Protein AF-0000000082404944 (afdb_homodimer)

Nearest PDB structures (foldseek):
  2qf9-assembly1_A  TM=9.613E-01  e=4.499E-12  Streptomyces coelicolor A3(2)
  2qf9-assembly1_B  TM=9.694E-01  e=2.531E-11  Streptomyces coelicolor A3(2)
  3bt5-assembly1_A  TM=9.004E-01  e=1.952E-06  Deinococcus radiodurans R1 = ATCC 13939 = DSM 20539
  2gyq-assembly1_B  TM=6.489E-01  e=7.178E-02  Rhodopseudomonas palustris CGA009
  5ux1-assembly1_A  TM=6.570E-01  e=1.363E-01  Synechococcus sp. CC9605

Structure (mmCIF, N/CA/C/O backbone):
data_AF-0000000082404944-model_v1
#
loop_
_entity.id
_entity.type
_entity.pdbx_description
1 polymer 'DUF305 domain-containing protein'
#
loop_
_atom_site.group_PDB
_atom_site.id
_atom_site.type_symbol
_atom_site.label_atom_id
_atom_site.label_alt_id
_atom_site.label_comp_id
_atom_site.label_asym_id
_atom_site.label_entity_id
_atom_site.label_seq_id
_atom_site.pdbx_PDB_ins_code
_atom_site.Cartn_x
_atom_site.Cartn_y
_atom_site.Cartn_z
_atom_site.occupancy
_atom_site.B_iso_or_equiv
_atom_site.auth_seq_id
_atom_site.auth_comp_id
_atom_site.auth_asym_id
_atom_site.auth_atom_id
_atom_site.pdbx_PDB_model_num
ATOM 1 N N . MET A 1 1 ? -21.25 -58.875 16.812 1 30.94 1 MET A N 1
ATOM 2 C CA . MET A 1 1 ? -20.562 -58.281 15.672 1 30.94 1 MET A CA 1
ATOM 3 C C . MET A 1 1 ? -20.688 -56.75 15.703 1 30.94 1 MET A C 1
ATOM 5 O O . MET A 1 1 ? -21.703 -56.219 15.25 1 30.94 1 MET A O 1
ATOM 9 N N . ASN A 1 2 ? -20.266 -56.062 16.844 1 34.28 2 ASN A N 1
ATOM 10 C CA . ASN A 1 2 ? -20.344 -54.688 17.344 1 34.28 2 ASN A CA 1
ATOM 11 C C . ASN A 1 2 ? -19.484 -53.75 16.5 1 34.28 2 ASN A C 1
ATOM 13 O O . ASN A 1 2 ? -18.266 -53.875 16.453 1 34.28 2 ASN A O 1
ATOM 17 N N . SER A 1 3 ? -20.047 -53.25 15.336 1 34.97 3 SER A N 1
ATOM 18 C CA . SER A 1 3 ? -19.484 -52.312 14.359 1 34.97 3 SER A CA 1
ATOM 19 C C . SER A 1 3 ? -19.109 -51 15.016 1 34.97 3 SER A C 1
ATOM 21 O O . SER A 1 3 ? -19.969 -50.312 15.578 1 34.97 3 SER A O 1
ATOM 23 N N . SER A 1 4 ? -17.891 -50.906 15.602 1 35.66 4 SER A N 1
ATOM 24 C CA . SER A 1 4 ? -17.328 -49.719 16.203 1 35.66 4 SER A CA 1
ATOM 25 C C . SER A 1 4 ? -17.203 -48.594 15.18 1 35.66 4 SER A C 1
ATOM 27 O O . SER A 1 4 ? -16.484 -48.719 14.188 1 35.66 4 SER A O 1
ATOM 29 N N . GLU A 1 5 ? -18.312 -47.844 14.984 1 33.88 5 GLU A N 1
ATOM 30 C CA . GLU A 1 5 ? -18.375 -46.688 14.133 1 33.88 5 GLU A CA 1
ATOM 31 C C . GLU A 1 5 ? -17.328 -45.656 14.562 1 33.88 5 GLU A C 1
ATOM 33 O O . GLU A 1 5 ? -17.391 -45.125 15.688 1 33.88 5 GLU A O 1
ATOM 38 N N . THR A 1 6 ? -16.078 -45.812 14.164 1 35.78 6 THR A N 1
ATOM 39 C CA . THR A 1 6 ? -15 -44.844 14.438 1 35.78 6 THR A CA 1
ATOM 40 C C . THR A 1 6 ? -15.328 -43.469 13.844 1 35.78 6 THR A C 1
ATOM 42 O O . THR A 1 6 ? -15.492 -43.344 12.625 1 35.78 6 THR A O 1
ATOM 45 N N . THR A 1 7 ? -16.141 -42.656 14.523 1 34.28 7 THR A N 1
ATOM 46 C CA . THR A 1 7 ? -16.484 -41.312 14.109 1 34.28 7 THR A CA 1
ATOM 47 C C . THR A 1 7 ? -15.234 -40.438 13.953 1 34.28 7 THR A C 1
ATOM 49 O O . THR A 1 7 ? -14.484 -40.281 14.914 1 34.28 7 THR A O 1
ATOM 52 N N . ASP A 1 8 ? -14.633 -40.406 12.75 1 32.19 8 ASP A N 1
ATOM 53 C CA . ASP A 1 8 ? -13.492 -39.562 12.359 1 32.19 8 ASP A CA 1
ATOM 54 C C . ASP A 1 8 ? -13.773 -38.094 12.617 1 32.19 8 ASP A C 1
ATOM 56 O O . ASP A 1 8 ? -14.742 -37.531 12.102 1 32.19 8 ASP A O 1
ATOM 60 N N . GLN A 1 9 ? -13.57 -37.656 13.883 1 33.03 9 GLN A N 1
ATOM 61 C CA . GLN A 1 9 ? -13.719 -36.25 14.25 1 33.03 9 GLN A CA 1
ATOM 62 C C . GLN A 1 9 ? -12.898 -35.344 13.336 1 33.03 9 GLN A C 1
ATOM 64 O O . GLN A 1 9 ? -11.742 -35.656 13.031 1 33.03 9 GLN A O 1
ATOM 69 N N . PRO A 1 10 ? -13.578 -34.562 12.492 1 31.84 10 PRO A N 1
ATOM 70 C CA . PRO A 1 10 ? -12.914 -33.656 11.547 1 31.84 10 PRO A CA 1
ATOM 71 C C . PRO A 1 10 ? -11.852 -32.781 12.211 1 31.84 10 PRO A C 1
ATOM 73 O O . PRO A 1 10 ? -11.984 -32.438 13.383 1 31.84 10 PRO A O 1
ATOM 76 N N . SER A 1 11 ? -10.586 -32.938 11.867 1 28.69 11 SER A N 1
ATOM 77 C CA . SER A 1 11 ? -9.406 -32.188 12.281 1 28.69 11 SER A CA 1
ATOM 78 C C . SER A 1 11 ? -9.625 -30.688 12.133 1 28.69 11 SER A C 1
ATOM 80 O O . SER A 1 11 ? -10.156 -30.219 11.125 1 28.69 11 SER A O 1
ATOM 82 N N . LYS A 1 12 ? -9.875 -29.984 13.273 1 34.25 12 LYS A N 1
ATOM 83 C CA . LYS A 1 12 ? -9.977 -28.531 13.445 1 34.25 12 LYS A CA 1
ATOM 84 C C . LYS A 1 12 ? -8.945 -27.797 12.594 1 34.25 12 LYS A C 1
ATOM 86 O O . LYS A 1 12 ? -7.762 -28.156 12.609 1 34.25 12 LYS A O 1
ATOM 91 N N . PRO A 1 13 ? -9.414 -27.234 11.5 1 32.88 13 PRO A N 1
ATOM 92 C CA . PRO A 1 13 ? -8.445 -26.469 10.719 1 32.88 13 PRO A CA 1
ATOM 93 C C . PRO A 1 13 ? -7.492 -25.656 11.594 1 32.88 13 PRO A C 1
ATOM 95 O O . PRO A 1 13 ? -7.887 -25.172 12.656 1 32.88 13 PRO A O 1
ATOM 98 N N . SER A 1 14 ? -6.148 -25.906 11.594 1 31.14 14 SER A N 1
ATOM 99 C CA . SER A 1 14 ? -5.047 -25.391 12.398 1 31.14 14 SER A CA 1
ATOM 100 C C . SER A 1 14 ? -5.09 -23.859 12.469 1 31.14 14 SER A C 1
ATOM 102 O O . SER A 1 14 ? -5.383 -23.203 11.477 1 31.14 14 SER A O 1
ATOM 104 N N . GLN A 1 15 ? -5.277 -23.25 13.688 1 32.88 15 GLN A N 1
ATOM 105 C CA . GLN A 1 15 ? -5.09 -21.938 14.305 1 32.88 15 GLN A CA 1
ATOM 106 C C . GLN A 1 15 ? -3.871 -21.219 13.727 1 32.88 15 GLN A C 1
ATOM 108 O O . GLN A 1 15 ? -3.598 -20.078 14.07 1 32.88 15 GLN A O 1
ATOM 113 N N . ARG A 1 16 ? -2.93 -22 13.125 1 33.53 16 ARG A N 1
ATOM 114 C CA . ARG A 1 16 ? -1.651 -21.406 12.742 1 33.53 16 ARG A CA 1
ATOM 115 C C . ARG A 1 16 ? -1.834 -20.359 11.633 1 33.53 16 ARG A C 1
ATOM 117 O O . ARG A 1 16 ? -1.021 -19.453 11.492 1 33.53 16 ARG A O 1
ATOM 124 N N . THR A 1 17 ? -2.766 -20.672 10.711 1 32.22 17 THR A N 1
ATOM 125 C CA . THR A 1 17 ? -2.857 -19.734 9.594 1 32.22 17 THR A CA 1
ATOM 126 C C . THR A 1 17 ? -3.416 -18.391 10.047 1 32.22 17 THR A C 1
ATOM 128 O O . THR A 1 17 ? -3.105 -17.359 9.461 1 32.22 17 THR A O 1
ATOM 131 N N . ALA A 1 18 ? -4.422 -18.406 11.016 1 33.12 18 ALA A N 1
ATOM 132 C CA . ALA A 1 18 ? -4.992 -17.141 11.484 1 33.12 18 ALA A CA 1
ATOM 133 C C . ALA A 1 18 ? -3.943 -16.297 12.203 1 33.12 18 ALA A C 1
ATOM 135 O O . ALA A 1 18 ? -4.043 -15.07 12.242 1 33.12 18 ALA A O 1
ATOM 136 N N . LEU A 1 19 ? -2.922 -16.875 12.805 1 30.44 19 LEU A N 1
ATOM 137 C CA . LEU A 1 19 ? -1.923 -16.156 13.594 1 30.44 19 LEU A CA 1
ATOM 138 C C . LEU A 1 19 ? -1.018 -15.32 12.695 1 30.44 19 LEU A C 1
ATOM 140 O O . LEU A 1 19 ? -0.525 -14.266 13.102 1 30.44 19 LEU A O 1
ATOM 144 N N . LEU A 1 20 ? -0.761 -15.797 11.492 1 30.61 20 LEU A N 1
ATOM 145 C CA . LEU A 1 20 ? 0.251 -15.062 10.742 1 30.61 20 LEU A CA 1
ATOM 146 C C . LEU A 1 20 ? -0.303 -13.742 10.227 1 30.61 20 LEU A C 1
ATOM 148 O O . LEU A 1 20 ? 0.452 -12.789 10 1 30.61 20 LEU A O 1
ATOM 152 N N . ILE A 1 21 ? -1.547 -13.688 9.945 1 32.81 21 ILE A N 1
ATOM 153 C CA . ILE A 1 21 ? -2.057 -12.422 9.43 1 32.81 21 ILE A CA 1
ATOM 154 C C . ILE A 1 21 ? -1.982 -11.352 10.516 1 32.81 21 ILE A C 1
ATOM 156 O O . ILE A 1 21 ? -1.806 -10.164 10.219 1 32.81 21 ILE A O 1
ATOM 160 N N . ILE A 1 22 ? -2.064 -11.711 11.844 1 33.31 22 ILE A N 1
ATOM 161 C CA . ILE A 1 22 ? -1.957 -10.797 12.977 1 33.31 22 ILE A CA 1
ATOM 162 C C . ILE A 1 22 ? -0.527 -10.273 13.086 1 33.31 22 ILE A C 1
ATOM 164 O O . ILE A 1 22 ? -0.263 -9.32 13.82 1 33.31 22 ILE A O 1
ATOM 168 N N . GLY A 1 23 ? 0.409 -10.961 12.594 1 31.77 23 GLY A N 1
ATOM 169 C CA . GLY A 1 23 ? 1.773 -10.508 12.828 1 31.77 23 GLY A CA 1
ATOM 170 C C . GLY A 1 23 ? 2.062 -9.148 12.219 1 31.77 23 GLY A C 1
ATOM 171 O O . GLY A 1 23 ? 2.857 -8.375 12.758 1 31.77 23 GLY A O 1
ATOM 172 N N . LEU A 1 24 ? 1.645 -8.961 10.969 1 34.16 24 LEU A N 1
ATOM 173 C CA . LEU A 1 24 ? 2.094 -7.734 10.32 1 34.16 24 LEU A CA 1
ATOM 174 C C . LEU A 1 24 ? 1.438 -6.512 10.953 1 34.16 24 LEU A C 1
ATOM 176 O O . LEU A 1 24 ? 1.866 -5.379 10.719 1 34.16 24 LEU A O 1
ATOM 180 N N . ILE A 1 25 ? 0.264 -6.605 11.586 1 34.62 25 ILE A N 1
ATOM 181 C CA . ILE A 1 25 ? -0.256 -5.531 12.422 1 34.62 25 ILE A CA 1
ATOM 182 C C . ILE A 1 25 ? 0.64 -5.352 13.648 1 34.62 25 ILE A C 1
ATOM 184 O O . ILE A 1 25 ? 0.498 -4.379 14.391 1 34.62 25 ILE A O 1
ATOM 188 N N . GLY A 1 26 ? 1.343 -6.352 14.109 1 31.7 26 GLY A N 1
ATOM 189 C CA . GLY A 1 26 ? 2.127 -6.348 15.336 1 31.7 26 GLY A CA 1
ATOM 190 C C . GLY A 1 26 ? 3.182 -5.258 15.367 1 31.7 26 GLY A C 1
ATOM 191 O O . GLY A 1 26 ? 3.422 -4.652 16.406 1 31.7 26 GLY A O 1
ATOM 192 N N . ALA A 1 27 ? 3.963 -5.156 14.328 1 31.2 27 ALA A N 1
ATOM 193 C CA . ALA A 1 27 ? 5.16 -4.355 14.555 1 31.2 27 ALA A CA 1
ATOM 194 C C . ALA A 1 27 ? 4.801 -2.889 14.789 1 31.2 27 ALA A C 1
ATOM 196 O O . ALA A 1 27 ? 5.676 -2.066 15.062 1 31.2 27 ALA A O 1
ATOM 197 N N . ILE A 1 28 ? 3.664 -2.473 14.398 1 33.31 28 ILE A N 1
ATOM 198 C CA . ILE A 1 28 ? 3.502 -1.042 14.633 1 33.31 28 ILE A CA 1
ATOM 199 C C . ILE A 1 28 ? 3.365 -0.775 16.125 1 33.31 28 ILE A C 1
ATOM 201 O O . ILE A 1 28 ? 3.438 0.375 16.578 1 33.31 28 ILE A O 1
ATOM 205 N N . ALA A 1 29 ? 3.059 -1.789 16.969 1 30.92 29 ALA A N 1
ATOM 206 C CA . ALA A 1 29 ? 2.775 -1.459 18.359 1 30.92 29 ALA A CA 1
ATOM 207 C C . ALA A 1 29 ? 4.039 -0.999 19.078 1 30.92 29 ALA A C 1
ATOM 209 O O . ALA A 1 29 ? 3.982 -0.589 20.234 1 30.92 29 ALA A O 1
ATOM 210 N N . VAL A 1 30 ? 5.191 -1.392 18.672 1 29.28 30 VAL A N 1
ATOM 211 C CA . VAL A 1 30 ? 6.305 -1.211 19.594 1 29.28 30 VAL A CA 1
ATOM 212 C C . VAL A 1 30 ? 6.512 0.277 19.875 1 29.28 30 VAL A C 1
ATOM 214 O O . VAL A 1 30 ? 6.762 0.674 21.016 1 29.28 30 VAL A O 1
ATOM 217 N N . GLY A 1 31 ? 6.496 1.167 18.953 1 29.64 31 GLY A N 1
ATOM 218 C CA . GLY A 1 31 ? 7.191 2.428 19.141 1 29.64 31 GLY A CA 1
ATOM 219 C C . GLY A 1 31 ? 6.406 3.424 19.984 1 29.64 31 GLY A C 1
ATOM 220 O O . GLY A 1 31 ? 6.863 4.547 20.203 1 29.64 31 GLY A O 1
ATOM 221 N N . PHE A 1 32 ? 5.145 3.158 20.328 1 31.06 32 PHE A N 1
ATOM 222 C CA . PHE A 1 32 ? 4.402 4.301 20.859 1 31.06 32 PHE A CA 1
ATOM 223 C C . PHE A 1 32 ? 4.867 4.648 22.266 1 31.06 32 PHE A C 1
ATOM 225 O O . PHE A 1 32 ? 4.426 5.645 22.844 1 31.06 32 PHE A O 1
ATOM 232 N N . ALA A 1 33 ? 5.688 3.857 23 1 28.73 33 ALA A N 1
ATOM 233 C CA . ALA A 1 33 ? 5.809 4.16 24.422 1 28.73 33 ALA A CA 1
ATOM 234 C C . ALA A 1 33 ? 6.535 5.484 24.641 1 28.73 33 ALA A C 1
ATOM 236 O O . ALA A 1 33 ? 6.227 6.219 25.578 1 28.73 33 ALA A O 1
ATOM 237 N N . LEU A 1 34 ? 7.535 5.828 23.828 1 28.33 34 LEU A N 1
ATOM 238 C CA . LEU A 1 34 ? 8.445 6.812 24.391 1 28.33 34 LEU A CA 1
ATOM 239 C C . LEU A 1 34 ? 7.832 8.211 24.359 1 28.33 34 LEU A C 1
ATOM 241 O O . LEU A 1 34 ? 8.352 9.141 24.969 1 28.33 34 LEU A O 1
ATOM 245 N N . GLY A 1 35 ? 6.812 8.492 23.562 1 30.44 35 GLY A N 1
ATOM 246 C CA . GLY A 1 35 ? 6.488 9.891 23.312 1 30.44 35 GLY A CA 1
ATOM 247 C C . GLY A 1 35 ? 5.812 10.57 24.484 1 30.44 35 GLY A C 1
ATOM 248 O O . GLY A 1 35 ? 5.398 11.727 24.375 1 30.44 35 GLY A O 1
ATOM 249 N N . ALA A 1 36 ? 5.535 9.984 25.609 1 29.22 36 ALA A N 1
ATOM 250 C CA . ALA A 1 36 ? 4.746 10.672 26.625 1 29.22 36 ALA A CA 1
ATOM 251 C C . ALA A 1 36 ? 5.527 11.836 27.234 1 29.22 36 ALA A C 1
ATOM 253 O O . ALA A 1 36 ? 4.977 12.633 28 1 29.22 36 ALA A O 1
ATOM 254 N N . LEU A 1 37 ? 6.852 11.867 27.125 1 29.52 37 LEU A N 1
ATOM 255 C CA . LEU A 1 37 ? 7.496 12.797 28.031 1 29.52 37 LEU A CA 1
ATOM 256 C C . LEU A 1 37 ? 7.34 14.234 27.547 1 29.52 37 LEU A C 1
ATOM 258 O O . LEU A 1 37 ? 7.363 15.172 28.344 1 29.52 37 LEU A O 1
ATOM 262 N N . THR A 1 38 ? 7.148 14.531 26.219 1 33.28 38 THR A N 1
ATOM 263 C CA . THR A 1 38 ? 7.371 15.914 25.812 1 33.28 38 THR A CA 1
ATOM 264 C C . THR A 1 38 ? 6.203 16.797 26.234 1 33.28 38 THR A C 1
ATOM 266 O O . THR A 1 38 ? 6.062 17.922 25.75 1 33.28 38 THR A O 1
ATOM 269 N N . ASN A 1 39 ? 5.352 16.562 27.188 1 32.06 39 ASN A N 1
ATOM 270 C CA . ASN A 1 39 ? 4.316 17.453 27.703 1 32.06 39 ASN A CA 1
ATOM 271 C C . ASN A 1 39 ? 4.883 18.812 28.062 1 32.06 39 ASN A C 1
ATOM 273 O O . ASN A 1 39 ? 4.152 19.688 28.547 1 32.06 39 ASN A O 1
ATOM 277 N N . LEU A 1 40 ? 6.102 19.016 28.469 1 31.75 40 LEU A N 1
ATOM 278 C CA . LEU A 1 40 ? 6.426 20.203 29.25 1 31.75 40 LEU A CA 1
ATOM 279 C C . LEU A 1 40 ? 6.371 21.453 28.391 1 31.75 40 LEU A C 1
ATOM 281 O O . LEU A 1 40 ? 6.434 22.578 28.906 1 31.75 40 LEU A O 1
ATOM 285 N N . LEU A 1 41 ? 6.938 21.5 27.125 1 35.91 41 LEU A N 1
ATOM 286 C CA . LEU A 1 41 ? 7.086 22.844 26.578 1 35.91 41 LEU A CA 1
ATOM 287 C C . LEU A 1 41 ? 5.738 23.422 26.156 1 35.91 41 LEU A C 1
ATOM 289 O O . LEU A 1 41 ? 4.789 22.672 25.922 1 35.91 41 LEU A O 1
ATOM 293 N N . GLY A 1 42 ? 5.477 24.797 26.141 1 34.94 42 GLY A N 1
ATOM 294 C CA . GLY A 1 42 ? 4.348 25.703 26.047 1 34.94 42 GLY A CA 1
ATOM 295 C C . GLY A 1 42 ? 3.393 25.344 24.922 1 34.94 42 GLY A C 1
ATOM 296 O O . GLY A 1 42 ? 3.775 24.672 23.969 1 34.94 42 GLY A O 1
ATOM 297 N N . PRO A 1 43 ? 2.061 25.406 25.109 1 39.5 43 PRO A N 1
ATOM 298 C CA . PRO A 1 43 ? 0.899 24.969 24.328 1 39.5 43 PRO A CA 1
ATOM 299 C C . PRO A 1 43 ? 0.997 25.359 22.844 1 39.5 43 PRO A C 1
ATOM 301 O O . PRO A 1 43 ? 0.371 24.719 22 1 39.5 43 PRO A O 1
ATOM 304 N N . ASP A 1 44 ? 1.353 26.672 22.516 1 39.28 44 ASP A N 1
ATOM 305 C CA . ASP A 1 44 ? 1.136 27.344 21.234 1 39.28 44 ASP A CA 1
ATOM 306 C C . ASP A 1 44 ? 2.15 26.875 20.188 1 39.28 44 ASP A C 1
ATOM 308 O O . ASP A 1 44 ? 2.377 27.562 19.203 1 39.28 44 ASP A O 1
ATOM 312 N N . ALA A 1 45 ? 3.242 26.25 20.469 1 43.22 45 ALA A N 1
ATOM 313 C CA . ALA A 1 45 ? 4.301 26.016 19.484 1 43.22 45 ALA A CA 1
ATOM 314 C C . ALA A 1 45 ? 3.775 25.234 18.281 1 43.22 45 ALA A C 1
ATOM 316 O O . ALA A 1 45 ? 3.428 24.062 18.406 1 43.22 45 ALA A O 1
ATOM 317 N N . LYS A 1 46 ? 3.117 25.984 17.359 1 47.53 46 LYS A N 1
ATOM 318 C CA . LYS A 1 46 ? 2.846 25.438 16.031 1 47.53 46 LYS A CA 1
ATOM 319 C C . LYS A 1 46 ? 3.965 24.516 15.57 1 47.53 46 LYS A C 1
ATOM 321 O O . LYS A 1 46 ? 5.109 24.938 15.398 1 47.53 46 LYS A O 1
ATOM 326 N N . SER A 1 47 ? 3.959 23.328 16 1 53.5 47 SER A N 1
ATOM 327 C CA . SER A 1 47 ? 4.941 22.312 15.617 1 53.5 47 SER A CA 1
ATOM 328 C C . SER A 1 47 ? 5.16 22.297 14.109 1 53.5 47 SER A C 1
ATOM 330 O O . SER A 1 47 ? 4.219 22.094 13.344 1 53.5 47 SER A O 1
ATOM 332 N N . SER A 1 48 ? 5.934 23.328 13.594 1 63.81 48 SER A N 1
ATOM 333 C CA . SER A 1 48 ? 6.316 23.406 12.188 1 63.81 48 SER A CA 1
ATOM 334 C C . SER A 1 48 ? 7.258 22.266 11.805 1 63.81 48 SER A C 1
ATOM 336 O O . SER A 1 48 ? 8.133 21.891 12.586 1 63.81 48 SER A O 1
ATOM 338 N N . LEU A 1 49 ? 6.719 21.438 10.875 1 71.88 49 LEU A N 1
ATOM 339 C CA . LEU A 1 49 ? 7.586 20.422 10.297 1 71.88 49 LEU A CA 1
ATOM 340 C C . LEU A 1 49 ? 8.516 21.016 9.25 1 71.88 49 LEU A C 1
ATOM 342 O O . LEU A 1 49 ? 8.109 21.922 8.5 1 71.88 49 LEU A O 1
ATOM 346 N N . THR A 1 50 ? 9.812 20.922 9.438 1 79.38 50 THR A N 1
ATOM 347 C CA . THR A 1 50 ? 10.781 21.359 8.438 1 79.38 50 THR A CA 1
ATOM 348 C C . THR A 1 50 ? 10.727 20.453 7.211 1 79.38 50 THR A C 1
ATOM 350 O O . THR A 1 50 ? 10.586 19.234 7.328 1 79.38 50 THR A O 1
ATOM 353 N N . VAL A 1 51 ? 10.664 21.078 6.043 1 89.25 51 VAL A N 1
ATOM 354 C CA . VAL A 1 51 ? 10.695 20.359 4.77 1 89.25 51 VAL A CA 1
ATOM 355 C C . VAL A 1 51 ? 12.141 20.062 4.379 1 89.25 51 VAL A C 1
ATOM 357 O O . VAL A 1 51 ? 12.953 20.969 4.242 1 89.25 51 VAL A O 1
ATOM 360 N N . PRO A 1 52 ? 12.414 18.781 4.199 1 94.75 52 PRO A N 1
ATOM 361 C CA . PRO A 1 52 ? 13.781 18.438 3.801 1 94.75 52 PRO A CA 1
ATOM 362 C C . PRO A 1 52 ? 14.156 19.016 2.436 1 94.75 52 PRO A C 1
ATOM 364 O O . PRO A 1 52 ? 13.297 19.141 1.561 1 94.75 52 PRO A O 1
ATOM 367 N N . ALA A 1 53 ? 15.469 19.344 2.311 1 93.44 53 ALA A N 1
ATOM 368 C CA . ALA A 1 53 ? 15.984 19.844 1.037 1 93.44 53 ALA A CA 1
ATOM 369 C C . ALA A 1 53 ? 15.867 18.781 -0.056 1 93.44 53 ALA A C 1
ATOM 371 O O . ALA A 1 53 ? 15.805 17.578 0.234 1 93.44 53 ALA A O 1
ATOM 372 N N . SER A 1 54 ? 15.836 19.203 -1.285 1 94.12 54 SER A N 1
ATOM 373 C CA . SER A 1 54 ? 15.641 18.297 -2.422 1 94.12 54 SER A CA 1
ATOM 374 C C . SER A 1 54 ? 16.781 17.312 -2.553 1 94.12 54 SER A C 1
ATOM 376 O O . SER A 1 54 ? 16.609 16.219 -3.086 1 94.12 54 SER A O 1
ATOM 378 N N . ASP A 1 55 ? 17.938 17.703 -2.027 1 92.75 55 ASP A N 1
ATOM 379 C CA . ASP A 1 55 ? 19.094 16.812 -2.15 1 92.75 55 ASP A CA 1
ATOM 380 C C . ASP A 1 55 ? 19.359 16.078 -0.843 1 92.75 55 ASP A C 1
ATOM 382 O O . ASP A 1 55 ? 20.422 15.445 -0.68 1 92.75 55 ASP A O 1
ATOM 386 N N . SER A 1 56 ? 18.406 16.141 0.051 1 96.12 56 SER A N 1
ATOM 387 C CA . SER A 1 56 ? 18.547 15.492 1.354 1 96.12 56 SER A CA 1
ATOM 388 C C . SER A 1 56 ? 18.422 13.977 1.242 1 96.12 56 SER A C 1
ATOM 390 O O . SER A 1 56 ? 17.891 13.461 0.255 1 96.12 56 SER A O 1
ATOM 392 N N . VAL A 1 57 ? 18.906 13.258 2.262 1 97.25 57 VAL A N 1
ATOM 393 C CA . VAL A 1 57 ? 18.75 11.812 2.381 1 97.25 57 VAL A CA 1
ATOM 394 C C . VAL A 1 57 ? 17.266 11.453 2.414 1 97.25 57 VAL A C 1
ATOM 396 O O . VAL A 1 57 ? 16.844 10.477 1.796 1 97.25 57 VAL A O 1
ATOM 399 N N . ASP A 1 58 ? 16.453 12.297 3.086 1 98.06 58 ASP A N 1
ATOM 400 C CA . ASP A 1 58 ? 15.031 12.031 3.225 1 98.06 58 ASP A CA 1
ATOM 401 C C . ASP A 1 58 ? 14.352 11.961 1.858 1 98.06 58 ASP A C 1
ATOM 403 O O . ASP A 1 58 ? 13.664 10.984 1.551 1 98.06 58 ASP A O 1
ATOM 407 N N . VAL A 1 59 ? 14.562 12.992 1.05 1 98.12 59 VAL A N 1
ATOM 408 C CA . VAL A 1 59 ? 13.898 13.102 -0.244 1 98.12 59 VAL A CA 1
ATOM 409 C C . VAL A 1 59 ? 14.477 12.07 -1.212 1 98.12 59 VAL A C 1
ATOM 411 O O . VAL A 1 59 ? 13.734 11.359 -1.893 1 98.12 59 VAL A O 1
ATOM 414 N N . GLY A 1 60 ? 15.789 11.984 -1.236 1 97.62 60 GLY A N 1
ATOM 415 C CA . GLY A 1 60 ? 16.438 11.039 -2.135 1 97.62 60 GLY A CA 1
ATOM 416 C C . GLY A 1 60 ? 16.047 9.594 -1.854 1 97.62 60 GLY A C 1
ATOM 417 O O . GLY A 1 60 ? 15.773 8.828 -2.779 1 97.62 60 GLY A O 1
ATOM 418 N N . PHE A 1 61 ? 16.078 9.219 -0.57 1 98.5 61 PHE A N 1
ATOM 419 C CA . PHE A 1 61 ? 15.672 7.879 -0.174 1 98.5 61 PHE A CA 1
ATOM 420 C C . PHE A 1 61 ? 14.234 7.602 -0.613 1 98.5 61 PHE A C 1
ATOM 422 O O . PHE A 1 61 ? 13.953 6.559 -1.205 1 98.5 61 PHE A O 1
ATOM 429 N N . ALA A 1 62 ? 13.289 8.531 -0.338 1 98.75 62 ALA A N 1
ATOM 430 C CA . ALA A 1 62 ? 11.883 8.336 -0.685 1 98.75 62 ALA A CA 1
ATOM 431 C C . ALA A 1 62 ? 11.711 8.164 -2.191 1 98.75 62 ALA A C 1
ATOM 433 O O . ALA A 1 62 ? 10.914 7.332 -2.637 1 98.75 62 ALA A O 1
ATOM 434 N N . GLN A 1 63 ? 12.445 8.914 -2.959 1 98.62 63 GLN A N 1
ATOM 435 C CA . GLN A 1 63 ? 12.328 8.836 -4.414 1 98.62 63 GLN A CA 1
A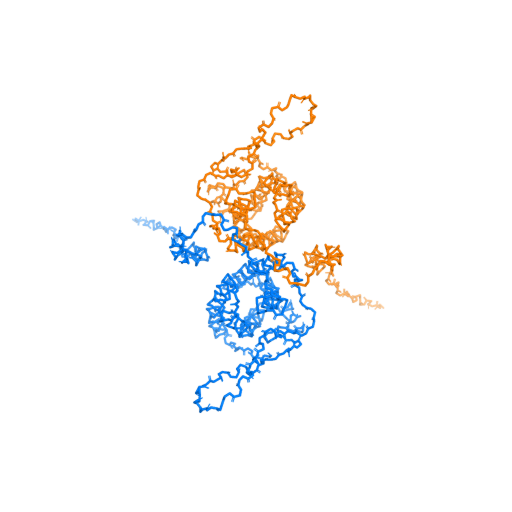TOM 436 C C . GLN A 1 63 ? 12.922 7.539 -4.945 1 98.62 63 GLN A C 1
ATOM 438 O O . GLN A 1 63 ? 12.234 6.773 -5.629 1 98.62 63 GLN A O 1
ATOM 443 N N . ASP A 1 64 ? 14.109 7.234 -4.578 1 98.44 64 ASP A N 1
ATOM 444 C CA . ASP A 1 64 ? 14.82 6.09 -5.145 1 98.44 64 ASP A CA 1
ATOM 445 C C . ASP A 1 64 ? 14.227 4.777 -4.637 1 98.44 64 ASP A C 1
ATOM 447 O O . ASP A 1 64 ? 14.07 3.822 -5.398 1 98.44 64 ASP A O 1
ATOM 451 N N . MET A 1 65 ? 13.961 4.754 -3.383 1 98.75 65 MET A N 1
ATOM 452 C CA . MET A 1 65 ? 13.414 3.516 -2.822 1 98.75 65 MET A CA 1
ATOM 453 C C . MET A 1 65 ? 12.008 3.254 -3.342 1 98.75 65 MET A C 1
ATOM 455 O O . MET A 1 65 ? 11.586 2.102 -3.441 1 98.75 65 MET A O 1
ATOM 459 N N . SER A 1 66 ? 11.227 4.297 -3.713 1 98.75 66 SER A N 1
ATOM 460 C CA . SER A 1 66 ? 9.938 4.102 -4.371 1 98.75 66 SER A CA 1
ATOM 461 C C . SER A 1 66 ? 10.102 3.352 -5.688 1 98.75 66 SER A C 1
ATOM 463 O O . SER A 1 66 ? 9.312 2.449 -5.996 1 98.75 66 SER A O 1
ATOM 465 N N . VAL A 1 67 ? 11.102 3.748 -6.473 1 98.25 67 VAL A N 1
ATOM 466 C CA . VAL A 1 67 ? 11.383 3.072 -7.734 1 98.25 67 VAL A CA 1
ATOM 467 C C . VAL A 1 67 ? 11.766 1.618 -7.473 1 98.25 67 VAL A C 1
ATOM 469 O O . VAL A 1 67 ? 11.273 0.709 -8.141 1 98.25 67 VAL A O 1
ATOM 472 N N . HIS A 1 68 ? 12.656 1.421 -6.484 1 98.69 68 HIS A N 1
ATOM 473 C CA . HIS A 1 68 ? 13.109 0.08 -6.125 1 98.69 68 HIS A CA 1
ATOM 474 C C . HIS A 1 68 ? 11.938 -0.795 -5.691 1 98.69 68 HIS A C 1
ATOM 476 O O . HIS A 1 68 ? 11.781 -1.918 -6.176 1 98.69 68 HIS A O 1
ATOM 482 N N . HIS A 1 69 ? 11.023 -0.258 -4.809 1 98.69 69 HIS A N 1
ATOM 483 C CA . HIS A 1 69 ? 9.852 -0.973 -4.316 1 98.69 69 HIS A CA 1
ATOM 484 C C . HIS A 1 69 ? 8.875 -1.269 -5.449 1 98.69 69 HIS A C 1
ATOM 486 O O . HIS A 1 69 ? 8.234 -2.32 -5.461 1 98.69 69 HIS A O 1
ATOM 492 N N . SER A 1 70 ? 8.727 -0.367 -6.387 1 98.44 70 SER A N 1
ATOM 493 C CA . SER A 1 70 ? 7.789 -0.566 -7.484 1 98.44 70 SER A CA 1
ATOM 494 C C . SER A 1 70 ? 8.133 -1.817 -8.289 1 98.44 70 SER A C 1
ATOM 496 O O . SER A 1 70 ? 7.238 -2.559 -8.703 1 98.44 70 SER A O 1
ATOM 498 N N . GLN A 1 71 ? 9.359 -2.07 -8.5 1 98.81 71 GLN A N 1
ATOM 499 C CA . GLN A 1 71 ? 9.719 -3.268 -9.25 1 98.81 71 GLN A CA 1
ATOM 500 C C . GLN A 1 71 ? 9.461 -4.531 -8.43 1 98.81 71 GLN A C 1
ATOM 502 O O . GLN A 1 71 ? 9.086 -5.566 -8.984 1 98.81 71 GLN A O 1
ATOM 507 N N . ALA A 1 72 ? 9.711 -4.453 -7.129 1 98.88 72 ALA A N 1
ATOM 508 C CA . ALA A 1 72 ? 9.391 -5.594 -6.273 1 98.88 72 ALA A CA 1
ATOM 509 C C . ALA A 1 72 ? 7.906 -5.945 -6.359 1 98.88 72 ALA A C 1
ATOM 511 O O . ALA A 1 72 ? 7.543 -7.121 -6.434 1 98.88 72 ALA A O 1
ATOM 512 N N . VAL A 1 73 ? 7.109 -4.914 -6.324 1 98.69 73 VAL A N 1
ATOM 513 C CA . VAL A 1 73 ? 5.664 -5.102 -6.418 1 98.69 73 VAL A CA 1
ATOM 514 C C . VAL A 1 73 ? 5.312 -5.762 -7.75 1 98.69 73 VAL A C 1
ATOM 516 O O . VAL A 1 73 ? 4.484 -6.672 -7.797 1 98.69 73 VAL A O 1
ATOM 519 N N . ASP A 1 74 ? 5.957 -5.32 -8.812 1 98.5 74 ASP A N 1
ATOM 520 C CA . ASP A 1 74 ? 5.723 -5.91 -10.133 1 98.5 74 ASP A CA 1
ATOM 521 C C . ASP A 1 74 ? 6.07 -7.398 -10.141 1 98.5 74 ASP A C 1
ATOM 523 O O . ASP A 1 74 ? 5.266 -8.227 -10.562 1 98.5 74 ASP A O 1
ATOM 527 N N . MET A 1 75 ? 7.203 -7.746 -9.633 1 98.94 75 MET A N 1
ATOM 528 C CA . MET A 1 75 ? 7.637 -9.141 -9.617 1 98.94 75 MET A CA 1
ATOM 529 C C . MET A 1 75 ? 6.734 -9.984 -8.727 1 98.94 75 MET A C 1
ATOM 531 O O . MET A 1 75 ? 6.383 -11.109 -9.078 1 98.94 75 MET A O 1
ATOM 535 N N . ALA A 1 76 ? 6.391 -9.438 -7.586 1 98.88 76 ALA A N 1
ATOM 536 C CA . ALA A 1 76 ? 5.508 -10.156 -6.668 1 98.88 76 ALA A CA 1
ATOM 537 C C . ALA A 1 76 ? 4.141 -10.398 -7.297 1 98.88 76 ALA A C 1
ATOM 539 O O . ALA A 1 76 ? 3.525 -11.438 -7.078 1 98.88 76 ALA A O 1
ATOM 540 N N . SER A 1 77 ? 3.695 -9.406 -8.055 1 98.19 77 SER A N 1
ATOM 541 C CA . SER A 1 77 ? 2.416 -9.547 -8.742 1 98.19 77 SER A CA 1
ATOM 542 C C . SER A 1 77 ? 2.447 -10.719 -9.727 1 98.19 77 SER A C 1
ATOM 544 O O . SER A 1 77 ? 1.488 -11.484 -9.812 1 98.19 77 SER A O 1
ATOM 546 N N . ILE A 1 78 ? 3.508 -10.875 -10.477 1 98.5 78 ILE A N 1
ATOM 547 C CA . ILE A 1 78 ? 3.664 -11.969 -11.43 1 98.5 78 ILE A CA 1
ATOM 548 C C . ILE A 1 78 ? 3.619 -13.305 -10.703 1 98.5 78 ILE A C 1
ATOM 550 O O . ILE A 1 78 ? 2.875 -14.211 -11.094 1 98.5 78 ILE A O 1
ATOM 554 N N . ALA A 1 79 ? 4.363 -13.391 -9.633 1 98.75 79 ALA A N 1
ATOM 555 C CA . ALA A 1 79 ? 4.43 -14.648 -8.883 1 98.75 79 ALA A CA 1
ATOM 556 C C . ALA A 1 79 ? 3.084 -14.977 -8.242 1 98.75 79 ALA A C 1
ATOM 558 O O . ALA A 1 79 ? 2.66 -16.125 -8.227 1 98.75 79 ALA A O 1
ATOM 559 N N . LEU A 1 80 ? 2.441 -13.953 -7.695 1 97.38 80 LEU A N 1
ATOM 560 C CA . LEU A 1 80 ? 1.158 -14.156 -7.031 1 97.38 80 LEU A CA 1
ATOM 561 C C . LEU A 1 80 ? 0.112 -14.656 -8.023 1 97.38 80 LEU A C 1
ATOM 563 O O . LEU A 1 80 ? -0.723 -15.5 -7.684 1 97.38 80 LEU A O 1
ATOM 567 N N . THR A 1 81 ? 0.2 -14.188 -9.219 1 94.75 81 THR A N 1
ATOM 568 C CA . THR A 1 81 ? -0.781 -14.508 -10.25 1 94.75 81 THR A CA 1
ATOM 569 C C . THR A 1 81 ? -0.514 -15.891 -10.844 1 94.75 81 THR A C 1
ATOM 571 O O . THR A 1 81 ? -1.448 -16.656 -11.102 1 94.75 81 THR A O 1
ATOM 574 N N . LYS A 1 82 ? 0.727 -16.297 -10.969 1 96.5 82 LYS A N 1
ATOM 575 C CA . LYS A 1 82 ? 1.038 -17.438 -11.828 1 96.5 82 LYS A CA 1
ATOM 576 C C . LYS A 1 82 ? 1.427 -18.672 -11.008 1 96.5 82 LYS A C 1
ATOM 578 O O . LYS A 1 82 ? 1.275 -19.797 -11.461 1 96.5 82 LYS A O 1
ATOM 583 N N . SER A 1 83 ? 1.972 -18.484 -9.844 1 97.88 83 SER A N 1
ATOM 584 C CA . SER A 1 83 ? 2.473 -19.609 -9.078 1 97.88 83 SER A CA 1
ATOM 585 C C . SER A 1 83 ? 1.329 -20.469 -8.539 1 97.88 83 SER A C 1
ATOM 587 O O . SER A 1 83 ? 0.283 -19.938 -8.156 1 97.88 83 SER A O 1
ATOM 589 N N . THR A 1 84 ? 1.578 -21.75 -8.477 1 95.75 84 THR A N 1
ATOM 590 C CA . THR A 1 84 ? 0.639 -22.656 -7.824 1 95.75 84 THR A CA 1
ATOM 591 C C . THR A 1 84 ? 1.219 -23.188 -6.516 1 95.75 84 THR A C 1
ATOM 593 O O . THR A 1 84 ? 0.594 -24.016 -5.844 1 95.75 84 THR A O 1
ATOM 596 N N . ASP A 1 85 ? 2.439 -22.75 -6.18 1 97.88 85 ASP A N 1
ATOM 597 C CA . ASP A 1 85 ? 3.061 -23.109 -4.906 1 97.88 85 ASP A CA 1
ATOM 598 C C . ASP A 1 85 ? 2.592 -22.172 -3.789 1 97.88 85 ASP A C 1
ATOM 600 O O . ASP A 1 85 ? 2.805 -20.969 -3.854 1 97.88 85 ASP A O 1
ATOM 604 N N . ASN A 1 86 ? 2.055 -22.719 -2.721 1 96.44 86 ASN A N 1
ATOM 605 C CA . ASN A 1 86 ? 1.435 -21.906 -1.67 1 96.44 86 ASN A CA 1
ATOM 606 C C . ASN A 1 86 ? 2.465 -21.062 -0.935 1 96.44 86 ASN A C 1
ATOM 608 O O . ASN A 1 86 ? 2.172 -19.922 -0.541 1 96.44 86 ASN A O 1
ATOM 612 N N . ASP A 1 87 ? 3.635 -21.609 -0.716 1 98.44 87 ASP A N 1
ATOM 613 C CA . ASP A 1 87 ? 4.656 -20.844 -0.007 1 98.44 87 ASP A CA 1
ATOM 614 C C . ASP A 1 87 ? 5.113 -19.641 -0.83 1 98.44 87 ASP A C 1
ATOM 616 O O . ASP A 1 87 ? 5.301 -18.547 -0.291 1 98.44 87 ASP A O 1
ATOM 620 N N . VAL A 1 88 ? 5.254 -19.859 -2.135 1 98.81 88 VAL A N 1
ATOM 621 C CA . VAL A 1 88 ? 5.672 -18.781 -3.023 1 98.81 88 VAL A CA 1
ATOM 622 C C . VAL A 1 88 ? 4.57 -17.734 -3.105 1 98.81 88 VAL A C 1
ATOM 624 O O . VAL A 1 88 ? 4.844 -16.531 -3.041 1 98.81 88 VAL A O 1
ATOM 627 N N . ARG A 1 89 ? 3.346 -18.125 -3.186 1 97.94 89 ARG A N 1
ATOM 628 C CA . ARG A 1 89 ? 2.223 -17.203 -3.258 1 97.94 89 ARG A CA 1
ATOM 629 C C . ARG A 1 89 ? 2.113 -16.375 -1.979 1 97.94 89 ARG A C 1
ATOM 631 O O . ARG A 1 89 ? 1.861 -15.172 -2.029 1 97.94 89 ARG A O 1
ATOM 638 N N . THR A 1 90 ? 2.344 -17.047 -0.865 1 98.06 90 THR A N 1
ATOM 639 C CA . THR A 1 90 ? 2.264 -16.344 0.415 1 98.06 90 THR A CA 1
ATOM 640 C C . THR A 1 90 ? 3.355 -15.289 0.524 1 98.06 90 THR A C 1
ATOM 642 O O . THR A 1 90 ? 3.09 -14.156 0.941 1 98.06 90 THR A O 1
ATOM 645 N N . LEU A 1 91 ? 4.539 -15.664 0.127 1 98.81 91 LEU A N 1
ATOM 646 C CA . LEU A 1 91 ? 5.641 -14.711 0.148 1 98.81 91 LEU A CA 1
ATOM 647 C C . LEU A 1 91 ? 5.371 -13.555 -0.806 1 98.81 91 LEU A C 1
ATOM 649 O O . LEU A 1 91 ? 5.586 -12.391 -0.453 1 98.81 91 LEU A O 1
ATOM 653 N N . ALA A 1 92 ? 4.895 -13.859 -2.02 1 98.81 92 ALA A N 1
ATOM 654 C CA . ALA A 1 92 ? 4.594 -12.836 -3.014 1 98.81 92 ALA A CA 1
ATOM 655 C C . ALA A 1 92 ? 3.527 -11.867 -2.502 1 98.81 92 ALA A C 1
ATOM 657 O O . ALA A 1 92 ? 3.643 -10.656 -2.678 1 98.81 92 ALA A O 1
ATOM 658 N N . PHE A 1 93 ? 2.559 -12.453 -1.87 1 98.06 93 PHE A N 1
ATOM 659 C CA . PHE A 1 93 ? 1.49 -11.641 -1.3 1 98.06 93 PHE A CA 1
ATOM 660 C C . PHE A 1 93 ? 2.035 -10.703 -0.228 1 98.06 93 PHE A C 1
ATOM 662 O O . PHE A 1 93 ? 1.707 -9.516 -0.209 1 98.06 93 PHE A O 1
ATOM 669 N N . ASP A 1 94 ? 2.846 -11.227 0.618 1 98.19 94 ASP A N 1
ATOM 670 C CA . ASP A 1 94 ? 3.428 -10.445 1.706 1 98.19 94 ASP A CA 1
ATOM 671 C C . ASP A 1 94 ? 4.289 -9.312 1.164 1 98.19 94 ASP A C 1
ATOM 673 O O . ASP A 1 94 ? 4.188 -8.172 1.631 1 98.19 94 ASP A O 1
ATOM 677 N N . ILE A 1 95 ? 5.078 -9.633 0.241 1 98.81 95 ILE A N 1
ATOM 678 C CA . ILE A 1 95 ? 5.961 -8.633 -0.343 1 98.81 95 ILE A CA 1
ATOM 679 C C . ILE A 1 95 ? 5.129 -7.562 -1.051 1 98.81 95 ILE A C 1
ATOM 681 O O . ILE A 1 95 ? 5.344 -6.363 -0.846 1 98.81 95 ILE A O 1
ATOM 685 N N . LEU A 1 96 ? 4.195 -7.996 -1.798 1 98.5 96 LEU A N 1
ATOM 686 C CA . LEU A 1 96 ? 3.359 -7.074 -2.559 1 98.5 96 LEU A CA 1
ATOM 687 C C . LEU A 1 96 ? 2.654 -6.09 -1.633 1 98.5 96 LEU A C 1
ATOM 689 O O . LEU A 1 96 ? 2.723 -4.875 -1.843 1 98.5 96 LEU A O 1
ATOM 693 N N . THR A 1 97 ? 2.041 -6.559 -0.601 1 97.81 97 THR A N 1
ATOM 694 C CA . THR A 1 97 ? 1.23 -5.719 0.273 1 97.81 97 THR A CA 1
ATOM 695 C C . THR A 1 97 ? 2.113 -4.805 1.115 1 97.81 97 THR A C 1
ATOM 697 O O . THR A 1 97 ? 1.833 -3.611 1.246 1 97.81 97 THR A O 1
ATOM 700 N N . THR A 1 98 ? 3.178 -5.367 1.646 1 98.31 98 THR A N 1
ATOM 701 C CA . THR A 1 98 ? 4.07 -4.578 2.49 1 98.31 98 THR A CA 1
ATOM 702 C C . THR A 1 98 ? 4.75 -3.48 1.68 1 98.31 98 THR A C 1
ATOM 704 O O . THR A 1 98 ? 4.805 -2.326 2.109 1 98.31 98 THR A O 1
ATOM 707 N N . GLN A 1 99 ? 5.207 -3.855 0.544 1 98.5 99 GLN A N 1
ATOM 708 C CA . GLN A 1 99 ? 5.965 -2.889 -0.243 1 98.5 99 GLN A CA 1
ATOM 709 C C . GLN A 1 99 ? 5.043 -1.854 -0.881 1 98.5 99 GLN A C 1
ATOM 711 O O . GLN A 1 99 ? 5.434 -0.7 -1.069 1 98.5 99 GLN A O 1
ATOM 716 N N . GLN A 1 100 ? 3.826 -2.242 -1.165 1 98.12 100 GLN A N 1
ATOM 717 C CA . GLN A 1 100 ? 2.854 -1.261 -1.637 1 98.12 100 GLN A CA 1
ATOM 718 C C . GLN A 1 100 ? 2.531 -0.239 -0.551 1 98.12 100 GLN A C 1
ATOM 720 O O . GLN A 1 100 ? 2.389 0.952 -0.835 1 98.12 100 GLN A O 1
ATOM 725 N N . ASN A 1 101 ? 2.352 -0.732 0.661 1 98.75 101 ASN A N 1
ATOM 726 C CA . ASN A 1 101 ? 2.113 0.177 1.776 1 98.75 101 ASN A CA 1
ATOM 727 C C . ASN A 1 101 ? 3.27 1.156 1.96 1 98.75 101 ASN A C 1
ATOM 729 O O . ASN A 1 101 ? 3.051 2.361 2.1 1 98.75 101 ASN A O 1
ATOM 733 N N . GLN A 1 102 ? 4.426 0.634 1.921 1 98.88 102 GLN A N 1
ATOM 734 C CA . GLN A 1 102 ? 5.613 1.456 2.131 1 98.88 102 GLN A CA 1
ATOM 735 C C . GLN A 1 102 ? 5.812 2.439 0.981 1 98.88 102 GLN A C 1
ATOM 737 O O . GLN A 1 102 ? 6.258 3.57 1.193 1 98.88 102 GLN A O 1
ATOM 742 N N . LEU A 1 103 ? 5.496 2.014 -0.197 1 98.75 103 LEU A N 1
ATOM 743 C CA . LEU A 1 103 ? 5.492 2.912 -1.346 1 98.75 103 LEU A CA 1
ATOM 744 C C . LEU A 1 103 ? 4.555 4.094 -1.107 1 98.75 103 LEU A C 1
ATOM 746 O O . LEU A 1 103 ? 4.922 5.242 -1.364 1 98.75 103 LEU A O 1
ATOM 750 N N . GLY A 1 104 ? 3.41 3.785 -0.609 1 98.69 104 GLY A N 1
ATOM 751 C CA . GLY A 1 104 ? 2.469 4.844 -0.279 1 98.69 104 GLY A CA 1
ATOM 752 C C . GLY A 1 104 ? 3.012 5.828 0.741 1 98.69 104 GLY A C 1
ATOM 753 O O . GLY A 1 104 ? 2.814 7.039 0.61 1 98.69 104 GLY A O 1
ATOM 754 N N . GLN A 1 105 ? 3.672 5.305 1.748 1 98.81 105 GLN A N 1
ATOM 755 C CA . GLN A 1 105 ? 4.25 6.176 2.768 1 98.81 105 GLN A CA 1
ATOM 756 C C . GLN A 1 105 ? 5.266 7.141 2.158 1 98.81 105 GLN A C 1
ATOM 758 O O . GLN A 1 105 ? 5.207 8.344 2.398 1 98.81 105 GLN A O 1
ATOM 763 N N . MET A 1 106 ? 6.113 6.637 1.347 1 98.88 106 MET A N 1
ATOM 764 C CA . MET A 1 106 ? 7.156 7.453 0.736 1 98.88 106 MET A CA 1
ATOM 765 C C . MET A 1 106 ? 6.555 8.492 -0.205 1 98.88 106 MET A C 1
ATOM 767 O O . MET A 1 106 ? 7 9.641 -0.231 1 98.88 106 MET A O 1
ATOM 771 N N . GLN A 1 107 ? 5.574 8.109 -0.895 1 98.38 107 GLN A N 1
ATOM 772 C CA . GLN A 1 107 ? 4.906 9.031 -1.804 1 98.38 107 GLN A CA 1
ATOM 773 C C . GLN A 1 107 ? 4.199 10.148 -1.034 1 98.38 107 GLN A C 1
ATOM 775 O O . GLN A 1 107 ? 4.191 11.297 -1.469 1 98.38 107 GLN A O 1
ATOM 780 N N . ALA A 1 108 ? 3.645 9.758 0.077 1 98.31 108 ALA A N 1
ATOM 781 C CA . ALA A 1 108 ? 2.955 10.75 0.898 1 98.31 108 ALA A CA 1
ATOM 782 C C . ALA A 1 108 ? 3.932 11.789 1.434 1 98.31 108 ALA A C 1
ATOM 784 O O . ALA A 1 108 ? 3.619 12.984 1.466 1 98.31 108 ALA A O 1
ATOM 785 N N . TRP A 1 109 ? 5.109 11.336 1.86 1 97.19 109 TRP A N 1
ATOM 786 C CA . TRP A 1 109 ? 6.125 12.281 2.312 1 97.19 109 TRP A CA 1
ATOM 787 C C . TRP A 1 109 ? 6.496 13.258 1.201 1 97.19 109 TRP A C 1
ATOM 789 O O . TRP A 1 109 ? 6.516 14.477 1.417 1 97.19 109 TRP A O 1
ATOM 799 N N . LEU A 1 110 ? 6.746 12.688 0.064 1 97.81 110 LEU A N 1
ATOM 800 C CA . LEU A 1 110 ? 7.195 13.508 -1.054 1 97.81 110 LEU A CA 1
ATOM 801 C C . LEU A 1 110 ? 6.141 14.547 -1.422 1 97.81 110 LEU A C 1
ATOM 803 O O . LEU A 1 110 ? 6.465 15.711 -1.657 1 97.81 110 LEU A O 1
ATOM 807 N N . THR A 1 111 ? 4.906 14.18 -1.41 1 96.81 111 THR A N 1
ATOM 808 C CA . THR A 1 111 ? 3.82 15.102 -1.738 1 96.81 111 THR A CA 1
ATOM 809 C C . THR A 1 111 ? 3.678 16.172 -0.661 1 96.81 111 THR A C 1
ATOM 811 O O . THR A 1 111 ? 3.502 17.359 -0.972 1 96.81 111 THR A O 1
ATOM 814 N N . MET A 1 112 ? 3.816 15.719 0.562 1 94.06 112 MET A N 1
ATOM 815 C CA . MET A 1 112 ? 3.725 16.672 1.661 1 94.06 112 MET A CA 1
ATOM 816 C C . MET A 1 112 ? 4.875 17.672 1.606 1 94.06 112 MET A C 1
ATOM 818 O O . MET A 1 112 ? 4.699 18.844 1.952 1 94.06 112 MET A O 1
ATOM 822 N N . TRP A 1 113 ? 6 17.203 1.155 1 94.5 113 TRP A N 1
ATOM 823 C CA . TRP A 1 113 ? 7.195 18.031 1.084 1 94.5 113 TRP A CA 1
ATOM 824 C C . TRP A 1 113 ? 7.227 18.828 -0.219 1 94.5 113 TRP A C 1
ATOM 826 O O . TRP A 1 113 ? 8.18 19.562 -0.48 1 94.5 113 TRP A O 1
ATOM 836 N N . ASP A 1 114 ? 6.23 18.656 -1.074 1 94.19 114 ASP A N 1
ATOM 837 C CA . ASP A 1 114 ? 6.168 19.297 -2.389 1 94.19 114 ASP A CA 1
ATOM 838 C C . ASP A 1 114 ? 7.395 18.938 -3.225 1 94.19 114 ASP A C 1
ATOM 840 O O . ASP A 1 114 ? 8.016 19.812 -3.83 1 94.19 114 ASP A O 1
ATOM 844 N N . GLN A 1 115 ? 7.801 17.734 -3.08 1 96.38 115 GLN A N 1
ATOM 845 C CA . GLN A 1 115 ? 8.891 17.172 -3.879 1 96.38 115 GLN A CA 1
ATOM 846 C C . GLN A 1 115 ? 8.359 16.25 -4.973 1 96.38 115 GLN A C 1
ATOM 848 O O . GLN A 1 115 ? 7.336 15.594 -4.793 1 96.38 115 GLN A O 1
ATOM 853 N N . PRO A 1 116 ? 9.078 16.219 -6.152 1 97 116 PRO A N 1
ATOM 854 C CA . PRO A 1 116 ? 8.656 15.266 -7.184 1 97 116 PRO A CA 1
ATOM 855 C C . PRO A 1 116 ? 8.711 13.82 -6.707 1 97 116 PRO A C 1
ATOM 857 O O . PRO A 1 116 ? 9.547 13.469 -5.875 1 97 116 PRO A O 1
ATOM 860 N N . LEU A 1 117 ? 7.855 13.023 -7.238 1 97.38 117 LEU A N 1
ATOM 861 C CA . LEU A 1 117 ? 7.785 11.617 -6.852 1 97.38 117 LEU A CA 1
ATOM 862 C C . LEU A 1 117 ? 9.008 10.852 -7.363 1 97.38 117 LEU A C 1
ATOM 864 O O . LEU A 1 117 ? 9.359 9.812 -6.812 1 97.38 117 LEU A O 1
ATOM 868 N N . SER A 1 118 ? 9.562 11.328 -8.391 1 94.25 118 SER A N 1
ATOM 869 C CA . SER A 1 118 ? 10.773 10.727 -8.953 1 94.25 118 SER A CA 1
ATOM 870 C C . SER A 1 118 ? 11.812 11.797 -9.281 1 94.25 118 SER A C 1
ATOM 872 O O . SER A 1 118 ? 11.461 12.945 -9.562 1 94.25 118 SER A O 1
ATOM 874 N N . LYS A 1 119 ? 13.008 11.383 -9.07 1 88.75 119 LYS A N 1
ATOM 875 C CA . LYS A 1 119 ? 14.102 12.273 -9.43 1 88.75 119 LYS A CA 1
ATOM 876 C C . LYS A 1 119 ? 14.586 12.016 -10.852 1 88.75 119 LYS A C 1
ATOM 878 O O . LYS A 1 119 ? 14.641 10.867 -11.297 1 88.75 119 LYS A O 1
ATOM 883 N N . VAL A 1 120 ? 14.891 13.156 -11.492 1 88.12 120 VAL A N 1
ATOM 884 C CA . VAL A 1 120 ? 15.539 13.031 -12.797 1 88.12 120 VAL A CA 1
ATOM 885 C C . VAL A 1 120 ? 17.047 12.953 -12.609 1 88.12 120 VAL A C 1
ATOM 887 O O . VAL A 1 120 ? 17.625 13.703 -11.82 1 88.12 120 VAL A O 1
ATOM 890 N N . GLY A 1 121 ? 17.641 12.031 -13.25 1 89.81 121 GLY A N 1
ATOM 891 C CA . GLY A 1 121 ? 19.078 11.875 -13.133 1 89.81 121 GLY A CA 1
ATOM 892 C C . GLY A 1 121 ? 19.484 10.57 -12.477 1 89.81 121 GLY A C 1
ATOM 893 O O . GLY A 1 121 ? 18.672 9.648 -12.352 1 89.81 121 GLY A O 1
ATOM 894 N N . PRO A 1 122 ? 20.766 10.477 -12.086 1 93.81 122 PRO A N 1
ATOM 895 C CA . PRO A 1 122 ? 21.281 9.234 -11.508 1 93.81 122 PRO A CA 1
ATOM 896 C C . PRO A 1 122 ? 20.672 8.93 -10.133 1 93.81 122 PRO A C 1
ATOM 898 O O . PRO A 1 122 ? 20.172 9.828 -9.461 1 93.81 122 PRO A O 1
ATOM 901 N N . TYR A 1 123 ? 20.719 7.719 -9.82 1 95.12 123 TYR A N 1
ATOM 902 C CA . TYR A 1 123 ? 20.203 7.258 -8.539 1 95.12 123 TYR A CA 1
ATOM 903 C C . TYR A 1 123 ? 21.281 7.328 -7.461 1 95.12 123 TYR A C 1
ATOM 905 O O . TYR A 1 123 ? 22.469 7.371 -7.77 1 95.12 123 TYR A O 1
ATOM 913 N N . MET A 1 124 ? 20.875 7.488 -6.156 1 95.19 124 MET A N 1
ATOM 914 C CA . MET A 1 124 ? 21.656 7.305 -4.945 1 95.19 124 MET A CA 1
ATOM 915 C C . MET A 1 124 ? 22.656 8.453 -4.758 1 95.19 124 MET A C 1
ATOM 917 O O . MET A 1 124 ? 23.672 8.289 -4.094 1 95.19 124 MET A O 1
ATOM 921 N N . GLU A 1 125 ? 22.422 9.586 -5.398 1 92.44 125 GLU A N 1
ATOM 922 C CA . GLU A 1 125 ? 23.266 10.766 -5.199 1 92.44 125 GLU A CA 1
ATOM 923 C C . GLU A 1 125 ? 23.203 11.242 -3.748 1 92.44 125 GLU A C 1
ATOM 925 O O . GLU A 1 125 ? 24.172 11.812 -3.242 1 92.44 125 GLU A O 1
ATOM 930 N N . TRP A 1 126 ? 22.188 10.945 -3.158 1 94.31 126 TRP A N 1
ATOM 931 C CA . TRP A 1 126 ? 21.922 11.406 -1.8 1 94.31 126 TRP A CA 1
ATOM 932 C C . TRP A 1 126 ? 22.75 10.617 -0.788 1 94.31 126 TRP A C 1
ATOM 934 O O . TRP A 1 126 ? 22.828 10.992 0.385 1 94.31 126 TRP A O 1
ATOM 944 N N . MET A 1 127 ? 23.344 9.5 -1.128 1 92.62 127 MET A N 1
ATOM 945 C CA . MET A 1 127 ? 24.141 8.672 -0.223 1 92.62 127 MET A CA 1
ATOM 946 C C . MET A 1 127 ? 25.594 9.117 -0.214 1 92.62 127 MET A C 1
ATOM 948 O O . MET A 1 127 ? 26.422 8.539 0.491 1 92.62 127 MET A O 1
ATOM 952 N N . SER A 1 128 ? 25.938 10.461 -0.536 1 71.12 128 SER A N 1
ATOM 953 C CA . SER A 1 128 ? 27.312 10.945 -0.688 1 71.12 128 SER A CA 1
ATOM 954 C C . SER A 1 128 ? 28.156 10.602 0.532 1 71.12 128 SER A C 1
ATOM 956 O O . SER A 1 128 ? 27.656 10.602 1.66 1 71.12 128 SER A O 1
ATOM 958 N N . SER A 1 129 ? 29.141 9.82 0.406 1 54.66 129 SER A N 1
ATOM 959 C CA . SER A 1 129 ? 30.266 9.758 1.315 1 54.66 129 SER A CA 1
ATOM 960 C C . SER A 1 129 ? 30.891 11.133 1.521 1 54.66 129 SER A C 1
ATOM 962 O O . SER A 1 129 ? 31.469 11.711 0.593 1 54.66 129 SER A O 1
ATOM 964 N N . ASP A 1 130 ? 30.203 12.094 1.918 1 44.12 130 ASP A N 1
ATOM 965 C CA . ASP A 1 130 ? 31.109 13.18 2.277 1 44.12 130 ASP A CA 1
ATOM 966 C C . ASP A 1 130 ? 32.312 12.656 3.043 1 44.12 130 ASP A C 1
ATOM 968 O O . ASP A 1 130 ? 32.281 12.523 4.266 1 44.12 130 ASP A O 1
ATOM 972 N N . SER A 1 131 ? 32.906 11.57 2.756 1 39.62 131 SER A N 1
ATOM 973 C CA . SER A 1 131 ? 34.219 11.562 3.348 1 39.62 131 SER A CA 1
ATOM 974 C C . SER A 1 131 ? 34.969 12.852 3.027 1 39.62 131 SER A C 1
ATOM 976 O O . SER A 1 131 ? 35.719 12.914 2.043 1 39.62 131 SER A O 1
ATOM 978 N N . GLY A 1 132 ? 34.406 13.938 3.006 1 34.88 132 GLY A N 1
ATOM 979 C CA . GLY A 1 132 ? 35.406 15 3.037 1 34.88 132 GLY A CA 1
ATOM 980 C C . GLY A 1 132 ? 36.469 14.797 4.102 1 34.88 132 GLY A C 1
ATOM 981 O O . GLY A 1 132 ? 37.438 15.578 4.195 1 34.88 132 GLY A O 1
ATOM 982 N N . SER A 1 133 ? 36.125 14.648 5.457 1 34.44 133 SER A N 1
ATOM 983 C CA . SER A 1 133 ? 37.25 14.805 6.359 1 34.44 133 SER A CA 1
ATOM 984 C C . SER A 1 133 ? 38.312 13.742 6.094 1 34.44 133 SER A C 1
ATOM 986 O O . SER A 1 133 ? 38.031 12.547 6.074 1 34.44 133 SER A O 1
ATOM 988 N N . GLY A 1 134 ? 39.344 14.008 5.336 1 33.06 134 GLY A N 1
ATOM 989 C CA . GLY A 1 134 ? 40.688 13.445 5.234 1 33.06 134 GLY A CA 1
ATOM 990 C C . GLY A 1 134 ? 41.219 12.906 6.555 1 33.06 134 GLY A C 1
ATOM 991 O O . GLY A 1 134 ? 42.438 12.805 6.75 1 33.06 134 GLY A O 1
ATOM 992 N N . HIS A 1 135 ? 40.562 12.992 7.742 1 31.7 135 HIS A N 1
ATOM 993 C CA . HIS A 1 135 ? 41.5 12.516 8.773 1 31.7 135 HIS A CA 1
ATOM 994 C C . HIS A 1 135 ? 42 11.109 8.445 1 31.7 135 HIS A C 1
ATOM 996 O O . HIS A 1 135 ? 41.281 10.312 7.848 1 31.7 135 HIS A O 1
ATOM 1002 N N . GLY A 1 136 ? 43.344 10.781 8.609 1 30.92 136 GLY A N 1
ATOM 1003 C CA . GLY A 1 136 ? 44.406 9.781 8.469 1 30.92 136 GLY A CA 1
ATOM 1004 C C . GLY A 1 136 ? 43.938 8.391 8.875 1 30.92 136 GLY A C 1
ATOM 1005 O O . GLY A 1 136 ? 44.25 7.41 8.18 1 30.92 136 GLY A O 1
ATOM 1006 N N . SER A 1 137 ? 43.906 8.039 10.273 1 29.42 137 SER A N 1
ATOM 1007 C CA . SER A 1 137 ? 44.531 6.816 10.758 1 29.42 137 SER A CA 1
ATOM 1008 C C . SER A 1 137 ? 43.781 5.578 10.273 1 29.42 137 SER A C 1
ATOM 1010 O O . SER A 1 137 ? 42.656 5.672 9.836 1 29.42 137 SER A O 1
ATOM 1012 N N . HIS A 1 138 ? 44.062 4.289 11.062 1 29.36 138 HIS A N 1
ATOM 1013 C CA . HIS A 1 138 ? 44.438 2.889 10.977 1 29.36 138 HIS A CA 1
ATOM 1014 C C . HIS A 1 138 ? 43.25 1.995 10.719 1 29.36 138 HIS A C 1
ATOM 1016 O O . HIS A 1 138 ? 43.312 1.048 9.93 1 29.36 138 HIS A O 1
ATOM 1022 N N . GLY A 1 139 ? 42.281 1.815 11.695 1 30.64 139 GLY A N 1
ATOM 1023 C CA . GLY A 1 139 ? 41.906 0.437 11.969 1 30.64 139 GLY A CA 1
ATOM 1024 C C . GLY A 1 139 ? 41.031 -0.172 10.891 1 30.64 139 GLY A C 1
ATOM 1025 O O . GLY A 1 139 ? 40.406 0.55 10.094 1 30.64 139 GLY A O 1
ATOM 1026 N N . THR A 1 140 ? 41.219 -1.473 10.477 1 32.38 140 THR A N 1
ATOM 1027 C CA . THR A 1 140 ? 40.75 -2.521 9.578 1 32.38 140 THR A CA 1
ATOM 1028 C C . THR A 1 140 ? 39.219 -2.625 9.609 1 32.38 140 THR A C 1
ATOM 1030 O O . THR A 1 140 ? 38.656 -3.367 10.422 1 32.38 140 THR A O 1
ATOM 1033 N N . SER A 1 141 ? 38.531 -1.693 10.156 1 30.73 141 SER A N 1
ATOM 1034 C CA . SER A 1 141 ? 37.188 -2.238 10.18 1 30.73 141 SER A CA 1
ATOM 1035 C C . SER A 1 141 ? 36.719 -2.646 8.789 1 30.73 141 SER A C 1
ATOM 1037 O O . SER A 1 141 ? 37.062 -2 7.797 1 30.73 141 SER A O 1
ATOM 1039 N N . ALA A 1 142 ? 36.406 -3.953 8.656 1 30.16 142 ALA A N 1
ATOM 1040 C CA . ALA A 1 142 ? 35.719 -4.625 7.547 1 30.16 142 ALA A CA 1
ATOM 1041 C C . ALA A 1 142 ? 34.719 -3.693 6.871 1 30.16 142 ALA A C 1
ATOM 1043 O O . ALA A 1 142 ? 33.625 -3.439 7.41 1 30.16 142 ALA A O 1
ATOM 1044 N N . THR A 1 143 ? 35.062 -2.518 6.383 1 33.34 143 THR A N 1
ATOM 1045 C CA . THR A 1 143 ? 34.281 -1.698 5.477 1 33.34 143 THR A CA 1
ATOM 1046 C C . THR A 1 143 ? 33.562 -2.568 4.449 1 33.34 143 THR A C 1
ATOM 1048 O O . THR A 1 143 ? 34.219 -3.297 3.689 1 33.34 143 THR A O 1
ATOM 1051 N N . MET A 1 144 ? 32.625 -3.352 4.91 1 34.34 144 MET A N 1
ATOM 1052 C CA . MET A 1 144 ? 31.781 -3.842 3.812 1 34.34 144 MET A CA 1
ATOM 1053 C C . MET A 1 144 ? 31.875 -2.912 2.607 1 34.34 144 MET A C 1
ATOM 1055 O O . MET A 1 144 ? 31.906 -1.69 2.762 1 34.34 144 MET A O 1
ATOM 1059 N N . ASP A 1 145 ? 32.688 -3.232 1.601 1 37.84 145 ASP A N 1
ATOM 1060 C CA . ASP A 1 145 ? 32.688 -2.592 0.289 1 37.84 145 ASP A CA 1
ATOM 1061 C C . ASP A 1 145 ? 31.344 -1.909 0.021 1 37.84 145 ASP A C 1
ATOM 1063 O O . ASP A 1 145 ? 30.359 -2.57 -0.33 1 37.84 145 ASP A O 1
ATOM 1067 N N . MET A 1 146 ? 30.812 -1.19 0.918 1 43.06 146 MET A N 1
ATOM 1068 C CA . MET A 1 146 ? 29.812 -0.218 0.504 1 43.06 146 MET A CA 1
ATOM 1069 C C . MET A 1 146 ? 30.141 0.354 -0.871 1 43.06 146 MET A C 1
ATOM 1071 O O . MET A 1 146 ? 30.766 1.41 -0.976 1 43.06 146 MET A O 1
ATOM 1075 N N . ALA A 1 147 ? 30.797 -0.485 -1.722 1 43.09 147 ALA A N 1
ATOM 1076 C CA . ALA A 1 147 ? 31.359 -0.128 -3.018 1 43.09 147 ALA A CA 1
ATOM 1077 C C . ALA A 1 147 ? 30.578 1.009 -3.668 1 43.09 147 ALA A C 1
ATOM 1079 O O . ALA A 1 147 ? 31.172 1.917 -4.258 1 43.09 147 ALA A O 1
ATOM 1080 N N . HIS A 1 148 ? 29.219 0.843 -4 1 51.22 148 HIS A N 1
ATOM 1081 C CA . HIS A 1 148 ? 28.672 1.779 -4.977 1 51.22 148 HIS A CA 1
ATOM 1082 C C . HIS A 1 148 ? 28.156 3.043 -4.297 1 51.22 148 HIS A C 1
ATOM 1084 O O . HIS A 1 148 ? 26.969 3.152 -4.004 1 51.22 148 HIS A O 1
ATOM 1090 N N . SER A 1 149 ? 29.094 3.715 -3.652 1 60.06 149 SER A N 1
ATOM 1091 C CA . SER A 1 149 ? 28.797 4.914 -2.871 1 60.06 149 SER A CA 1
ATOM 1092 C C . SER A 1 149 ? 28.594 6.125 -3.773 1 60.06 149 SER A C 1
ATOM 1094 O O . SER A 1 149 ? 28.547 7.262 -3.297 1 60.06 149 SER A O 1
ATOM 1096 N N . GLY A 1 150 ? 28.375 5.988 -5.066 1 69.31 150 GLY A N 1
ATOM 1097 C CA . GLY A 1 150 ? 28.141 7.141 -5.922 1 69.31 150 GLY A CA 1
ATOM 1098 C C . GLY A 1 150 ? 26.906 7.008 -6.789 1 69.31 150 GLY A C 1
ATOM 1099 O O . GLY A 1 150 ? 26.172 6.023 -6.688 1 69.31 150 GLY A O 1
ATOM 1100 N N . PRO A 1 151 ? 26.625 8.039 -7.449 1 84.12 151 PRO A N 1
ATOM 1101 C CA . PRO A 1 151 ? 25.484 8.008 -8.367 1 84.12 151 PRO A CA 1
ATOM 1102 C C . PRO A 1 151 ? 25.578 6.895 -9.398 1 84.12 151 PRO A C 1
ATOM 1104 O O . PRO A 1 151 ? 26.672 6.578 -9.867 1 84.12 151 PRO A O 1
ATOM 1107 N N . VAL A 1 152 ? 24.578 6.234 -9.586 1 89.62 152 VAL A N 1
ATOM 1108 C CA . VAL A 1 152 ? 24.516 5.117 -10.531 1 89.62 152 VAL A CA 1
ATOM 1109 C C . VAL A 1 152 ? 23.312 5.277 -11.461 1 89.62 152 VAL A C 1
ATOM 1111 O O . VAL A 1 152 ? 22.312 5.895 -11.086 1 89.62 152 VAL A O 1
ATOM 1114 N N . ASP A 1 153 ? 23.406 4.676 -12.625 1 91.31 153 ASP A N 1
ATOM 1115 C CA . ASP A 1 153 ? 22.312 4.719 -13.578 1 91.31 153 ASP A CA 1
ATOM 1116 C C . ASP A 1 153 ? 21.25 3.676 -13.234 1 91.31 153 ASP A C 1
ATOM 1118 O O . ASP A 1 153 ? 20.062 3.857 -13.539 1 91.31 153 ASP A O 1
ATOM 1122 N N . THR A 1 154 ? 21.766 2.594 -12.719 1 94.38 154 THR A N 1
ATOM 1123 C CA . THR A 1 154 ? 20.891 1.52 -12.273 1 94.38 154 THR A CA 1
ATOM 1124 C C . THR A 1 154 ? 21.203 1.128 -10.828 1 94.38 154 THR A C 1
ATOM 1126 O O . THR A 1 154 ? 22.359 0.95 -10.469 1 94.38 154 THR A O 1
ATOM 1129 N N . MET A 1 155 ? 20.172 1.054 -10.023 1 96.75 155 MET A N 1
ATOM 1130 C CA . MET A 1 155 ? 20.359 0.69 -8.625 1 96.75 155 MET A CA 1
ATOM 1131 C C . MET A 1 155 ? 20.703 -0.79 -8.492 1 96.75 155 MET A C 1
ATOM 1133 O O . MET A 1 155 ? 20.219 -1.618 -9.258 1 96.75 155 MET A O 1
ATOM 1137 N N . PRO A 1 156 ? 21.516 -1.13 -7.504 1 96.81 156 PRO A N 1
ATOM 1138 C CA . PRO A 1 156 ? 21.875 -2.533 -7.297 1 96.81 156 PRO A CA 1
ATOM 1139 C C . PRO A 1 156 ? 20.656 -3.428 -7.062 1 96.81 156 PRO A C 1
ATOM 1141 O O . PRO A 1 156 ? 19.703 -3.02 -6.395 1 96.81 156 PRO A O 1
ATOM 1144 N N . GLY A 1 157 ? 20.719 -4.602 -7.672 1 98.38 157 GLY A N 1
ATOM 1145 C CA . GLY A 1 157 ? 19.75 -5.645 -7.41 1 98.38 157 GLY A CA 1
ATOM 1146 C C . GLY A 1 157 ? 18.516 -5.547 -8.289 1 98.38 157 GLY A C 1
ATOM 1147 O O . GLY A 1 157 ? 17.672 -6.441 -8.289 1 98.38 157 GLY A O 1
ATOM 1148 N N . MET A 1 158 ? 18.359 -4.531 -9.148 1 98.69 158 MET A N 1
ATOM 1149 C CA . MET A 1 158 ? 17.203 -4.379 -10.031 1 98.69 158 MET A CA 1
ATOM 1150 C C . MET A 1 158 ? 17.203 -5.461 -11.102 1 98.69 158 MET A C 1
ATOM 1152 O O . MET A 1 158 ? 18.234 -5.801 -11.656 1 98.69 158 MET A O 1
ATOM 1156 N N . ALA A 1 159 ? 16.047 -5.961 -11.25 1 98.81 159 ALA A N 1
ATOM 1157 C CA . ALA A 1 159 ? 15.867 -6.879 -12.367 1 98.81 159 ALA A CA 1
ATOM 1158 C C . ALA A 1 159 ? 15.914 -6.133 -13.703 1 98.81 159 ALA A C 1
ATOM 1160 O O . ALA A 1 159 ? 15.328 -5.059 -13.836 1 98.81 159 ALA A O 1
ATOM 1161 N N . SER A 1 160 ? 16.578 -6.695 -14.719 1 98.44 160 SER A N 1
ATOM 1162 C CA . SER A 1 160 ? 16.625 -6.121 -16.062 1 98.44 160 SER A CA 1
ATOM 1163 C C . SER A 1 160 ? 15.328 -6.371 -16.812 1 98.44 160 SER A C 1
ATOM 1165 O O . SER A 1 160 ? 14.516 -7.203 -16.406 1 98.44 160 SER A O 1
ATOM 1167 N N . PRO A 1 161 ? 15.172 -5.629 -17.875 1 98.06 161 PRO A N 1
ATOM 1168 C CA . PRO A 1 161 ? 14.008 -5.93 -18.719 1 98.06 161 PRO A CA 1
ATOM 1169 C C . PRO A 1 161 ? 13.984 -7.379 -19.188 1 98.06 161 PRO A C 1
ATOM 1171 O O . PRO A 1 161 ? 12.906 -7.988 -19.266 1 98.06 161 PRO A O 1
ATOM 1174 N N . GLU A 1 162 ? 15.125 -7.922 -19.469 1 98.5 162 GLU A N 1
ATOM 1175 C CA . GLU A 1 162 ? 15.219 -9.32 -19.875 1 98.5 162 GLU A CA 1
ATOM 1176 C C . GLU A 1 162 ? 14.828 -10.25 -18.719 1 98.5 162 GLU A C 1
ATOM 1178 O O . GLU A 1 162 ? 14.164 -11.266 -18.938 1 98.5 162 GLU A O 1
ATOM 1183 N N . ASP A 1 163 ? 15.289 -9.914 -17.484 1 98.75 163 ASP A N 1
ATOM 1184 C CA . ASP A 1 163 ? 14.898 -10.672 -16.312 1 98.75 163 ASP A CA 1
ATOM 1185 C C . ASP A 1 163 ? 13.383 -10.703 -16.141 1 98.75 163 ASP A C 1
ATOM 1187 O O . ASP A 1 163 ? 12.797 -11.766 -15.906 1 98.75 163 ASP A O 1
ATOM 1191 N N . LEU A 1 164 ? 12.781 -9.539 -16.266 1 98.88 164 LEU A N 1
ATOM 1192 C CA . LEU A 1 164 ? 11.336 -9.422 -16.078 1 98.88 164 LEU A CA 1
ATOM 1193 C C . LEU A 1 164 ? 10.586 -10.172 -17.172 1 98.88 164 LEU A C 1
ATOM 1195 O O . LEU A 1 164 ? 9.562 -10.812 -16.906 1 98.88 164 LEU A O 1
ATOM 1199 N N . ALA A 1 165 ? 11.07 -10.078 -18.422 1 98.75 165 ALA A N 1
ATOM 1200 C CA . ALA A 1 165 ? 10.461 -10.828 -19.516 1 98.75 165 ALA A CA 1
ATOM 1201 C C . ALA A 1 165 ? 10.531 -12.336 -19.25 1 98.75 165 ALA A C 1
ATOM 1203 O O . ALA A 1 165 ? 9.562 -13.055 -19.484 1 98.75 165 ALA A O 1
ATOM 1204 N N . ALA A 1 166 ? 11.688 -12.773 -18.781 1 98.88 166 ALA A N 1
ATOM 1205 C CA . ALA A 1 166 ? 11.867 -14.18 -18.469 1 98.88 166 ALA A CA 1
ATOM 1206 C C . ALA A 1 166 ? 10.914 -14.609 -17.344 1 98.88 166 ALA A C 1
ATOM 1208 O O . ALA A 1 166 ? 10.336 -15.695 -17.406 1 98.88 166 ALA A O 1
ATOM 1209 N N . LEU A 1 167 ? 10.797 -13.75 -16.375 1 98.88 167 LEU A N 1
ATOM 1210 C CA . LEU A 1 167 ? 9.891 -14.055 -15.266 1 98.88 167 LEU A CA 1
ATOM 1211 C C . LEU A 1 167 ? 8.453 -14.156 -15.758 1 98.88 167 LEU A C 1
ATOM 1213 O O . LEU A 1 167 ? 7.727 -15.078 -15.375 1 98.88 167 LEU A O 1
ATOM 1217 N N . ARG A 1 168 ? 8.047 -13.242 -16.594 1 98.75 168 ARG A N 1
ATOM 1218 C CA . ARG A 1 168 ? 6.684 -13.242 -17.125 1 98.75 168 ARG A CA 1
ATOM 1219 C C . ARG A 1 168 ? 6.434 -14.484 -17.984 1 98.75 168 ARG A C 1
ATOM 1221 O O . ARG A 1 168 ? 5.32 -15.008 -18.016 1 98.75 168 ARG A O 1
ATOM 1228 N N . ALA A 1 169 ? 7.477 -15.023 -18.625 1 98.75 169 ALA A N 1
ATOM 1229 C CA . ALA A 1 169 ? 7.348 -16.156 -19.531 1 98.75 169 ALA A CA 1
ATOM 1230 C C . ALA A 1 169 ? 7.41 -17.469 -18.781 1 98.75 169 ALA A C 1
ATOM 1232 O O . ALA A 1 169 ? 6.961 -18.5 -19.281 1 98.75 169 ALA A O 1
ATOM 1233 N N . ALA A 1 170 ? 8.023 -17.5 -17.609 1 98.75 170 ALA A N 1
ATOM 1234 C CA . ALA A 1 170 ? 8.266 -18.719 -16.844 1 98.75 170 ALA A CA 1
ATOM 1235 C C . ALA A 1 170 ? 6.961 -19.281 -16.281 1 98.75 170 ALA A C 1
ATOM 1237 O O . ALA A 1 170 ? 5.98 -18.547 -16.141 1 98.75 170 ALA A O 1
ATOM 1238 N N . GLU A 1 171 ? 6.938 -20.609 -16.062 1 98.38 171 GLU A N 1
ATOM 1239 C CA . GLU A 1 171 ? 5.805 -21.312 -15.469 1 98.38 171 GLU A CA 1
ATOM 1240 C C . GLU A 1 171 ? 6.273 -22.359 -14.461 1 98.38 171 GLU A C 1
ATOM 1242 O O . GLU A 1 171 ? 7.438 -22.766 -14.477 1 98.38 171 GLU A O 1
ATOM 1247 N N . GLY A 1 172 ? 5.441 -22.766 -13.57 1 97.44 172 GLY A N 1
ATOM 1248 C CA . GLY A 1 172 ? 5.719 -23.844 -12.641 1 97.44 172 GLY A CA 1
ATOM 1249 C C . GLY A 1 172 ? 6.969 -23.625 -11.812 1 97.44 172 GLY A C 1
ATOM 1250 O O . GLY A 1 172 ? 7.188 -22.516 -11.305 1 97.44 172 GLY A O 1
ATOM 1251 N N . LEU A 1 173 ? 7.766 -24.609 -11.711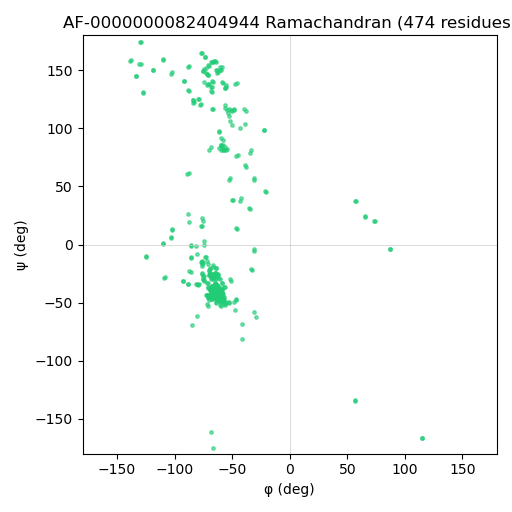 1 98.12 173 LEU A N 1
ATOM 1252 C CA . LEU A 1 173 ? 8.953 -24.578 -10.859 1 98.12 173 LEU A CA 1
ATOM 1253 C C . LEU A 1 173 ? 9.945 -23.531 -11.359 1 98.12 173 LEU A C 1
ATOM 1255 O O . LEU A 1 173 ? 10.617 -22.891 -10.562 1 98.12 173 LEU A O 1
ATOM 1259 N N . GLN A 1 174 ? 9.984 -23.359 -12.648 1 98.62 174 GLN A N 1
ATOM 1260 C CA . GLN A 1 174 ? 10.891 -22.359 -13.195 1 98.62 174 GLN A CA 1
ATOM 1261 C C . GLN A 1 174 ? 10.477 -20.953 -12.766 1 98.62 174 GLN A C 1
ATOM 1263 O O . GLN A 1 174 ? 11.328 -20.125 -12.445 1 98.62 174 GLN A O 1
ATOM 1268 N N . LEU A 1 175 ? 9.172 -20.625 -12.781 1 98.94 175 LEU A N 1
ATOM 1269 C CA . LEU A 1 175 ? 8.656 -19.344 -12.312 1 98.94 175 LEU A CA 1
ATOM 1270 C C . LEU A 1 175 ? 9.023 -19.125 -10.844 1 98.94 175 LEU A C 1
ATOM 1272 O O . LEU A 1 175 ? 9.531 -18.062 -10.477 1 98.94 175 LEU A O 1
ATOM 1276 N N . ASP A 1 176 ? 8.766 -20.141 -10.031 1 98.88 176 ASP A N 1
ATOM 1277 C CA . ASP A 1 176 ? 8.992 -20.047 -8.594 1 98.88 176 ASP A CA 1
ATOM 1278 C C . ASP A 1 176 ? 10.461 -19.766 -8.281 1 98.88 176 ASP A C 1
ATOM 1280 O O . ASP A 1 176 ? 10.773 -18.859 -7.504 1 98.88 176 ASP A O 1
ATOM 1284 N N . THR A 1 177 ? 11.273 -20.547 -8.93 1 98.94 177 THR A N 1
ATOM 1285 C CA . THR A 1 177 ? 12.703 -20.422 -8.688 1 98.94 177 THR A CA 1
ATOM 1286 C C . THR A 1 177 ? 13.219 -19.047 -9.156 1 98.94 177 THR A C 1
ATOM 1288 O O . THR A 1 177 ? 13.945 -18.375 -8.43 1 98.94 177 THR A O 1
ATOM 1291 N N . LEU A 1 178 ? 12.812 -18.656 -10.312 1 98.94 178 LEU A N 1
ATOM 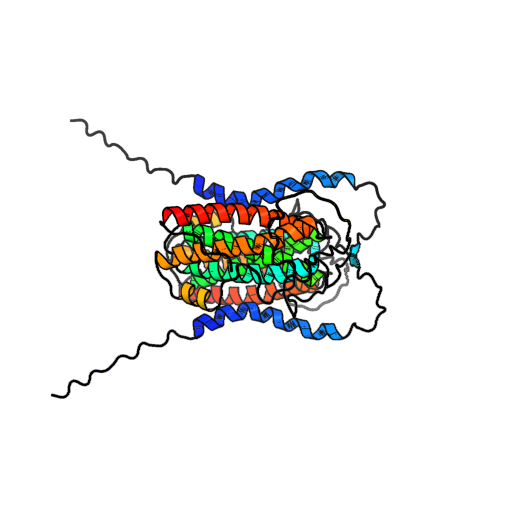1292 C CA . LEU A 1 178 ? 13.281 -17.391 -10.859 1 98.94 178 LEU A CA 1
ATOM 1293 C C . LEU A 1 178 ? 12.773 -16.219 -10.031 1 98.94 178 LEU A C 1
ATOM 1295 O O . LEU A 1 178 ? 13.508 -15.25 -9.797 1 98.94 178 LEU A O 1
ATOM 1299 N N . PHE A 1 179 ? 11.57 -16.266 -9.609 1 99 179 PHE A N 1
ATOM 1300 C CA . PHE A 1 179 ? 11.039 -15.234 -8.727 1 99 179 PHE A CA 1
ATOM 1301 C C . PHE A 1 179 ? 11.883 -15.102 -7.469 1 99 179 PHE A C 1
ATOM 1303 O O . PHE A 1 179 ? 12.273 -14 -7.09 1 99 179 PHE A O 1
ATOM 1310 N N . LEU A 1 180 ? 12.102 -16.203 -6.836 1 99 180 LEU A N 1
ATOM 1311 C CA . LEU A 1 180 ? 12.875 -16.203 -5.598 1 99 180 LEU A CA 1
ATOM 1312 C C . LEU A 1 180 ? 14.281 -15.648 -5.844 1 99 180 LEU A C 1
ATOM 1314 O O . LEU A 1 180 ? 14.797 -14.875 -5.035 1 99 180 LEU A O 1
ATOM 1318 N N . GLN A 1 181 ? 14.875 -16.031 -6.906 1 98.94 181 GLN A N 1
ATOM 1319 C CA . GLN A 1 181 ? 16.219 -15.586 -7.234 1 98.94 181 GLN A CA 1
ATOM 1320 C C . GLN A 1 181 ? 16.266 -14.078 -7.48 1 98.94 181 GLN A C 1
ATOM 1322 O O . GLN A 1 181 ? 17.094 -13.375 -6.914 1 98.94 181 GLN A O 1
ATOM 1327 N N . LEU A 1 182 ? 15.367 -13.609 -8.297 1 99 182 LEU A N 1
ATOM 1328 C CA . LEU A 1 182 ? 15.336 -12.195 -8.648 1 99 182 LEU A CA 1
ATOM 1329 C C . LEU A 1 182 ? 14.969 -11.344 -7.434 1 99 182 LEU A C 1
ATOM 1331 O O . LEU A 1 182 ? 15.578 -10.297 -7.195 1 99 182 LEU A O 1
ATOM 1335 N N . MET A 1 183 ? 14.008 -11.797 -6.664 1 98.94 183 MET A N 1
ATOM 1336 C CA . MET A 1 183 ? 13.547 -11.031 -5.512 1 98.94 183 MET A CA 1
ATOM 1337 C C . MET A 1 183 ? 14.617 -10.992 -4.422 1 98.94 183 MET A C 1
ATOM 1339 O O . MET A 1 183 ? 14.797 -9.969 -3.764 1 98.94 183 MET A O 1
ATOM 1343 N N . LEU A 1 184 ? 15.305 -12.125 -4.223 1 98.94 184 LEU A N 1
ATOM 1344 C CA . LEU A 1 184 ? 16.391 -12.141 -3.252 1 98.94 184 LEU A CA 1
ATOM 1345 C C . LEU A 1 184 ? 17.484 -11.133 -3.633 1 98.94 184 LEU A C 1
ATOM 1347 O O . LEU A 1 184 ? 17.922 -10.344 -2.795 1 98.94 184 LEU A O 1
ATOM 1351 N N . ARG A 1 185 ? 17.922 -11.172 -4.895 1 98.88 185 ARG A N 1
ATOM 1352 C CA . ARG A 1 185 ? 18.922 -10.219 -5.371 1 98.88 185 ARG A CA 1
ATOM 1353 C C . ARG A 1 185 ? 18.422 -8.781 -5.211 1 98.88 185 ARG A C 1
ATOM 1355 O O . ARG A 1 185 ? 19.188 -7.895 -4.828 1 98.88 185 ARG A O 1
ATOM 1362 N N . HIS A 1 186 ? 17.188 -8.602 -5.527 1 98.94 186 HIS A N 1
ATOM 1363 C CA . HIS A 1 186 ? 16.547 -7.293 -5.406 1 98.94 186 HIS A CA 1
ATOM 1364 C C . HIS A 1 186 ? 16.594 -6.789 -3.967 1 98.94 186 HIS A C 1
ATOM 1366 O O . HIS A 1 186 ? 16.984 -5.648 -3.713 1 98.94 186 HIS A O 1
ATOM 1372 N N . HIS A 1 187 ? 16.219 -7.695 -3.004 1 98.88 187 HIS A N 1
ATOM 1373 C CA . HIS A 1 187 ? 16.234 -7.359 -1.584 1 98.88 187 HIS A CA 1
ATOM 1374 C C . HIS A 1 187 ? 17.656 -7.012 -1.126 1 98.88 187 HIS A C 1
ATOM 1376 O O . HIS A 1 187 ? 17.859 -6.016 -0.43 1 98.88 187 HIS A O 1
ATOM 1382 N N . GLU A 1 188 ? 18.578 -7.766 -1.539 1 98.56 188 GLU A N 1
ATOM 1383 C CA . GLU A 1 188 ? 19.969 -7.555 -1.143 1 98.56 188 GLU A CA 1
ATOM 1384 C C . GLU A 1 188 ? 20.516 -6.262 -1.731 1 98.56 188 GLU A C 1
ATOM 1386 O O . GLU A 1 188 ? 21.281 -5.555 -1.079 1 98.56 188 GLU A O 1
ATOM 1391 N N . GLY A 1 189 ? 20.109 -5.992 -2.91 1 98.19 189 GLY A N 1
ATOM 1392 C CA . GLY A 1 189 ? 20.562 -4.789 -3.578 1 98.19 189 GLY A CA 1
ATOM 1393 C C . GLY A 1 189 ? 20.062 -3.514 -2.934 1 98.19 189 GLY A C 1
ATOM 1394 O O . GLY A 1 189 ? 20.703 -2.465 -3.023 1 98.19 189 GLY A O 1
ATOM 1395 N N . GLY A 1 190 ? 18.891 -3.605 -2.326 1 98.12 190 GLY A N 1
ATOM 1396 C CA . GLY A 1 190 ? 18.297 -2.43 -1.719 1 98.12 190 GLY A CA 1
ATOM 1397 C C . GLY A 1 190 ? 18.766 -2.18 -0.302 1 98.12 190 GLY A C 1
ATOM 1398 O O . GLY A 1 190 ? 18.562 -1.097 0.248 1 98.12 190 GLY A O 1
ATOM 1399 N N . LEU A 1 191 ? 19.453 -3.111 0.313 1 98.12 191 LEU A N 1
ATOM 1400 C CA . LEU A 1 191 ? 19.781 -3.084 1.735 1 98.12 191 LEU A CA 1
ATOM 1401 C C . LEU A 1 191 ? 20.672 -1.891 2.064 1 98.12 191 LEU A C 1
ATOM 1403 O O . LEU A 1 191 ? 20.406 -1.158 3.021 1 98.12 191 LEU A O 1
ATOM 1407 N N . PRO A 1 192 ? 21.703 -1.541 1.27 1 96.44 192 PRO A N 1
ATOM 1408 C CA . PRO A 1 192 ? 22.562 -0.406 1.624 1 96.44 192 PRO A CA 1
ATOM 1409 C C . PRO A 1 192 ? 21.797 0.917 1.662 1 96.44 192 PRO A C 1
ATOM 1411 O O . PRO A 1 192 ? 22.062 1.766 2.516 1 96.44 192 PRO A O 1
ATOM 1414 N N . MET A 1 193 ? 20.812 1.093 0.746 1 97.94 193 MET A N 1
ATOM 1415 C CA . MET A 1 193 ? 20.031 2.322 0.752 1 97.94 193 MET A CA 1
ATOM 1416 C C . MET A 1 193 ? 19.219 2.443 2.039 1 97.94 193 MET A C 1
ATOM 1418 O O . MET A 1 193 ? 19.141 3.521 2.627 1 97.94 193 MET A O 1
ATOM 1422 N N . MET A 1 194 ? 18.641 1.357 2.449 1 98.69 194 MET A N 1
ATOM 1423 C CA . MET A 1 194 ? 17.828 1.353 3.658 1 98.69 194 MET A CA 1
ATOM 1424 C C . MET A 1 194 ? 18.672 1.613 4.895 1 98.69 194 MET A C 1
ATOM 1426 O O . MET A 1 194 ? 18.297 2.414 5.754 1 98.69 194 MET A O 1
ATOM 1430 N N . GLU A 1 195 ? 19.797 0.932 4.949 1 98.12 195 GLU A N 1
ATOM 1431 C CA . GLU A 1 195 ? 20.703 1.108 6.086 1 98.12 195 GLU A CA 1
ATOM 1432 C C . GLU A 1 195 ? 21.203 2.549 6.176 1 98.12 195 GLU A C 1
ATOM 1434 O O . GLU A 1 195 ? 21.266 3.121 7.266 1 98.12 195 GLU A O 1
ATOM 1439 N N . TYR A 1 196 ? 21.531 3.115 5.031 1 97.31 196 TYR A N 1
ATOM 1440 C CA . TYR A 1 196 ? 22 4.496 5.016 1 97.31 196 TYR A CA 1
ATOM 1441 C C . TYR A 1 196 ? 20.906 5.449 5.5 1 97.31 196 TYR A C 1
ATOM 1443 O O . TYR A 1 196 ? 21.172 6.336 6.316 1 97.31 196 TYR A O 1
ATOM 1451 N N . ALA A 1 197 ? 19.734 5.293 4.98 1 98.44 197 ALA A N 1
ATOM 1452 C CA . ALA A 1 197 ? 18.641 6.168 5.379 1 98.44 197 ALA A CA 1
ATOM 1453 C C . ALA A 1 197 ? 18.312 6.004 6.863 1 98.44 197 ALA A C 1
ATOM 1455 O O . ALA A 1 197 ? 18.016 6.98 7.551 1 98.44 197 ALA A O 1
ATOM 1456 N N . ALA A 1 198 ? 18.375 4.77 7.363 1 98.69 198 ALA A N 1
ATOM 1457 C CA . ALA A 1 198 ? 18.109 4.52 8.781 1 98.69 198 ALA A CA 1
ATOM 1458 C C . ALA A 1 198 ? 19.109 5.27 9.664 1 98.69 198 ALA A C 1
ATOM 1460 O O . ALA A 1 198 ? 18.75 5.723 10.75 1 98.69 198 ALA A O 1
ATOM 1461 N N . ALA A 1 199 ? 20.281 5.465 9.148 1 97.88 199 ALA A N 1
ATOM 1462 C CA . ALA A 1 199 ? 21.359 6.078 9.938 1 97.88 199 ALA A CA 1
ATOM 1463 C C . ALA A 1 199 ? 21.375 7.59 9.734 1 97.88 199 ALA A C 1
ATOM 1465 O O . ALA A 1 199 ? 21.656 8.344 10.68 1 97.88 199 ALA A O 1
ATOM 1466 N N . ASP A 1 200 ? 20.984 8.102 8.531 1 97.38 200 ASP A N 1
ATOM 1467 C CA . ASP A 1 200 ? 21.453 9.438 8.172 1 97.38 200 ASP A CA 1
ATOM 1468 C C . ASP A 1 200 ? 20.281 10.352 7.828 1 97.38 200 ASP A C 1
ATOM 1470 O O . ASP A 1 200 ? 20.453 11.562 7.668 1 97.38 200 ASP A O 1
ATOM 1474 N N . ALA A 1 201 ? 19.062 9.789 7.699 1 97.62 201 ALA A N 1
ATOM 1475 C CA . ALA A 1 201 ? 17.922 10.664 7.426 1 97.62 201 ALA A CA 1
ATOM 1476 C C . ALA A 1 201 ? 17.688 11.625 8.586 1 97.62 201 ALA A C 1
ATOM 1478 O O . ALA A 1 201 ? 17.984 11.312 9.734 1 97.62 201 ALA A O 1
ATOM 1479 N N . THR A 1 202 ? 17.156 12.781 8.234 1 96.38 202 THR A N 1
ATOM 1480 C CA . THR A 1 202 ? 16.906 13.781 9.266 1 96.38 202 THR A CA 1
ATOM 1481 C C . THR A 1 202 ? 15.516 13.594 9.875 1 96.38 202 THR A C 1
ATOM 1483 O O . THR A 1 202 ? 15.32 13.836 11.07 1 96.38 202 THR A O 1
ATOM 1486 N N . GLU A 1 203 ? 14.602 13.164 9.062 1 95.94 203 GLU A N 1
ATOM 1487 C CA . GLU A 1 203 ? 13.234 12.961 9.531 1 95.94 203 GLU A CA 1
ATOM 1488 C C . GLU A 1 203 ? 13.109 11.648 10.289 1 95.94 203 GLU A C 1
ATOM 1490 O O . GLU A 1 203 ? 13.414 10.578 9.758 1 95.94 203 GLU A O 1
ATOM 1495 N N . GLY A 1 204 ? 12.594 11.68 11.578 1 96.25 204 GLY A N 1
ATOM 1496 C CA . GLY A 1 204 ? 12.406 10.492 12.398 1 96.25 204 GLY A CA 1
ATOM 1497 C C . GLY A 1 204 ? 11.609 9.406 11.711 1 96.25 204 GLY A C 1
ATOM 1498 O O . GLY A 1 204 ? 12.031 8.25 11.664 1 96.25 204 GLY A O 1
ATOM 1499 N N . PRO A 1 205 ? 10.438 9.773 11.141 1 96.75 205 PRO A N 1
ATOM 1500 C CA . PRO A 1 205 ? 9.625 8.766 10.453 1 96.75 205 PRO A CA 1
ATOM 1501 C C . PRO A 1 205 ? 10.367 8.094 9.305 1 96.75 205 PRO A C 1
ATOM 1503 O O . PRO A 1 205 ? 10.156 6.906 9.039 1 96.75 205 PRO A O 1
ATOM 1506 N N . VAL A 1 206 ? 11.227 8.805 8.625 1 98.31 206 VAL A N 1
ATOM 1507 C CA . VAL A 1 206 ? 12.008 8.219 7.539 1 98.31 206 VAL A CA 1
ATOM 1508 C C . VAL A 1 206 ? 12.992 7.195 8.109 1 98.31 206 VAL A C 1
ATOM 1510 O O . VAL A 1 206 ? 13.078 6.07 7.613 1 98.31 206 VAL A O 1
ATOM 1513 N N . ARG A 1 207 ? 13.703 7.562 9.164 1 98.69 207 ARG A N 1
ATOM 1514 C CA . ARG A 1 207 ? 14.633 6.633 9.805 1 98.69 207 ARG A CA 1
ATOM 1515 C C . ARG A 1 207 ? 13.914 5.379 10.281 1 98.69 207 ARG A C 1
ATOM 1517 O O . ARG A 1 207 ? 14.398 4.262 10.086 1 98.69 207 ARG A O 1
ATOM 1524 N N . SER A 1 208 ? 12.781 5.609 10.828 1 98.5 208 SER A N 1
ATOM 1525 C CA . SER A 1 208 ? 12.031 4.492 11.391 1 98.5 208 SER A CA 1
ATOM 1526 C C . SER A 1 208 ? 11.555 3.543 10.297 1 98.5 208 SER A C 1
ATOM 1528 O O . SER A 1 208 ? 11.656 2.322 10.438 1 98.5 208 SER A O 1
ATOM 1530 N N . LEU A 1 209 ? 11 4.086 9.203 1 98.69 209 LEU A N 1
ATOM 1531 C CA . LEU A 1 209 ? 10.547 3.225 8.109 1 98.69 209 LEU A CA 1
ATOM 1532 C C . LEU A 1 209 ? 11.719 2.475 7.488 1 98.69 209 LEU A C 1
ATOM 1534 O O . LEU A 1 209 ? 11.617 1.285 7.188 1 98.69 209 LEU A O 1
ATOM 1538 N N . ALA A 1 210 ? 12.828 3.164 7.305 1 98.88 210 ALA A N 1
ATOM 1539 C CA . ALA A 1 210 ? 14.016 2.531 6.738 1 98.88 210 ALA A CA 1
ATOM 1540 C C . ALA A 1 210 ? 14.477 1.355 7.598 1 98.88 210 ALA A C 1
ATOM 1542 O O . ALA A 1 210 ? 14.797 0.285 7.074 1 98.88 210 ALA A O 1
ATOM 1543 N N . GLN A 1 211 ? 14.508 1.562 8.875 1 98.88 211 GLN A N 1
ATOM 1544 C CA . GLN A 1 211 ? 14.922 0.485 9.766 1 98.88 211 GLN A CA 1
ATOM 1545 C C . GLN A 1 211 ? 13.945 -0.685 9.703 1 98.88 211 GLN A C 1
ATOM 1547 O O . GLN A 1 211 ? 14.352 -1.847 9.734 1 98.88 211 GLN A O 1
ATOM 1552 N N . THR A 1 212 ? 12.688 -0.391 9.664 1 98.75 212 THR A N 1
ATOM 1553 C CA . THR A 1 212 ? 11.688 -1.441 9.508 1 98.75 212 THR 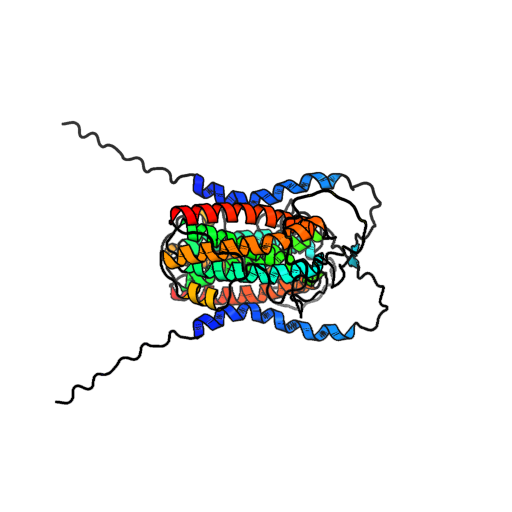A CA 1
ATOM 1554 C C . THR A 1 212 ? 11.922 -2.229 8.227 1 98.75 212 THR A C 1
ATOM 1556 O O . THR A 1 212 ? 11.805 -3.455 8.211 1 98.75 212 THR A O 1
ATOM 1559 N N . MET A 1 213 ? 12.227 -1.52 7.184 1 98.88 213 MET A N 1
ATOM 1560 C CA . MET A 1 213 ? 12.523 -2.168 5.91 1 98.88 213 MET A CA 1
ATOM 1561 C C . MET A 1 213 ? 13.734 -3.09 6.035 1 98.88 213 MET A C 1
ATOM 1563 O O . MET A 1 213 ? 13.727 -4.207 5.512 1 98.88 213 MET A O 1
ATOM 1567 N N . VAL A 1 214 ? 14.758 -2.592 6.695 1 98.75 214 VAL A N 1
ATOM 1568 C CA . VAL A 1 214 ? 15.953 -3.41 6.898 1 98.75 214 VAL A CA 1
ATOM 1569 C C . VAL A 1 214 ? 15.562 -4.723 7.574 1 98.75 214 VAL A C 1
ATOM 1571 O O . VAL A 1 214 ? 15.914 -5.805 7.086 1 98.75 214 VAL A O 1
ATOM 1574 N N . ASN A 1 215 ? 14.82 -4.648 8.641 1 98.69 215 ASN A N 1
ATOM 1575 C CA . ASN A 1 215 ? 14.445 -5.824 9.414 1 98.69 215 ASN A CA 1
ATOM 1576 C C . ASN A 1 215 ? 13.594 -6.793 8.594 1 98.69 215 ASN A C 1
ATOM 1578 O O . ASN A 1 215 ? 13.875 -7.992 8.562 1 98.69 215 ASN A O 1
ATOM 1582 N N . THR A 1 216 ? 12.609 -6.273 7.895 1 98.62 216 THR A N 1
ATOM 1583 C CA . THR A 1 216 ? 11.68 -7.102 7.141 1 98.62 216 THR A CA 1
ATOM 1584 C C . THR A 1 216 ? 12.375 -7.758 5.953 1 98.62 216 THR A C 1
ATOM 1586 O O . THR A 1 216 ? 12.195 -8.953 5.707 1 98.62 216 THR A O 1
ATOM 1589 N N . GLN A 1 217 ? 13.164 -6.977 5.258 1 97.94 217 GLN A N 1
ATOM 1590 C CA . GLN A 1 217 ? 13.766 -7.508 4.039 1 97.94 217 GLN A CA 1
ATOM 1591 C C . GLN A 1 217 ? 14.891 -8.484 4.355 1 97.94 217 GLN A C 1
ATOM 1593 O O . GLN A 1 217 ? 15.141 -9.43 3.598 1 97.94 217 GLN A O 1
ATOM 1598 N N . GLN A 1 218 ? 15.547 -8.344 5.484 1 98.12 218 GLN A N 1
ATOM 1599 C CA . GLN A 1 218 ? 16.531 -9.336 5.906 1 98.12 218 GLN A CA 1
ATOM 1600 C C . GLN A 1 218 ? 15.852 -10.656 6.262 1 98.12 218 GLN A C 1
ATOM 1602 O O . GLN A 1 218 ? 16.344 -11.727 5.902 1 98.12 218 GLN A O 1
ATOM 1607 N N . SER A 1 219 ? 14.75 -10.57 6.977 1 98.62 219 SER A N 1
ATOM 1608 C CA . SER A 1 219 ? 14 -11.773 7.312 1 98.62 219 SER A CA 1
ATOM 1609 C C . SER A 1 219 ? 13.492 -12.477 6.062 1 98.62 219 SER A C 1
ATOM 1611 O O . SER A 1 219 ? 13.594 -13.703 5.953 1 98.62 219 SER A O 1
ATOM 1613 N N . GLU A 1 220 ? 13 -11.719 5.098 1 98.88 220 GLU A N 1
ATOM 1614 C CA . GLU A 1 220 ? 12.516 -12.297 3.848 1 98.88 220 GLU A CA 1
ATOM 1615 C C . GLU A 1 220 ? 13.664 -12.875 3.023 1 98.88 220 GLU A C 1
ATOM 1617 O O . GLU A 1 220 ? 13.508 -13.891 2.352 1 98.88 220 GLU A O 1
ATOM 1622 N N . SER A 1 221 ? 14.789 -12.195 3.068 1 98.88 221 SER A N 1
ATOM 1623 C CA . SER A 1 221 ? 15.961 -12.719 2.371 1 98.88 221 SER A CA 1
ATOM 1624 C C . SER A 1 221 ? 16.359 -14.086 2.906 1 98.88 221 SER A C 1
ATOM 1626 O O . SER A 1 221 ? 16.703 -14.984 2.133 1 98.88 221 SER A O 1
ATOM 1628 N N . LYS A 1 222 ? 16.328 -14.242 4.195 1 98.75 222 LYS A N 1
ATOM 1629 C CA . LYS A 1 222 ? 16.609 -15.539 4.789 1 98.75 222 LYS A CA 1
ATOM 1630 C C . LYS A 1 222 ? 15.602 -16.594 4.336 1 98.75 222 LYS A C 1
ATOM 1632 O O . LYS A 1 222 ? 15.984 -17.703 3.982 1 98.75 222 LYS A O 1
ATOM 1637 N N . LEU A 1 223 ? 14.328 -16.25 4.348 1 98.88 223 LEU A N 1
ATOM 1638 C CA . LEU A 1 223 ? 13.281 -17.156 3.906 1 98.88 223 LEU A CA 1
ATOM 1639 C C . LEU A 1 223 ? 13.492 -17.562 2.451 1 98.88 223 LEU A C 1
ATOM 1641 O O . LEU A 1 223 ? 13.398 -18.75 2.109 1 98.88 223 LEU A O 1
ATOM 1645 N N . MET A 1 224 ? 13.805 -16.594 1.609 1 98.94 224 MET A N 1
ATOM 1646 C CA . MET A 1 224 ? 13.992 -16.875 0.19 1 98.94 224 MET A CA 1
ATOM 1647 C C . MET A 1 224 ? 15.219 -17.75 -0.03 1 98.94 224 MET A C 1
ATOM 1649 O O . MET A 1 224 ? 15.219 -18.625 -0.9 1 98.94 224 MET A O 1
ATOM 1653 N N . THR A 1 225 ? 16.25 -17.5 0.741 1 98.88 225 THR A N 1
ATOM 1654 C CA . THR A 1 225 ? 17.438 -18.344 0.675 1 98.88 225 THR A CA 1
ATOM 1655 C C . THR A 1 225 ? 17.094 -19.797 1.01 1 98.88 225 THR A C 1
ATOM 1657 O O . THR A 1 225 ? 17.5 -20.719 0.3 1 98.88 225 THR A O 1
ATOM 1660 N N . ASP A 1 226 ? 16.344 -19.984 2.037 1 98.88 226 ASP A N 1
ATOM 1661 C CA . ASP A 1 226 ? 15.914 -21.328 2.441 1 98.88 226 ASP A CA 1
ATOM 1662 C C . ASP A 1 226 ? 15.039 -21.969 1.371 1 98.88 226 ASP A C 1
ATOM 1664 O O . ASP A 1 226 ? 15.18 -23.156 1.083 1 98.88 226 ASP A O 1
ATOM 1668 N N . MET A 1 227 ? 14.164 -21.203 0.769 1 98.88 227 MET A N 1
ATOM 1669 C CA . MET A 1 227 ? 13.258 -21.719 -0.254 1 98.88 227 MET A CA 1
ATOM 1670 C C . MET A 1 227 ? 14.031 -22.109 -1.51 1 98.88 227 MET A C 1
ATOM 1672 O O . MET A 1 227 ? 13.688 -23.094 -2.164 1 98.88 227 MET A O 1
ATOM 1676 N N . LEU A 1 228 ? 15.039 -21.328 -1.829 1 98.88 228 LEU A N 1
ATOM 1677 C CA . LEU A 1 228 ? 15.891 -21.672 -2.965 1 98.88 228 LEU A CA 1
ATOM 1678 C C . LEU A 1 228 ? 16.656 -22.969 -2.699 1 98.88 228 LEU A C 1
ATOM 1680 O O . LEU A 1 228 ? 16.719 -23.844 -3.564 1 98.88 228 LEU A O 1
ATOM 1684 N N . ALA A 1 229 ? 17.188 -23.141 -1.487 1 98.69 229 ALA A N 1
ATOM 1685 C CA . ALA A 1 229 ? 17.906 -24.344 -1.118 1 98.69 229 ALA A CA 1
ATOM 1686 C C . ALA A 1 229 ? 17 -25.578 -1.206 1 98.69 229 ALA A C 1
ATOM 1688 O O . ALA A 1 229 ? 17.422 -26.625 -1.704 1 98.69 229 ALA A O 1
ATOM 1689 N N . ALA A 1 230 ? 15.797 -25.422 -0.771 1 98.19 230 ALA A N 1
ATOM 1690 C CA . ALA A 1 230 ? 14.828 -26.516 -0.787 1 98.19 230 ALA A CA 1
ATOM 1691 C C . ALA A 1 230 ? 14.516 -26.953 -2.217 1 98.19 230 ALA A C 1
ATOM 1693 O O . ALA A 1 230 ? 14.078 -28.094 -2.447 1 98.19 230 ALA A O 1
ATOM 1694 N N . ARG A 1 231 ? 14.805 -26.062 -3.186 1 98.06 231 ARG A N 1
ATOM 1695 C CA . ARG A 1 231 ? 14.516 -26.328 -4.59 1 98.06 231 ARG A CA 1
ATOM 1696 C C . ARG A 1 231 ? 15.781 -26.719 -5.348 1 98.06 231 ARG A C 1
ATOM 1698 O O . ARG A 1 231 ? 15.766 -26.859 -6.57 1 98.06 231 ARG A O 1
ATOM 1705 N N . GLY A 1 232 ? 16.828 -26.859 -4.594 1 98.12 232 GLY A N 1
ATOM 1706 C CA . GLY A 1 232 ? 18.109 -27.172 -5.215 1 98.12 232 GLY A CA 1
ATOM 1707 C C . GLY A 1 232 ? 18.641 -26.062 -6.102 1 98.12 232 GLY A C 1
ATOM 1708 O O . GLY A 1 232 ? 19.375 -26.328 -7.059 1 98.12 232 GLY A O 1
ATOM 1709 N N . ALA A 1 233 ? 18.203 -24.844 -5.828 1 98.56 233 ALA A N 1
ATOM 1710 C CA . ALA A 1 233 ? 18.609 -23.688 -6.609 1 98.56 233 ALA A CA 1
ATOM 1711 C C . ALA A 1 233 ? 19.531 -22.781 -5.801 1 98.56 233 ALA A C 1
ATOM 1713 O O . ALA A 1 233 ? 19.594 -22.875 -4.57 1 98.56 233 ALA A O 1
ATOM 1714 N N . VAL A 1 234 ? 20.312 -21.938 -6.484 1 98.12 234 VAL A N 1
ATOM 1715 C CA . VAL A 1 234 ? 21.266 -21.031 -5.844 1 98.12 234 VAL A CA 1
ATOM 1716 C C . VAL A 1 234 ? 20.891 -19.594 -6.16 1 98.12 234 VAL A C 1
ATOM 1718 O O . VAL A 1 234 ? 20.344 -19.297 -7.227 1 98.12 234 VAL A O 1
ATOM 1721 N N . PRO A 1 235 ? 21.219 -18.719 -5.219 1 98.69 235 PRO A N 1
ATOM 1722 C CA . PRO A 1 235 ? 20.969 -17.297 -5.488 1 98.69 235 PRO A CA 1
ATOM 1723 C C . PRO A 1 235 ? 21.703 -16.797 -6.727 1 98.69 235 PRO A C 1
ATOM 1725 O O . PRO A 1 235 ? 22.766 -17.328 -7.082 1 98.69 235 PRO A O 1
ATOM 1728 N N . LEU A 1 236 ? 21.141 -15.766 -7.352 1 98.56 236 LEU A N 1
ATOM 1729 C CA . LEU A 1 236 ? 21.828 -15.055 -8.422 1 98.56 236 LEU A CA 1
ATOM 1730 C C . LEU A 1 236 ? 22.922 -14.148 -7.855 1 98.56 236 LEU A C 1
ATOM 1732 O O . LEU A 1 236 ? 22.781 -13.633 -6.742 1 98.56 236 LEU A O 1
ATOM 1736 N N . PRO A 1 237 ? 23.969 -13.969 -8.641 1 97.38 237 PRO A N 1
ATOM 1737 C CA . PRO A 1 237 ? 24.953 -12.969 -8.188 1 97.38 237 PRO A CA 1
ATOM 1738 C C . PRO A 1 237 ? 24.391 -11.547 -8.195 1 97.38 237 PRO A C 1
ATOM 1740 O O . PRO A 1 237 ? 23.453 -11.25 -8.945 1 97.38 237 PRO A O 1
ATOM 1743 N N . MET A 1 238 ? 24.984 -10.797 -7.438 1 96.62 238 MET A N 1
ATOM 1744 C CA . MET A 1 238 ? 24.609 -9.391 -7.41 1 96.62 238 MET A CA 1
ATOM 1745 C C . MET A 1 238 ? 24.953 -8.703 -8.727 1 96.62 238 MET A C 1
ATOM 1747 O O . MET A 1 238 ? 25.984 -9 -9.328 1 96.62 238 MET A O 1
ATOM 1751 N N . ASN A 1 239 ? 24.109 -7.887 -9.141 1 94 239 ASN A N 1
ATOM 1752 C CA . ASN A 1 239 ? 24.359 -7.074 -10.328 1 94 239 ASN A CA 1
ATOM 1753 C C . ASN A 1 239 ? 24.406 -5.586 -9.992 1 94 239 ASN A C 1
ATOM 1755 O O . ASN A 1 239 ? 23.922 -5.172 -8.938 1 94 239 ASN A O 1
ATOM 1759 N N . MET B 1 1 ? -4.203 -33.031 -56.125 1 31.17 1 MET B N 1
ATOM 1760 C CA . MET B 1 1 ? -4.883 -32.969 -54.844 1 31.17 1 MET B CA 1
ATOM 1761 C C . MET B 1 1 ? -4.051 -32.219 -53.812 1 31.17 1 MET B C 1
ATOM 1763 O O . MET B 1 1 ? -3.094 -32.781 -53.25 1 31.17 1 MET B O 1
ATOM 1767 N N . ASN B 1 2 ? -3.787 -30.859 -54 1 34.41 2 ASN B N 1
ATOM 1768 C CA . ASN B 1 2 ? -2.914 -29.859 -53.406 1 34.41 2 ASN B CA 1
ATOM 1769 C C . ASN B 1 2 ? -3.367 -29.5 -52 1 34.41 2 ASN B C 1
ATOM 1771 O O . ASN B 1 2 ? -4.445 -28.938 -51.812 1 34.41 2 ASN B O 1
ATOM 1775 N N . SER B 1 3 ? -3.018 -30.312 -50.969 1 35.34 3 SER B N 1
ATOM 1776 C CA . SER B 1 3 ? -3.328 -30.188 -49.531 1 35.34 3 SER B CA 1
ATOM 1777 C C . SER B 1 3 ? -2.789 -28.891 -48.969 1 35.34 3 SER B C 1
ATOM 1779 O O . SER B 1 3 ? -1.58 -28.641 -49 1 35.34 3 SER B O 1
ATOM 1781 N N . SER B 1 4 ? -3.586 -27.781 -49.094 1 35.53 4 SER B N 1
ATOM 1782 C CA . SER B 1 4 ? -3.291 -26.453 -48.562 1 35.53 4 SER B CA 1
ATOM 1783 C C . SER B 1 4 ? -3.141 -26.5 -47.031 1 35.53 4 SER B C 1
ATOM 1785 O O . SER B 1 4 ? -4.07 -26.875 -46.312 1 35.53 4 SER B O 1
ATOM 1787 N N . GLU B 1 5 ? -1.936 -26.812 -46.594 1 34.34 5 GLU B N 1
ATOM 1788 C CA . GLU B 1 5 ? -1.562 -26.781 -45.188 1 34.34 5 GLU B CA 1
ATOM 1789 C C . GLU B 1 5 ? -1.836 -25.422 -44.562 1 34.34 5 GLU B C 1
ATOM 1791 O O . GLU B 1 5 ? -1.256 -24.422 -44.969 1 34.34 5 GLU B O 1
ATOM 1796 N N . THR B 1 6 ? -3.098 -25.141 -44.156 1 35.44 6 THR B N 1
ATOM 1797 C CA . THR B 1 6 ? -3.486 -23.906 -43.5 1 35.44 6 THR B CA 1
ATOM 1798 C C . THR B 1 6 ? -2.738 -23.75 -42.188 1 35.44 6 THR B C 1
ATOM 1800 O O . THR B 1 6 ? -2.879 -24.562 -41.281 1 35.44 6 THR B O 1
ATOM 1803 N N . THR B 1 7 ? -1.499 -23.234 -42.219 1 34.44 7 THR B N 1
ATOM 1804 C CA . THR B 1 7 ? -0.684 -22.969 -41.062 1 34.44 7 THR B CA 1
ATOM 1805 C C . THR B 1 7 ? -1.382 -21.984 -40.125 1 34.44 7 THR B C 1
ATOM 1807 O O . THR B 1 7 ? -1.707 -20.859 -40.531 1 34.44 7 THR B O 1
ATOM 1810 N N . ASP B 1 8 ? -2.16 -22.469 -39.156 1 32.34 8 ASP B N 1
ATOM 1811 C CA . ASP B 1 8 ? -2.852 -21.703 -38.125 1 32.34 8 ASP B CA 1
ATOM 1812 C C . ASP B 1 8 ? -1.868 -20.844 -37.312 1 32.34 8 ASP B C 1
ATOM 1814 O O . ASP B 1 8 ? -0.927 -21.375 -36.719 1 32.34 8 ASP B O 1
ATOM 1818 N N . GLN B 1 9 ? -1.548 -19.656 -37.844 1 33.06 9 GLN B N 1
ATOM 1819 C CA . GLN B 1 9 ? -0.671 -18.703 -37.156 1 33.06 9 GLN B CA 1
ATOM 1820 C C . GLN B 1 9 ? -1.165 -18.406 -35.75 1 33.06 9 GLN B C 1
ATOM 1822 O O . GLN B 1 9 ? -2.367 -18.25 -35.5 1 33.06 9 GLN B O 1
ATOM 1827 N N . PRO B 1 10 ? -0.391 -18.828 -34.75 1 32.19 10 PRO B N 1
ATOM 1828 C CA . PRO B 1 10 ? -0.775 -18.641 -33.344 1 32.19 10 PRO B CA 1
ATOM 1829 C C . PRO B 1 10 ? -1.158 -17.188 -33.031 1 32.19 10 PRO B C 1
ATOM 1831 O O . PRO B 1 10 ? -0.624 -16.266 -33.625 1 32.19 10 PRO B O 1
ATOM 1834 N N . SER B 1 11 ? -2.422 -16.906 -32.656 1 29.05 11 SER B N 1
ATOM 1835 C CA . SER B 1 11 ? -3.027 -15.648 -32.25 1 29.05 11 SER B CA 1
ATOM 1836 C C . SER B 1 11 ? -2.205 -14.977 -31.141 1 29.05 11 SER B C 1
ATOM 1838 O O . SER B 1 11 ? -1.752 -15.633 -30.203 1 29.05 11 SER B O 1
ATOM 1840 N N . LYS B 1 12 ? -1.479 -13.898 -31.516 1 33.41 12 LYS B N 1
ATOM 1841 C CA . LYS B 1 12 ? -0.701 -13 -30.672 1 33.41 12 LYS B CA 1
ATOM 1842 C C . LYS B 1 12 ? -1.461 -12.648 -29.391 1 33.41 12 LYS B C 1
ATOM 1844 O O . LYS B 1 12 ? -2.631 -12.266 -29.438 1 33.41 12 LYS B O 1
ATOM 1849 N N . PRO B 1 13 ? -1.084 -13.336 -28.328 1 32.41 13 PRO B N 1
ATOM 1850 C CA . PRO B 1 13 ? -1.744 -12.922 -27.094 1 32.41 13 PRO B CA 1
ATOM 1851 C C . PRO B 1 13 ? -1.954 -11.406 -27.016 1 32.41 13 PRO B C 1
ATOM 1853 O O . PRO B 1 13 ? -1.107 -10.641 -27.469 1 32.41 13 PRO B O 1
ATOM 1856 N N . SER B 1 14 ? -3.201 -10.883 -27.016 1 30.48 14 SER B N 1
ATOM 1857 C CA . SER B 1 14 ? -3.684 -9.508 -27.062 1 30.48 14 SER B CA 1
ATOM 1858 C C . SER B 1 14 ? -2.959 -8.633 -26.047 1 30.48 14 SER B C 1
ATOM 1860 O O . SER B 1 14 ? -2.707 -9.055 -24.922 1 30.48 14 SER B O 1
ATOM 1862 N N . GLN B 1 15 ? -2.17 -7.598 -26.5 1 31.17 15 GLN B N 1
ATOM 1863 C CA . GLN B 1 15 ? -1.568 -6.363 -26.016 1 31.17 15 GLN B CA 1
ATOM 1864 C C . GLN B 1 15 ? -2.455 -5.695 -24.969 1 31.17 15 GLN B C 1
ATOM 1866 O O . GLN B 1 15 ? -2.053 -4.715 -24.328 1 31.17 15 GLN B O 1
ATOM 1871 N N . ARG B 1 16 ? -3.781 -6.047 -25 1 32.31 16 ARG B N 1
ATOM 1872 C CA . ARG B 1 16 ? -4.688 -5.273 -24.156 1 32.31 16 ARG B CA 1
ATOM 1873 C C . ARG B 1 16 ? -4.379 -5.48 -22.672 1 32.31 16 ARG B C 1
ATOM 1875 O O . ARG B 1 16 ? -4.715 -4.641 -21.844 1 32.31 16 ARG B O 1
ATOM 1882 N N . THR B 1 17 ? -4.074 -6.73 -22.312 1 30.88 17 THR B N 1
ATOM 1883 C CA . THR B 1 17 ? -3.9 -6.945 -20.875 1 30.88 17 THR B CA 1
ATOM 1884 C C . THR B 1 17 ? -2.686 -6.184 -20.359 1 30.88 17 THR B C 1
ATOM 1886 O O . THR B 1 17 ? -2.631 -5.816 -19.172 1 30.88 17 THR B O 1
ATOM 1889 N N . ALA B 1 18 ? -1.6 -6.07 -21.156 1 32.12 18 ALA B N 1
ATOM 1890 C CA . ALA B 1 18 ? -0.43 -5.324 -20.703 1 32.12 18 ALA B CA 1
ATOM 1891 C C . ALA B 1 18 ? -0.762 -3.846 -20.516 1 32.12 18 ALA B C 1
ATOM 1893 O O . ALA B 1 18 ? -0.101 -3.15 -19.734 1 32.12 18 ALA B O 1
ATOM 1894 N N . LEU B 1 19 ? -1.76 -3.303 -21.188 1 29.81 19 LEU B N 1
ATOM 1895 C CA . LEU B 1 19 ? -2.105 -1.885 -21.156 1 29.81 19 LEU B CA 1
ATOM 1896 C C . LEU B 1 19 ? -2.719 -1.51 -19.812 1 29.81 19 LEU B C 1
ATOM 1898 O O . LEU B 1 19 ? -2.58 -0.372 -19.359 1 29.81 19 LEU B O 1
ATOM 1902 N N . LEU B 1 20 ? -3.453 -2.41 -19.188 1 30.16 20 LEU B N 1
ATOM 1903 C CA . LEU B 1 20 ? -4.191 -1.948 -18.016 1 30.16 20 LEU B CA 1
ATOM 1904 C C . LEU B 1 20 ? -3.256 -1.738 -16.844 1 30.16 20 LEU B C 1
ATOM 1906 O O . LEU B 1 20 ? -3.537 -0.923 -15.953 1 30.16 20 LEU B O 1
ATOM 1910 N N . ILE B 1 21 ? -2.232 -2.471 -16.75 1 32.06 21 ILE B N 1
ATOM 1911 C CA . ILE B 1 21 ? -1.374 -2.281 -15.586 1 32.06 21 ILE B CA 1
ATOM 1912 C C . ILE B 1 21 ? -0.711 -0.906 -15.656 1 32.06 21 ILE B C 1
ATOM 1914 O O . ILE B 1 21 ? -0.436 -0.292 -14.625 1 32.06 21 ILE B O 1
ATOM 1918 N N . ILE B 1 22 ? -0.478 -0.312 -16.875 1 32.53 22 ILE B N 1
ATOM 1919 C CA . ILE B 1 22 ? 0.099 1.013 -17.078 1 32.53 22 ILE B CA 1
ATOM 1920 C C . ILE B 1 22 ? -0.899 2.082 -16.641 1 32.53 22 ILE B C 1
ATOM 1922 O O . ILE B 1 22 ? -0.543 3.256 -16.5 1 32.53 22 ILE B O 1
ATOM 1926 N N . GLY B 1 23 ? -2.129 1.802 -16.609 1 31.14 23 GLY B N 1
ATOM 1927 C CA . GLY B 1 23 ? -3.09 2.857 -16.344 1 31.14 23 GLY B CA 1
ATOM 1928 C C . GLY B 1 23 ? -2.934 3.459 -14.961 1 31.14 23 GLY B C 1
ATOM 1929 O O . GLY B 1 23 ? -3.184 4.652 -14.758 1 31.14 23 GLY B O 1
ATOM 1930 N N . LEU B 1 24 ? -2.797 2.617 -13.953 1 33.31 24 LEU B N 1
ATOM 1931 C CA . LEU B 1 24 ? -2.877 3.188 -12.609 1 33.31 24 LEU B CA 1
ATOM 1932 C C . LEU B 1 24 ? -1.656 4.055 -12.32 1 33.31 24 LEU B C 1
ATOM 1934 O O . LEU B 1 24 ? -1.647 4.809 -11.344 1 33.31 24 LEU B O 1
ATOM 1938 N N . ILE B 1 25 ? -0.522 3.904 -13 1 34.31 25 ILE B N 1
ATOM 1939 C CA . ILE B 1 25 ? 0.558 4.887 -12.945 1 34.31 25 ILE B CA 1
ATOM 1940 C C . ILE B 1 25 ? 0.101 6.191 -13.586 1 34.31 25 ILE B C 1
ATOM 1942 O O . ILE B 1 25 ? 0.792 7.211 -13.5 1 34.31 25 ILE B O 1
ATOM 1946 N N . GLY B 1 26 ? -0.851 6.203 -14.5 1 30.92 26 GLY B N 1
ATOM 1947 C CA . GLY B 1 26 ? -1.276 7.34 -15.297 1 30.92 26 GLY B CA 1
ATOM 1948 C C . GLY B 1 26 ? -1.74 8.516 -14.469 1 30.92 26 GLY B C 1
ATOM 1949 O O . GLY B 1 26 ? -1.512 9.672 -14.828 1 30.92 26 GLY B O 1
ATOM 1950 N N . ALA B 1 27 ? -2.59 8.281 -13.508 1 30.47 27 ALA B N 1
ATOM 1951 C CA . ALA B 1 27 ? -3.275 9.469 -13.008 1 30.47 27 ALA B CA 1
ATOM 1952 C C . ALA B 1 27 ? -2.303 10.414 -12.305 1 30.47 27 ALA B C 1
ATOM 1954 O O . ALA B 1 27 ? -2.691 11.492 -11.859 1 30.47 27 ALA B O 1
ATOM 1955 N N . ILE B 1 28 ? -1.176 9.961 -11.93 1 32.78 28 ILE B N 1
ATOM 1956 C CA . ILE B 1 28 ? -0.409 10.953 -11.18 1 32.78 28 ILE B CA 1
ATOM 1957 C C . ILE B 1 28 ? 0.097 12.031 -12.133 1 32.78 28 ILE B C 1
ATOM 1959 O O . ILE B 1 28 ? 0.657 13.039 -11.688 1 32.78 28 ILE B O 1
ATOM 1963 N N . ALA B 1 29 ? 0.062 11.828 -13.469 1 29.69 29 ALA B N 1
ATOM 1964 C CA . ALA B 1 29 ? 0.741 12.812 -14.312 1 29.69 29 ALA B CA 1
ATOM 1965 C C . ALA B 1 29 ? 0.011 14.148 -14.289 1 29.69 29 ALA B C 1
ATOM 1967 O O . ALA B 1 29 ? 0.475 15.125 -14.883 1 29.69 29 ALA B O 1
ATOM 1968 N N . VAL B 1 30 ? -1.249 14.203 -14.031 1 28.42 30 VAL B N 1
ATOM 1969 C CA . VAL B 1 30 ? -1.932 15.438 -14.422 1 28.42 30 VAL B CA 1
ATOM 1970 C C . VAL B 1 30 ? -1.365 16.609 -13.633 1 28.42 30 VAL B C 1
ATOM 1972 O O . VAL B 1 30 ? -1.166 17.703 -14.18 1 28.42 30 VAL B O 1
ATOM 1975 N N . GLY B 1 31 ? -1.127 16.562 -12.367 1 29.08 31 GLY B N 1
ATOM 1976 C CA . GLY B 1 31 ? -1.16 17.781 -11.578 1 29.08 31 GLY B CA 1
ATOM 1977 C C . GLY B 1 31 ? 0.125 18.594 -11.672 1 29.08 31 GLY B C 1
ATOM 1978 O O . GLY B 1 31 ? 0.276 19.609 -10.992 1 29.08 31 GLY B O 1
ATOM 1979 N N . PHE B 1 32 ? 1.151 18.156 -12.398 1 30.06 32 PHE B N 1
ATOM 1980 C CA . PHE B 1 32 ? 2.414 18.844 -12.156 1 30.06 32 PHE B CA 1
ATOM 1981 C C . PHE B 1 32 ? 2.398 20.234 -12.781 1 30.06 32 PHE B C 1
ATOM 1983 O O . PHE B 1 32 ? 3.361 20.984 -12.648 1 30.06 32 PHE B O 1
ATOM 1990 N N . ALA B 1 33 ? 1.448 20.672 -13.633 1 27.78 33 ALA B N 1
ATOM 1991 C CA . ALA B 1 33 ? 1.743 21.875 -14.391 1 27.78 33 ALA B CA 1
ATOM 1992 C C . ALA B 1 33 ? 1.801 23.094 -13.484 1 27.78 33 ALA B C 1
ATOM 1994 O O . ALA B 1 33 ? 2.594 24.016 -13.711 1 27.78 33 ALA B O 1
ATOM 1995 N N . LEU B 1 34 ? 0.936 23.203 -12.477 1 27.52 34 LEU B N 1
ATOM 1996 C CA . LEU B 1 34 ? 0.705 24.594 -12.047 1 27.52 34 LEU B CA 1
ATOM 1997 C C . LEU B 1 34 ? 1.863 25.094 -11.195 1 27.52 34 LEU B C 1
ATOM 1999 O O . LEU B 1 34 ? 1.922 26.281 -10.859 1 27.52 34 LEU B O 1
ATOM 2003 N N . GLY B 1 35 ? 2.76 24.25 -10.664 1 30.64 35 GLY B N 1
ATOM 2004 C CA . GLY B 1 35 ? 3.604 24.75 -9.594 1 30.64 35 GLY B CA 1
ATOM 2005 C C . GLY B 1 35 ? 4.688 25.688 -10.078 1 30.64 35 GLY B C 1
ATOM 2006 O O . GLY B 1 35 ? 5.559 26.094 -9.305 1 30.64 35 GLY B O 1
ATOM 2007 N N . ALA B 1 36 ? 4.836 26.078 -11.312 1 28.91 36 ALA B N 1
ATOM 2008 C CA . ALA B 1 36 ? 6.004 26.859 -11.695 1 28.91 36 ALA B CA 1
ATOM 2009 C C . ALA B 1 36 ? 5.934 28.266 -11.109 1 28.91 36 ALA B C 1
ATOM 2011 O O . ALA B 1 36 ? 6.906 29.031 -11.172 1 28.91 36 ALA B O 1
ATOM 2012 N N . LEU B 1 37 ? 4.75 28.766 -10.758 1 29.64 37 LEU B N 1
ATOM 2013 C CA . LEU B 1 37 ? 4.777 30.219 -10.609 1 29.64 37 LEU B CA 1
ATOM 2014 C C . LEU B 1 37 ? 5.461 30.609 -9.305 1 29.64 37 LEU B C 1
ATOM 2016 O O . LEU B 1 37 ? 5.992 31.719 -9.188 1 29.64 37 LEU B O 1
ATOM 2020 N N . THR B 1 38 ? 5.516 29.766 -8.227 1 33.22 38 THR B N 1
ATOM 2021 C CA . THR B 1 38 ? 5.859 30.344 -6.938 1 33.22 38 THR B CA 1
ATOM 2022 C C . THR B 1 38 ? 7.352 30.656 -6.855 1 33.22 38 THR B C 1
ATOM 2024 O O . THR B 1 38 ? 7.883 30.922 -5.773 1 33.22 38 THR B O 1
ATOM 2027 N N . ASN B 1 39 ? 8.164 30.797 -7.859 1 32.56 39 ASN B N 1
ATOM 2028 C CA . ASN B 1 39 ? 9.555 31.234 -7.797 1 32.56 39 ASN B CA 1
ATOM 2029 C C . ASN B 1 39 ? 9.695 32.531 -6.992 1 32.56 39 ASN B C 1
ATOM 2031 O O . ASN B 1 39 ? 10.805 33.062 -6.855 1 32.56 39 ASN B O 1
ATOM 2035 N N . LEU B 1 40 ? 8.789 33.438 -6.938 1 31.67 40 LEU B N 1
ATOM 2036 C CA . LEU B 1 40 ? 9.164 34.812 -6.605 1 31.67 40 LEU B CA 1
ATOM 2037 C C . LEU B 1 40 ? 9.586 34.906 -5.145 1 31.67 40 LEU B C 1
ATOM 2039 O O . LEU B 1 40 ? 10.125 35.938 -4.723 1 31.67 40 LEU B O 1
ATOM 2043 N N . LEU B 1 41 ? 8.836 34.344 -4.121 1 35.44 41 LEU B N 1
ATOM 2044 C CA . LEU B 1 41 ? 9.18 34.844 -2.785 1 35.44 41 LEU B CA 1
ATOM 2045 C C . LEU B 1 41 ? 10.516 34.25 -2.33 1 35.44 41 LEU B C 1
ATOM 2047 O O . LEU B 1 41 ? 10.953 33.219 -2.844 1 35.44 41 LEU B O 1
ATOM 2051 N N . GLY B 1 42 ? 11.383 34.938 -1.441 1 35.62 42 GLY B N 1
ATOM 2052 C CA . GLY B 1 42 ? 12.758 34.875 -0.967 1 35.62 42 GLY B CA 1
ATOM 2053 C C . GLY B 1 42 ? 13.188 33.469 -0.591 1 35.62 42 GLY B C 1
ATOM 2054 O O . GLY B 1 42 ? 12.352 32.594 -0.314 1 35.62 42 GLY B O 1
ATOM 2055 N N . PRO B 1 43 ? 14.438 33.031 -0.925 1 39.72 43 PRO B N 1
ATOM 2056 C CA . PRO B 1 43 ? 15.086 31.703 -0.875 1 39.72 43 PRO B CA 1
ATOM 2057 C C . PRO B 1 43 ? 14.844 30.984 0.446 1 39.72 43 PRO B C 1
ATOM 2059 O O . PRO B 1 43 ? 14.938 29.75 0.506 1 39.72 43 PRO B O 1
ATOM 2062 N N . ASP B 1 44 ? 15.031 31.688 1.627 1 38.78 44 ASP B N 1
ATOM 2063 C CA . ASP B 1 44 ? 15.227 31.125 2.959 1 38.78 44 ASP B CA 1
ATOM 2064 C C . ASP B 1 44 ? 13.906 30.625 3.539 1 38.78 44 ASP B C 1
ATOM 2066 O O . ASP B 1 44 ? 13.781 30.453 4.754 1 38.78 44 ASP B O 1
ATOM 2070 N N . ALA B 1 45 ? 12.734 30.922 3.076 1 42.72 45 ALA B N 1
ATOM 2071 C CA . ALA B 1 45 ? 11.492 30.594 3.77 1 42.72 45 ALA B CA 1
ATOM 2072 C C . ALA B 1 45 ? 11.383 29.094 4.02 1 42.72 45 ALA B C 1
ATOM 2074 O O . ALA B 1 45 ? 11.258 28.297 3.076 1 42.72 45 ALA B O 1
ATOM 2075 N N . LYS B 1 46 ? 12.047 28.641 5.109 1 47.12 46 LYS B N 1
ATOM 2076 C CA . LYS B 1 46 ? 11.766 27.312 5.66 1 47.12 46 LYS B CA 1
ATOM 2077 C C . LYS B 1 46 ? 10.297 26.953 5.516 1 47.12 46 LYS B C 1
ATOM 2079 O O . LYS B 1 46 ? 9.43 27.625 6.07 1 47.12 46 LYS B O 1
ATOM 2084 N N . SER B 1 47 ? 9.898 26.547 4.371 1 52.59 47 SER B N 1
ATOM 2085 C CA . SER B 1 47 ? 8.523 26.109 4.148 1 52.59 47 SER B CA 1
ATOM 2086 C C . SER B 1 47 ? 8.047 25.188 5.266 1 52.59 47 SER B C 1
ATOM 2088 O O . SER B 1 47 ? 8.648 24.141 5.516 1 52.59 47 SER B O 1
ATOM 2090 N N . SER B 1 48 ? 7.707 25.812 6.449 1 62.62 48 SER B N 1
ATOM 2091 C CA . SER B 1 48 ? 7.148 25.078 7.582 1 62.62 48 SER B CA 1
ATOM 2092 C C . SER B 1 48 ? 5.754 24.547 7.266 1 62.62 48 SER B C 1
ATOM 2094 O O . SER B 1 48 ? 4.957 25.219 6.613 1 62.62 48 SER B O 1
ATOM 2096 N N . LEU B 1 49 ? 5.684 23.203 7.277 1 71.81 49 LEU B N 1
ATOM 2097 C CA . LEU B 1 49 ? 4.371 22.578 7.168 1 71.81 49 LEU B CA 1
ATOM 2098 C C . LEU B 1 49 ? 3.623 22.656 8.492 1 71.81 49 LEU B C 1
ATOM 2100 O O . LEU B 1 49 ? 4.23 22.516 9.562 1 71.81 49 LEU B O 1
ATOM 2104 N N . THR B 1 50 ? 2.469 23.266 8.523 1 79.56 50 THR B N 1
ATOM 2105 C CA . THR B 1 50 ? 1.611 23.281 9.703 1 79.56 50 THR B CA 1
ATOM 2106 C C . THR B 1 50 ? 1.06 21.891 10 1 79.56 50 THR B C 1
ATOM 2108 O O . THR B 1 50 ? 0.685 21.172 9.078 1 79.56 50 THR B O 1
ATOM 2111 N N . VAL B 1 51 ? 1.17 21.469 11.25 1 89.31 51 VAL B N 1
ATOM 2112 C CA . VAL B 1 51 ? 0.616 20.203 11.703 1 89.31 51 VAL B CA 1
ATOM 2113 C C . VAL B 1 51 ? -0.863 20.375 12.047 1 89.31 51 VAL B C 1
ATOM 2115 O O . VAL B 1 51 ? -1.218 21.188 12.891 1 89.31 51 VAL B O 1
ATOM 2118 N N . PRO B 1 52 ? -1.688 19.594 11.367 1 94.81 52 PRO B N 1
ATOM 2119 C CA . PRO B 1 52 ? -3.117 19.703 11.672 1 94.81 52 PRO B CA 1
ATOM 2120 C C . PRO B 1 52 ? -3.445 19.312 13.117 1 94.81 52 PRO B C 1
ATOM 2122 O O . PRO B 1 52 ? -2.781 18.438 13.688 1 94.81 52 PRO B O 1
ATOM 2125 N N . ALA B 1 53 ? -4.496 19.984 13.648 1 93.44 53 ALA B N 1
ATOM 2126 C CA . ALA B 1 53 ? -4.957 19.672 14.992 1 93.44 53 ALA B CA 1
ATOM 2127 C C . ALA B 1 53 ? -5.5 18.25 15.07 1 93.44 53 ALA B C 1
ATOM 2129 O O . ALA B 1 53 ? -5.906 17.672 14.055 1 93.44 53 ALA B O 1
ATOM 2130 N N . SER B 1 54 ? -5.531 17.672 16.25 1 94.06 54 SER B N 1
ATOM 2131 C CA . SER B 1 54 ? -5.941 16.281 16.453 1 94.06 54 SER B CA 1
ATOM 2132 C C . SER B 1 54 ? -7.406 16.078 16.094 1 94.06 54 SER B C 1
ATOM 2134 O O . SER B 1 54 ? -7.816 14.984 15.727 1 94.06 54 SER B O 1
ATOM 2136 N N . ASP B 1 55 ? -8.164 17.172 16.172 1 92.69 55 ASP B N 1
ATOM 2137 C CA . ASP B 1 55 ? -9.594 17.047 15.875 1 92.69 55 ASP B CA 1
ATOM 2138 C C . ASP B 1 55 ? -9.914 17.562 14.477 1 92.69 55 ASP B C 1
ATOM 2140 O O . ASP B 1 55 ? -11.086 17.734 14.125 1 92.69 55 ASP B O 1
ATOM 2144 N N . SER B 1 56 ? -8.867 17.781 13.695 1 96.06 56 SER B N 1
ATOM 2145 C CA . SER B 1 56 ? -9.047 18.312 12.344 1 96.06 56 SER B CA 1
ATOM 2146 C C . SER B 1 56 ? -9.602 17.25 11.406 1 96.06 56 SER B C 1
ATOM 2148 O O . SER B 1 56 ? -9.531 16.047 11.695 1 96.06 56 SER B O 1
ATOM 2150 N N . VAL B 1 57 ? -10.164 17.688 10.273 1 97.25 57 VAL B N 1
ATOM 2151 C CA . VAL B 1 57 ? -10.617 16.812 9.195 1 97.25 57 VAL B CA 1
ATOM 2152 C C . VAL B 1 57 ? -9.453 15.984 8.68 1 97.25 57 VAL B C 1
ATOM 2154 O O . VAL B 1 57 ? -9.6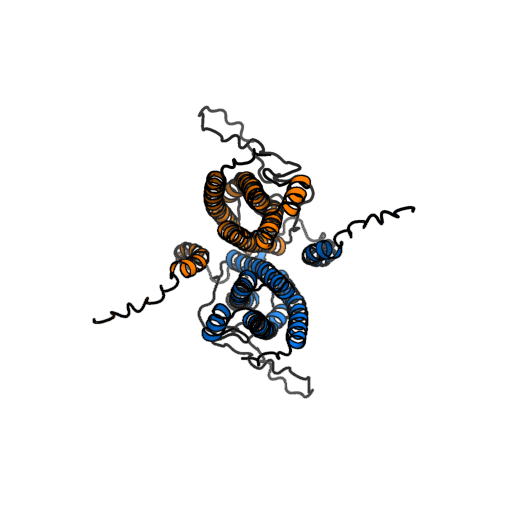02 14.789 8.406 1 97.25 57 VAL B O 1
ATOM 2157 N N . ASP B 1 58 ? -8.258 16.594 8.602 1 98.06 58 ASP B N 1
ATOM 2158 C CA . ASP B 1 58 ? -7.078 15.914 8.078 1 98.06 58 ASP B CA 1
ATOM 2159 C C . ASP B 1 58 ? -6.746 14.672 8.906 1 98.06 58 ASP B C 1
ATOM 2161 O O . ASP B 1 58 ? -6.609 13.578 8.359 1 98.06 58 ASP B O 1
ATOM 2165 N N . VAL B 1 59 ? -6.629 14.867 10.219 1 98.12 59 VAL B N 1
ATOM 2166 C CA . VAL B 1 59 ? -6.219 13.789 11.117 1 98.12 59 VAL B CA 1
ATOM 2167 C C . VAL B 1 59 ? -7.344 12.766 11.242 1 98.12 59 VAL B C 1
ATOM 2169 O O . VAL B 1 59 ? -7.105 11.555 11.133 1 98.12 59 VAL B O 1
ATOM 2172 N N . GLY B 1 60 ? -8.562 13.242 11.422 1 97.62 60 GLY B N 1
ATOM 2173 C CA . GLY B 1 60 ? -9.688 12.344 11.562 1 97.62 60 GLY B CA 1
ATOM 2174 C C . GLY B 1 60 ? -9.922 11.477 10.344 1 97.62 60 GLY B C 1
ATOM 2175 O O . GLY B 1 60 ? -10.164 10.273 10.461 1 97.62 60 GLY B O 1
ATOM 2176 N N . PHE B 1 61 ? -9.883 12.117 9.164 1 98.44 61 PHE B N 1
ATOM 2177 C CA . PHE B 1 61 ? -10.023 11.383 7.918 1 98.44 61 PHE B CA 1
ATOM 2178 C C . PHE B 1 61 ? -8.945 10.305 7.801 1 98.44 61 PHE B C 1
ATOM 2180 O O . PHE B 1 61 ? -9.25 9.148 7.488 1 98.44 61 PHE B O 1
ATOM 2187 N N . ALA B 1 62 ? -7.656 10.664 8.047 1 98.75 62 ALA B N 1
ATOM 2188 C CA . ALA B 1 62 ? -6.555 9.711 7.926 1 98.75 62 ALA B CA 1
ATOM 2189 C C . ALA B 1 62 ? -6.738 8.531 8.875 1 98.75 62 ALA B C 1
ATOM 2191 O O . ALA B 1 62 ? -6.465 7.387 8.508 1 98.75 62 ALA B O 1
ATOM 2192 N N . GLN B 1 63 ? -7.199 8.797 10.062 1 98.62 63 GLN B N 1
ATOM 2193 C CA . GLN B 1 63 ? -7.383 7.742 11.055 1 98.62 63 GLN B CA 1
ATOM 2194 C C . GLN B 1 63 ? -8.555 6.84 10.68 1 98.62 63 GLN B C 1
ATOM 2196 O O . GLN B 1 63 ? -8.398 5.625 10.555 1 98.62 63 GLN B O 1
ATOM 2201 N N . ASP B 1 64 ? -9.68 7.41 10.43 1 98.38 64 ASP B N 1
ATOM 2202 C CA . ASP B 1 64 ? -10.891 6.633 10.203 1 98.38 64 ASP B CA 1
ATOM 2203 C C . ASP B 1 64 ? -10.844 5.906 8.859 1 98.38 64 ASP B C 1
ATOM 2205 O O . ASP B 1 64 ? -11.25 4.746 8.758 1 98.38 64 ASP B O 1
ATOM 2209 N N . MET B 1 65 ? -10.406 6.605 7.883 1 98.75 65 MET B N 1
ATOM 2210 C CA . MET B 1 65 ? -10.359 5.984 6.559 1 98.75 65 MET B CA 1
ATOM 2211 C C . MET B 1 65 ? -9.312 4.875 6.516 1 98.75 65 MET B C 1
ATOM 2213 O O . MET B 1 65 ? -9.445 3.918 5.754 1 98.75 65 MET B O 1
ATOM 2217 N N . SER B 1 66 ? -8.227 4.938 7.336 1 98.75 66 SER B N 1
ATOM 2218 C CA . SER B 1 66 ? -7.289 3.83 7.461 1 98.75 66 SER B CA 1
ATOM 2219 C C . SER B 1 66 ? -7.98 2.564 7.953 1 98.75 66 SER B C 1
ATOM 2221 O O . SER B 1 66 ? -7.73 1.473 7.441 1 98.75 66 SER B O 1
ATOM 2223 N N . VAL B 1 67 ? -8.844 2.727 8.961 1 98.25 67 VAL B N 1
ATOM 2224 C CA . VAL B 1 67 ? -9.602 1.596 9.492 1 98.25 67 VAL B CA 1
ATOM 2225 C C . VAL B 1 67 ? -10.516 1.038 8.398 1 98.25 67 VAL B C 1
ATOM 2227 O O . VAL B 1 67 ? -10.586 -0.177 8.203 1 98.25 67 VAL B O 1
ATOM 2230 N N . HIS B 1 68 ? -11.211 1.948 7.707 1 98.69 68 HIS B N 1
ATOM 2231 C CA . HIS B 1 68 ? -12.125 1.55 6.641 1 98.69 68 HIS B CA 1
ATOM 2232 C C . HIS B 1 68 ? -11.383 0.796 5.539 1 98.69 68 HIS B C 1
ATOM 2234 O O . HIS B 1 68 ? -11.812 -0.283 5.125 1 98.69 68 HIS B O 1
ATOM 2240 N N . HIS B 1 69 ? -10.195 1.321 5.078 1 98.69 69 HIS B N 1
ATOM 2241 C CA . HIS B 1 69 ? -9.383 0.704 4.039 1 98.69 69 HIS B CA 1
ATOM 2242 C C . HIS B 1 69 ? -8.836 -0.645 4.5 1 98.69 69 HIS B C 1
ATOM 2244 O O . HIS B 1 69 ? -8.711 -1.575 3.697 1 98.69 69 HIS B O 1
ATOM 2250 N N . SER B 1 70 ? -8.477 -0.772 5.754 1 98.44 70 SER B N 1
ATOM 2251 C CA . SER B 1 70 ? -7.926 -2.023 6.262 1 98.44 70 SER B CA 1
ATOM 2252 C C . SER B 1 70 ? -8.906 -3.178 6.074 1 98.44 70 SER B C 1
ATOM 2254 O O . SER B 1 70 ? -8.508 -4.289 5.727 1 98.44 70 SER B O 1
ATOM 2256 N N . GLN B 1 71 ? -10.141 -2.945 6.273 1 98.81 71 GLN B N 1
ATOM 2257 C CA . GLN B 1 71 ? -11.109 -4.023 6.094 1 98.81 71 GLN B CA 1
ATOM 2258 C C . GLN B 1 71 ? -11.273 -4.371 4.617 1 98.81 71 GLN B C 1
ATOM 2260 O O . GLN B 1 71 ? -11.477 -5.535 4.266 1 98.81 71 GLN B O 1
ATOM 2265 N N . ALA B 1 72 ? -11.234 -3.359 3.762 1 98.88 72 ALA B N 1
ATOM 2266 C CA . ALA B 1 72 ? -11.289 -3.633 2.328 1 98.88 72 ALA B CA 1
ATOM 2267 C C . ALA B 1 72 ? -10.133 -4.539 1.897 1 98.88 72 ALA B C 1
ATOM 2269 O O . ALA B 1 72 ? -10.328 -5.465 1.108 1 98.88 72 ALA B O 1
ATOM 2270 N N . VAL B 1 73 ? -8.977 -4.23 2.408 1 98.75 73 VAL B N 1
ATOM 2271 C CA . VAL B 1 73 ? -7.797 -5.023 2.1 1 98.75 73 VAL B CA 1
ATOM 2272 C C . VAL B 1 73 ? -8 -6.465 2.568 1 98.75 73 VAL B C 1
ATOM 2274 O O . VAL B 1 73 ? -7.664 -7.41 1.854 1 98.75 73 VAL B O 1
ATOM 2277 N N . ASP B 1 74 ? -8.578 -6.617 3.748 1 98.56 74 ASP B N 1
ATOM 2278 C CA . ASP B 1 74 ? -8.852 -7.949 4.273 1 98.56 74 ASP B CA 1
ATOM 2279 C C . ASP B 1 74 ? -9.805 -8.719 3.357 1 98.56 74 ASP B C 1
ATOM 2281 O O . ASP B 1 74 ? -9.523 -9.859 2.984 1 98.56 74 ASP B O 1
ATOM 2285 N N . MET B 1 75 ? -10.859 -8.117 2.955 1 98.94 75 MET B N 1
ATOM 2286 C CA . MET B 1 75 ? -11.844 -8.773 2.1 1 98.94 75 MET B CA 1
ATOM 2287 C C . MET B 1 75 ? -11.242 -9.086 0.731 1 98.94 75 MET B C 1
ATOM 2289 O O . MET B 1 75 ? -11.484 -10.164 0.178 1 98.94 75 MET B O 1
ATOM 2293 N N . ALA B 1 76 ? -10.508 -8.141 0.205 1 98.88 76 ALA B N 1
ATOM 2294 C CA . ALA B 1 76 ? -9.875 -8.352 -1.095 1 98.88 76 ALA B CA 1
ATOM 2295 C C . ALA B 1 76 ? -8.875 -9.508 -1.038 1 98.88 76 ALA B C 1
ATOM 2297 O O . ALA B 1 76 ? -8.742 -10.266 -2 1 98.88 76 ALA B O 1
ATOM 2298 N N . SER B 1 77 ? -8.188 -9.594 0.096 1 98.19 77 SER B N 1
ATOM 2299 C CA . SER B 1 77 ? -7.238 -10.688 0.273 1 98.19 77 SER B CA 1
ATOM 2300 C C . SER B 1 77 ? -7.941 -12.039 0.222 1 98.19 77 SER B C 1
ATOM 2302 O O . SER B 1 77 ? -7.441 -12.984 -0.393 1 98.19 77 SER B O 1
ATOM 2304 N N . ILE B 1 78 ? -9.078 -12.172 0.851 1 98.5 78 ILE B N 1
ATOM 2305 C CA . ILE B 1 78 ? -9.852 -13.406 0.856 1 98.5 78 ILE B CA 1
ATOM 2306 C C . ILE B 1 78 ? -10.266 -13.766 -0.571 1 98.5 78 ILE B C 1
ATOM 2308 O O . ILE B 1 78 ? -10.062 -14.898 -1.016 1 98.5 78 ILE B O 1
ATOM 2312 N N . ALA B 1 79 ? -10.773 -12.797 -1.277 1 98.75 79 ALA B N 1
ATOM 2313 C CA . ALA B 1 79 ? -11.242 -13.039 -2.639 1 98.75 79 ALA B CA 1
ATOM 2314 C C . ALA B 1 79 ? -10.078 -13.391 -3.562 1 98.75 79 ALA B C 1
ATOM 2316 O O . ALA B 1 79 ? -10.203 -14.281 -4.414 1 98.75 79 ALA B O 1
ATOM 2317 N N . LEU B 1 80 ? -8.977 -12.68 -3.402 1 97.38 80 LEU B N 1
ATOM 2318 C CA . LEU B 1 80 ? -7.812 -12.922 -4.25 1 97.38 80 LEU B CA 1
ATOM 2319 C C . LEU B 1 80 ? -7.273 -14.336 -4.043 1 97.38 80 LEU B C 1
ATOM 2321 O O . LEU B 1 80 ? -6.836 -14.984 -4.996 1 97.38 80 LEU B O 1
ATOM 2325 N N . THR B 1 81 ? -7.352 -14.797 -2.83 1 94.75 81 THR B N 1
ATOM 2326 C CA . THR B 1 81 ? -6.801 -16.094 -2.463 1 94.75 81 THR B CA 1
ATOM 2327 C C . THR B 1 81 ? -7.734 -17.219 -2.9 1 94.75 81 THR B C 1
ATOM 2329 O O . THR B 1 81 ? -7.277 -18.266 -3.377 1 94.75 81 THR B O 1
ATOM 2332 N N . LYS B 1 82 ? -9.039 -17.031 -2.879 1 96.56 82 LYS B N 1
ATOM 2333 C CA . LYS B 1 82 ? -9.953 -18.156 -2.947 1 96.56 82 LYS B CA 1
ATOM 2334 C C . LYS B 1 82 ? -10.672 -18.203 -4.293 1 96.56 82 LYS B C 1
ATOM 2336 O O . LYS B 1 82 ? -11.109 -19.266 -4.738 1 96.56 82 LYS B O 1
ATOM 2341 N N . SER B 1 83 ? -10.875 -17.094 -4.922 1 97.88 83 SER B N 1
ATOM 2342 C CA . SER B 1 83 ? -11.672 -17.062 -6.145 1 97.88 83 SER B CA 1
ATOM 2343 C C . SER B 1 83 ? -10.93 -17.719 -7.305 1 97.88 83 SER B C 1
ATOM 2345 O O . SER B 1 83 ? -9.711 -17.594 -7.418 1 97.88 83 SER B O 1
ATOM 2347 N N . THR B 1 84 ? -11.688 -18.359 -8.148 1 95.81 84 THR B N 1
ATOM 2348 C CA . THR B 1 84 ? -11.125 -18.891 -9.391 1 95.81 84 THR B CA 1
ATOM 2349 C C . THR B 1 84 ? -11.641 -18.109 -10.594 1 95.81 84 THR B C 1
ATOM 2351 O O . THR B 1 84 ? -11.328 -18.422 -11.734 1 95.81 84 THR B O 1
ATOM 2354 N N . ASP B 1 85 ? -12.477 -17.078 -10.32 1 97.94 85 ASP B N 1
ATOM 2355 C CA . ASP B 1 85 ? -12.961 -16.188 -11.375 1 97.94 85 ASP B CA 1
ATOM 2356 C C . ASP B 1 85 ? -11.945 -15.078 -11.664 1 97.94 85 ASP B C 1
ATOM 2358 O O . ASP B 1 85 ? -11.625 -14.281 -10.773 1 97.94 85 ASP B O 1
ATOM 2362 N N . ASN B 1 86 ? -11.516 -14.938 -12.891 1 96.5 86 ASN B N 1
ATOM 2363 C CA . ASN B 1 86 ? -10.438 -14.016 -13.242 1 96.5 86 ASN B CA 1
ATOM 2364 C C . ASN B 1 86 ? -10.852 -12.562 -13.031 1 96.5 86 ASN B C 1
ATOM 2366 O O . ASN B 1 86 ? -10.039 -11.727 -12.617 1 96.5 86 ASN B O 1
ATOM 2370 N N . ASP B 1 87 ? -12.102 -12.242 -13.344 1 98.44 87 ASP B N 1
ATOM 2371 C CA . ASP B 1 87 ? -12.547 -10.867 -13.18 1 98.44 87 ASP B CA 1
ATOM 2372 C C . ASP B 1 87 ? -12.578 -10.477 -11.703 1 98.44 87 ASP B C 1
ATOM 2374 O O . ASP B 1 87 ? -12.18 -9.367 -11.336 1 98.44 87 ASP B O 1
ATOM 2378 N N . VAL B 1 88 ? -13.023 -11.422 -10.867 1 98.81 88 VAL B N 1
ATOM 2379 C CA . VAL B 1 88 ? -13.086 -11.164 -9.43 1 98.81 88 VAL B CA 1
ATOM 2380 C C . VAL B 1 88 ? -11.672 -11.047 -8.867 1 98.81 88 VAL B C 1
ATOM 2382 O O . VAL B 1 88 ? -11.391 -10.148 -8.07 1 98.81 88 VAL B O 1
ATOM 2385 N N . ARG B 1 89 ? -10.773 -11.875 -9.297 1 98 89 ARG B N 1
ATOM 2386 C CA . ARG B 1 89 ? -9.391 -11.836 -8.828 1 98 89 ARG B CA 1
ATOM 2387 C C . ARG B 1 89 ? -8.719 -10.523 -9.234 1 98 89 ARG B C 1
ATOM 2389 O O . ARG B 1 89 ? -7.988 -9.93 -8.438 1 98 89 ARG B O 1
ATOM 2396 N N . THR B 1 90 ? -9.016 -10.094 -10.445 1 98.06 90 THR B N 1
ATOM 2397 C CA . THR B 1 90 ? -8.422 -8.852 -10.93 1 98.06 90 THR B CA 1
ATOM 2398 C C . THR B 1 90 ? -8.914 -7.664 -10.109 1 98.06 90 THR B C 1
ATOM 2400 O O . THR B 1 90 ? -8.125 -6.809 -9.711 1 98.06 90 THR B O 1
ATOM 2403 N N . LEU B 1 91 ? -10.195 -7.652 -9.859 1 98.81 91 LEU B N 1
ATOM 2404 C CA . LEU B 1 91 ? -10.758 -6.578 -9.047 1 98.81 91 LEU B CA 1
ATOM 2405 C C . LEU B 1 91 ? -10.188 -6.613 -7.633 1 98.81 91 LEU B C 1
ATOM 2407 O O . LEU B 1 91 ? -9.82 -5.574 -7.082 1 98.81 91 LEU B O 1
ATOM 2411 N N . ALA B 1 92 ? -10.109 -7.812 -7.039 1 98.81 92 ALA B N 1
ATOM 2412 C CA . ALA B 1 92 ? -9.578 -7.969 -5.688 1 98.81 92 ALA B CA 1
ATOM 2413 C C . ALA B 1 92 ? -8.125 -7.496 -5.613 1 98.81 92 ALA B C 1
ATOM 2415 O O . ALA B 1 92 ? -7.738 -6.816 -4.66 1 98.81 92 ALA B O 1
ATOM 2416 N N . PHE B 1 93 ? -7.406 -7.848 -6.633 1 98.06 93 PHE B N 1
ATOM 2417 C CA . PHE B 1 93 ? -6.012 -7.43 -6.699 1 98.06 93 PHE B CA 1
ATOM 2418 C C . PHE B 1 93 ? -5.906 -5.91 -6.762 1 98.06 93 PHE B C 1
ATOM 2420 O O . PHE B 1 93 ? -5.102 -5.305 -6.051 1 98.06 93 PHE B O 1
ATOM 2427 N N . ASP B 1 94 ? -6.707 -5.328 -7.578 1 98.19 94 ASP B N 1
ATOM 2428 C CA . ASP B 1 94 ? -6.699 -3.877 -7.746 1 98.19 94 ASP B CA 1
ATOM 2429 C C . ASP B 1 94 ? -7.066 -3.168 -6.445 1 98.19 94 ASP B C 1
ATOM 2431 O O . ASP B 1 94 ? -6.41 -2.203 -6.051 1 98.19 94 ASP B O 1
ATOM 2435 N N . ILE B 1 95 ? -8.062 -3.648 -5.848 1 98.81 95 ILE B N 1
ATOM 2436 C CA . ILE B 1 95 ? -8.516 -3.039 -4.602 1 98.81 95 ILE B CA 1
ATOM 2437 C C . ILE B 1 95 ? -7.445 -3.209 -3.525 1 98.81 95 ILE B C 1
ATOM 2439 O O . ILE B 1 95 ? -7.086 -2.246 -2.844 1 98.81 95 ILE B O 1
ATOM 2443 N N . LEU B 1 96 ? -6.93 -4.375 -3.434 1 98.5 96 LEU B N 1
ATOM 2444 C CA . LEU B 1 96 ? -5.922 -4.672 -2.418 1 98.5 96 LEU B CA 1
ATOM 2445 C C . LEU B 1 96 ? -4.715 -3.754 -2.566 1 98.5 96 LEU B C 1
ATOM 2447 O O . LEU B 1 96 ? -4.289 -3.119 -1.599 1 98.5 96 LEU B O 1
ATOM 2451 N N . THR B 1 97 ? -4.195 -3.617 -3.742 1 97.88 97 THR B N 1
ATOM 2452 C CA . THR B 1 97 ? -2.965 -2.869 -3.967 1 97.88 97 THR B CA 1
ATOM 2453 C C . THR B 1 97 ? -3.207 -1.37 -3.816 1 97.88 97 THR B C 1
ATOM 2455 O O . THR B 1 97 ? -2.424 -0.671 -3.172 1 97.88 97 THR B O 1
ATOM 2458 N N . THR B 1 98 ? -4.301 -0.902 -4.383 1 98.31 98 THR B N 1
ATOM 2459 C CA . THR B 1 98 ? -4.605 0.523 -4.316 1 98.31 98 THR B CA 1
ATOM 2460 C C . THR B 1 98 ? -4.883 0.953 -2.879 1 98.31 98 THR B C 1
ATOM 2462 O O . THR B 1 98 ? -4.359 1.969 -2.418 1 98.31 98 THR B O 1
ATOM 2465 N N . GLN B 1 99 ? -5.645 0.166 -2.227 1 98.5 99 GLN B N 1
ATOM 2466 C CA . GLN B 1 99 ? -6.039 0.565 -0.879 1 98.5 99 GLN B CA 1
ATOM 2467 C C . GLN B 1 99 ? -4.891 0.379 0.108 1 98.5 99 GLN B C 1
ATOM 2469 O O . GLN B 1 99 ? -4.77 1.13 1.078 1 98.5 99 GLN B O 1
ATOM 2474 N N . GLN B 1 100 ? -4.027 -0.575 -0.144 1 98.12 100 GLN B N 1
ATOM 2475 C CA . GLN B 1 100 ? -2.828 -0.699 0.68 1 98.12 100 GLN B CA 1
ATOM 2476 C C . GLN B 1 100 ? -1.915 0.511 0.509 1 98.12 100 GLN B C 1
ATOM 2478 O O . GLN B 1 100 ? -1.329 0.996 1.479 1 98.12 100 GLN B O 1
ATOM 2483 N N . ASN B 1 101 ? -1.754 0.935 -0.739 1 98.75 101 ASN B N 1
ATOM 2484 C CA . ASN B 1 101 ? -0.957 2.131 -0.993 1 98.75 101 ASN B CA 1
ATOM 2485 C C . ASN B 1 101 ? -1.53 3.348 -0.275 1 98.75 101 ASN B C 1
ATOM 2487 O O . ASN B 1 101 ? -0.797 4.09 0.383 1 98.75 101 ASN B O 1
ATOM 2491 N N . GLN B 1 102 ? -2.791 3.498 -0.388 1 98.88 102 GLN B N 1
ATOM 2492 C CA . GLN B 1 102 ? -3.453 4.652 0.212 1 98.88 102 GLN B CA 1
ATOM 2493 C C . GLN B 1 102 ? -3.41 4.582 1.735 1 98.88 102 GLN B C 1
ATOM 2495 O O . GLN B 1 102 ? -3.285 5.609 2.406 1 98.88 102 GLN B O 1
ATOM 2500 N N . LEU B 1 103 ? -3.518 3.398 2.256 1 98.75 103 LEU B N 1
ATOM 2501 C CA . LEU B 1 103 ? -3.33 3.189 3.688 1 98.75 103 LEU B CA 1
ATOM 2502 C C . LEU B 1 103 ? -1.952 3.672 4.129 1 98.75 103 LEU B C 1
ATOM 2504 O O . LEU B 1 103 ? -1.828 4.363 5.145 1 98.75 103 LEU B O 1
ATOM 2508 N N . GLY B 1 104 ? -0.98 3.32 3.365 1 98.69 104 GLY B N 1
ATOM 2509 C CA . GLY B 1 104 ? 0.365 3.787 3.658 1 98.69 104 GLY B CA 1
ATOM 2510 C C . GLY B 1 104 ? 0.486 5.297 3.66 1 98.69 104 GLY B C 1
ATOM 2511 O O . GLY B 1 104 ? 1.155 5.871 4.52 1 98.69 104 GLY B O 1
ATOM 2512 N N . GLN B 1 105 ? -0.149 5.938 2.697 1 98.81 105 GLN B N 1
ATOM 2513 C CA . GLN B 1 105 ? -0.107 7.395 2.631 1 98.81 105 GLN B CA 1
ATOM 2514 C C . GLN B 1 105 ? -0.702 8.016 3.889 1 98.81 105 GLN B C 1
ATOM 2516 O O . GLN B 1 105 ? -0.089 8.898 4.5 1 98.81 105 GLN B O 1
ATOM 2521 N N . MET B 1 106 ? -1.812 7.535 4.305 1 98.88 106 MET B N 1
ATOM 2522 C CA . MET B 1 106 ? -2.494 8.086 5.473 1 98.88 106 MET B CA 1
ATOM 2523 C C . MET B 1 106 ? -1.68 7.844 6.738 1 98.88 106 MET B C 1
ATOM 2525 O O . MET B 1 106 ? -1.583 8.727 7.598 1 98.88 106 MET B O 1
ATOM 2529 N N . GLN B 1 107 ? -1.091 6.723 6.816 1 98.38 107 GLN B N 1
ATOM 2530 C CA . GLN B 1 107 ? -0.259 6.406 7.973 1 98.38 107 GLN B CA 1
ATOM 2531 C C . GLN B 1 107 ? 0.977 7.297 8.023 1 98.38 107 GLN B C 1
ATOM 2533 O O . GLN B 1 107 ? 1.402 7.719 9.102 1 98.38 107 GLN B O 1
ATOM 2538 N N . ALA B 1 108 ? 1.492 7.559 6.855 1 98.31 108 ALA B N 1
ATOM 2539 C CA . ALA B 1 108 ? 2.67 8.422 6.789 1 98.31 108 ALA B CA 1
ATOM 2540 C C . ALA B 1 108 ? 2.346 9.828 7.262 1 98.31 108 ALA B C 1
ATOM 2542 O O . ALA B 1 108 ? 3.139 10.453 7.977 1 98.31 108 ALA B O 1
ATOM 2543 N N . TRP B 1 109 ? 1.18 10.344 6.863 1 97.25 109 TRP B N 1
ATOM 2544 C CA . TRP B 1 109 ? 0.76 11.656 7.336 1 97.25 109 TRP B CA 1
ATOM 2545 C C . TRP B 1 109 ? 0.658 11.68 8.859 1 97.25 109 TRP B C 1
ATOM 2547 O O . TRP B 1 109 ? 1.198 12.578 9.508 1 97.25 109 TRP B O 1
ATOM 2557 N N . LEU B 1 110 ? -0.012 10.688 9.352 1 97.81 110 LEU B N 1
ATOM 2558 C CA . LEU B 1 110 ? -0.249 10.641 10.797 1 97.81 110 LEU B CA 1
ATOM 2559 C C . LEU B 1 110 ? 1.067 10.586 11.562 1 97.81 110 LEU B C 1
ATOM 2561 O O . LEU B 1 110 ? 1.239 11.281 12.562 1 97.81 110 LEU B O 1
ATOM 2565 N N . THR B 1 111 ? 2.01 9.836 11.086 1 96.75 111 THR B N 1
ATOM 2566 C CA . THR B 1 111 ? 3.307 9.719 11.742 1 96.75 111 THR B CA 1
ATOM 2567 C C . THR B 1 111 ? 4.086 11.023 11.641 1 96.75 111 THR B C 1
ATOM 2569 O O . THR B 1 111 ? 4.695 11.469 12.617 1 96.75 111 THR B O 1
ATOM 2572 N N . MET B 1 112 ? 3.986 11.617 10.477 1 94.12 112 MET B N 1
ATOM 2573 C CA . MET B 1 112 ? 4.672 12.898 10.297 1 94.12 112 MET B CA 1
ATOM 2574 C C . MET B 1 112 ? 4.074 13.969 11.203 1 94.12 112 MET B C 1
ATOM 2576 O O . MET B 1 112 ? 4.793 14.844 11.695 1 94.12 112 MET B O 1
ATOM 2580 N N . TRP B 1 113 ? 2.785 13.859 11.422 1 94.56 113 TRP B N 1
ATOM 2581 C CA . TRP B 1 113 ? 2.074 14.836 12.234 1 94.56 113 TRP B CA 1
ATOM 2582 C C . TRP B 1 113 ? 2.156 14.477 13.711 1 94.56 113 TRP B C 1
ATOM 2584 O O . TRP B 1 113 ? 1.587 15.164 14.562 1 94.56 113 TRP B O 1
ATOM 2594 N N . ASP B 1 114 ? 2.818 13.367 14.047 1 94.19 114 ASP B N 1
ATOM 2595 C CA . ASP B 1 114 ? 2.914 12.852 15.414 1 94.19 114 ASP B CA 1
ATOM 2596 C C . ASP B 1 114 ? 1.529 12.609 16.016 1 94.19 114 ASP B C 1
ATOM 2598 O O . ASP B 1 114 ? 1.257 13.008 17.141 1 94.19 114 ASP B O 1
ATOM 2602 N N . GLN B 1 115 ? 0.675 12.148 15.164 1 96.38 115 GLN B N 1
ATOM 2603 C CA . GLN B 1 115 ? -0.667 11.75 15.578 1 96.38 115 GLN B CA 1
ATOM 2604 C C . GLN B 1 115 ? -0.784 10.234 15.68 1 96.38 115 GLN B C 1
ATOM 2606 O O . GLN B 1 115 ? -0.125 9.5 14.93 1 96.38 115 GLN B O 1
ATOM 2611 N N . PRO B 1 116 ? -1.651 9.742 16.641 1 97 116 PRO B N 1
ATOM 2612 C CA . PRO B 1 116 ? -1.862 8.289 16.688 1 97 116 PRO B CA 1
ATOM 2613 C C . PRO B 1 116 ? -2.449 7.738 15.391 1 97 116 PRO B C 1
ATOM 2615 O O . PRO B 1 116 ? -3.195 8.438 14.695 1 97 116 PRO B O 1
ATOM 2618 N N . LEU B 1 117 ? -2.123 6.531 15.102 1 97.31 117 LEU B N 1
ATOM 2619 C CA . LEU B 1 117 ? -2.596 5.895 13.875 1 97.31 117 LEU B C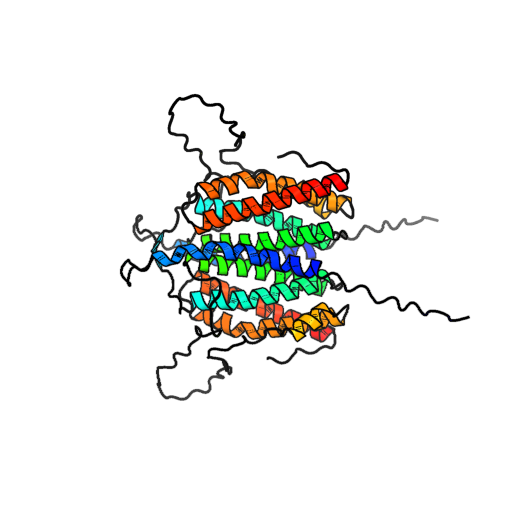A 1
ATOM 2620 C C . LEU B 1 117 ? -4.094 5.605 13.953 1 97.31 117 LEU B C 1
ATOM 2622 O O . LEU B 1 117 ? -4.762 5.484 12.93 1 97.31 117 LEU B O 1
ATOM 2626 N N . SER B 1 118 ? -4.57 5.453 15.117 1 94.19 118 SER B N 1
ATOM 2627 C CA . SER B 1 118 ? -5.996 5.234 15.344 1 94.19 118 SER B CA 1
ATOM 2628 C C . SER B 1 118 ? -6.52 6.121 16.469 1 94.19 118 SER B C 1
ATOM 2630 O O . SER B 1 118 ? -5.773 6.496 17.375 1 94.19 118 SER B O 1
ATOM 2632 N N . LYS B 1 119 ? -7.727 6.512 16.234 1 88.75 119 LYS B N 1
ATOM 2633 C CA . LYS B 1 119 ? -8.375 7.301 17.266 1 88.75 119 LYS B CA 1
ATOM 2634 C C . LYS B 1 119 ? -9.164 6.406 18.234 1 88.75 119 LYS B C 1
ATOM 2636 O O . LYS B 1 119 ? -9.781 5.426 17.812 1 88.75 119 LYS B O 1
ATOM 2641 N N . VAL B 1 120 ? -9.062 6.812 19.5 1 87.88 120 VAL B N 1
ATOM 2642 C CA . VAL B 1 120 ? -9.914 6.156 20.5 1 87.88 120 VAL B CA 1
ATOM 2643 C C . VAL B 1 120 ? -11.258 6.871 20.562 1 87.88 120 VAL B C 1
ATOM 2645 O O . VAL B 1 120 ? -11.312 8.102 20.578 1 87.88 120 VAL B O 1
ATOM 2648 N N . GLY B 1 121 ? -12.281 6.121 20.531 1 89.94 121 GLY B N 1
ATOM 2649 C CA . GLY B 1 121 ? -13.609 6.719 20.594 1 89.94 121 GLY B CA 1
ATOM 2650 C C . GLY B 1 121 ? -14.414 6.52 19.328 1 89.94 121 GLY B C 1
ATOM 2651 O O . GLY B 1 121 ? -14.062 5.688 18.5 1 89.94 121 GLY B O 1
ATOM 2652 N N . PRO B 1 122 ? -15.516 7.273 19.219 1 93.88 122 PRO B N 1
ATOM 2653 C CA . PRO B 1 122 ? -16.406 7.113 18.062 1 93.88 122 PRO B CA 1
ATOM 2654 C C . PRO B 1 122 ? -15.766 7.578 16.766 1 93.88 122 PRO B C 1
ATOM 2656 O O . PRO B 1 122 ? -14.82 8.367 16.781 1 93.88 122 PRO B O 1
ATOM 2659 N N . TYR B 1 123 ? -16.266 7.055 15.734 1 95.19 123 TYR B N 1
ATOM 2660 C CA . TYR B 1 123 ? -15.781 7.402 14.398 1 95.19 123 TYR B CA 1
ATOM 2661 C C . TYR B 1 123 ? -16.516 8.617 13.852 1 95.19 123 TYR B C 1
ATOM 2663 O O . TYR B 1 123 ? -17.609 8.945 14.312 1 95.19 123 TYR B O 1
ATOM 2671 N N . MET B 1 124 ? -15.867 9.398 12.938 1 95.19 124 MET B N 1
ATOM 2672 C CA . MET B 1 124 ? -16.438 10.43 12.07 1 95.19 124 MET B CA 1
ATOM 2673 C C . MET B 1 124 ? -16.781 11.688 12.867 1 95.19 124 MET B C 1
ATOM 2675 O O . MET B 1 124 ? -17.641 12.469 12.461 1 95.19 124 MET B O 1
ATOM 2679 N N . GLU B 1 125 ? -16.188 11.859 14.031 1 92.5 125 GLU B N 1
ATOM 2680 C CA . GLU B 1 125 ? -16.391 13.078 14.812 1 92.5 125 GLU B CA 1
ATOM 2681 C C . GLU B 1 125 ? -15.891 14.305 14.062 1 92.5 125 GLU B C 1
ATOM 2683 O O . GLU B 1 125 ? -16.422 15.406 14.242 1 92.5 125 GLU B O 1
ATOM 2688 N N . TRP B 1 126 ? -1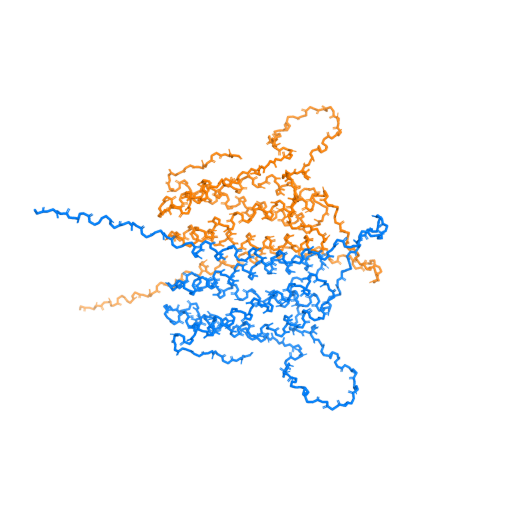5.016 14.07 13.266 1 94.19 126 TRP B N 1
ATOM 2689 C CA . TRP B 1 126 ? -14.344 15.141 12.531 1 94.19 126 TRP B CA 1
ATOM 2690 C C . TRP B 1 126 ? -15.234 15.688 11.422 1 94.19 126 TRP B C 1
ATOM 2692 O O . TRP B 1 126 ? -14.93 16.719 10.828 1 94.19 126 TRP B O 1
ATOM 2702 N N . MET B 1 127 ? -16.297 15.008 11.023 1 92.5 127 MET B N 1
ATOM 2703 C CA . MET B 1 127 ? -17.188 15.438 9.961 1 92.5 127 MET B CA 1
ATOM 2704 C C . MET B 1 127 ? -18.281 16.344 10.5 1 92.5 127 MET B C 1
ATOM 2706 O O . MET B 1 127 ? -19.141 16.812 9.75 1 92.5 127 MET B O 1
ATOM 2710 N N . SER B 1 128 ? -18.141 17 11.727 1 71.12 128 SER B N 1
ATOM 2711 C CA . SER B 1 128 ? -19.188 17.766 12.383 1 71.12 128 SER B CA 1
ATOM 2712 C C . SER B 1 128 ? -19.75 18.844 11.461 1 71.12 128 SER B C 1
ATOM 2714 O O . SER B 1 128 ? -19.031 19.406 10.641 1 71.12 128 SER B O 1
ATOM 2716 N N . SER B 1 129 ? -20.969 18.75 11.117 1 54.44 129 SER B N 1
ATOM 2717 C CA . SER B 1 129 ? -21.781 19.859 10.625 1 54.44 129 SER B CA 1
ATOM 2718 C C . SER B 1 129 ? -21.703 21.047 11.57 1 54.44 129 SER B C 1
ATOM 2720 O O . SER B 1 129 ? -22.188 20.984 12.695 1 54.44 129 SER B O 1
ATOM 2722 N N . ASP B 1 130 ? -20.625 21.562 11.852 1 44.19 130 ASP B N 1
ATOM 2723 C CA . ASP B 1 130 ? -20.906 22.828 12.516 1 44.19 130 ASP B CA 1
ATOM 2724 C C . ASP B 1 130 ? -22.016 23.594 11.797 1 44.19 130 ASP B C 1
ATOM 2726 O O . ASP B 1 130 ? -21.75 24.344 10.844 1 44.19 130 ASP B O 1
ATOM 2730 N N . SER B 1 131 ? -23.016 23 11.281 1 39.5 131 SER B N 1
ATOM 2731 C CA . SER B 1 131 ? -24.062 23.984 11.055 1 39.5 131 SER B CA 1
ATOM 2732 C C . SER B 1 131 ? -24.312 24.828 12.305 1 39.5 131 SER B C 1
ATOM 2734 O O . SER B 1 131 ? -25.172 24.516 13.125 1 39.5 131 SER B O 1
ATOM 2736 N N . GLY B 1 132 ? -23.391 25.188 13.016 1 34.97 132 GLY B N 1
ATOM 2737 C CA . GLY B 1 132 ? -23.844 26.25 13.883 1 34.97 132 GLY B CA 1
ATOM 2738 C C . GLY B 1 132 ? -24.594 27.344 13.141 1 34.97 132 GLY B C 1
ATOM 2739 O O . GLY B 1 132 ? -25.031 28.328 13.742 1 34.97 132 GLY B O 1
ATOM 2740 N N . SER B 1 133 ? -24.047 27.922 11.977 1 34.41 133 SER B N 1
ATOM 2741 C CA . SER B 1 133 ? -24.797 29.109 11.594 1 34.41 133 SER B CA 1
ATOM 2742 C C . SER B 1 133 ? -26.25 28.766 11.266 1 34.41 133 SER B C 1
ATOM 2744 O O . SER B 1 133 ? -26.516 27.859 10.477 1 34.41 133 SER B O 1
ATOM 2746 N N . GLY B 1 134 ? -27.203 28.938 12.172 1 33.06 134 GLY B N 1
ATOM 2747 C CA . GLY B 1 134 ? -28.641 29.125 12.102 1 33.06 134 GLY B CA 1
ATOM 2748 C C . GLY B 1 134 ? -29.078 29.859 10.844 1 33.06 134 GLY B C 1
ATOM 2749 O O . GLY B 1 134 ? -30.156 30.453 10.812 1 33.06 134 GLY B O 1
ATOM 2750 N N . HIS B 1 135 ? -28.266 30.406 9.906 1 31.83 135 HIS B N 1
ATOM 2751 C CA . HIS B 1 135 ? -29.094 31.172 8.984 1 31.83 135 HIS B CA 1
ATOM 2752 C C . HIS B 1 135 ? -30.188 30.297 8.375 1 31.83 135 HIS B C 1
ATOM 2754 O O . HIS B 1 135 ? -30 29.109 8.164 1 31.83 135 HIS B O 1
ATOM 2760 N N . GLY B 1 136 ? -31.516 30.734 8.281 1 31.12 136 GLY B N 1
ATOM 2761 C CA . GLY B 1 136 ? -32.875 30.469 7.895 1 31.12 136 GLY B CA 1
ATOM 2762 C C . GLY B 1 136 ? -33 29.75 6.559 1 31.12 136 GLY B C 1
ATOM 2763 O O . GLY B 1 136 ? -33.938 28.984 6.344 1 31.12 136 GLY B O 1
ATOM 2764 N N . SER B 1 137 ? -32.656 30.406 5.352 1 30.33 137 SER B N 1
ATOM 2765 C CA . SER B 1 137 ? -33.562 30.297 4.227 1 30.33 137 SER B CA 1
ATOM 2766 C C . SER B 1 137 ? -33.625 28.875 3.693 1 30.33 137 SER B C 1
ATOM 2768 O O . SER B 1 137 ? -32.75 28.062 3.965 1 30.33 137 SER B O 1
ATOM 2770 N N . HIS B 1 138 ? -34.469 28.656 2.426 1 30.16 138 HIS B N 1
ATOM 2771 C CA . HIS B 1 138 ? -35.438 27.844 1.707 1 30.16 138 HIS B CA 1
ATOM 2772 C C . HIS B 1 138 ? -34.781 26.641 1.037 1 30.16 138 HIS B C 1
ATOM 2774 O O . HIS B 1 138 ? -35.406 25.594 0.89 1 30.16 138 HIS B O 1
ATOM 2780 N N . GLY B 1 139 ? -33.812 26.812 0.067 1 31.12 139 GLY B N 1
ATOM 2781 C CA . GLY B 1 139 ? -34 26 -1.123 1 31.12 139 GLY B CA 1
ATOM 2782 C C . GLY B 1 139 ? -33.719 24.531 -0.891 1 31.12 139 GLY B C 1
ATOM 2783 O O . GLY B 1 139 ? -33.062 24.172 0.076 1 31.12 139 GLY B O 1
ATOM 2784 N N . THR B 1 140 ? -34.531 23.578 -1.403 1 32.66 140 THR B N 1
ATOM 2785 C CA . THR B 1 140 ? -34.75 22.141 -1.524 1 32.66 140 THR B CA 1
ATOM 2786 C C . THR B 1 140 ? -33.469 21.438 -1.918 1 32.66 140 THR B C 1
ATOM 2788 O O . THR B 1 140 ? -33.156 21.281 -3.105 1 32.66 140 THR B O 1
ATOM 2791 N N . SER B 1 141 ? -32.344 22.047 -1.837 1 31.25 141 SER B N 1
ATOM 2792 C CA . SER B 1 141 ? -31.406 21.141 -2.465 1 31.25 141 SER B CA 1
ATOM 2793 C C . SER B 1 141 ? -31.438 19.766 -1.804 1 31.25 141 SER B C 1
ATOM 2795 O O . SER B 1 141 ? -31.609 19.656 -0.587 1 31.25 141 SER B O 1
ATOM 2797 N N . ALA B 1 142 ? -31.828 18.766 -2.605 1 31.5 142 ALA B N 1
ATOM 2798 C CA . ALA B 1 142 ? -31.75 17.328 -2.365 1 31.5 142 ALA B CA 1
ATOM 2799 C C . ALA B 1 142 ? -30.547 16.984 -1.493 1 31.5 142 ALA B C 1
ATOM 2801 O O . ALA B 1 142 ? -29.406 17 -1.961 1 31.5 142 ALA B O 1
ATOM 2802 N N . THR B 1 143 ? -30.422 17.531 -0.305 1 33.28 143 THR B N 1
ATOM 2803 C CA . THR B 1 143 ? -29.516 17.078 0.744 1 33.28 143 THR B CA 1
ATOM 2804 C C . THR B 1 143 ? -29.453 15.562 0.799 1 33.28 143 THR B C 1
ATOM 2806 O O . THR B 1 143 ? -30.469 14.898 1.003 1 33.28 143 THR B O 1
ATOM 2809 N N . MET B 1 144 ? -28.875 14.984 -0.214 1 34.44 144 MET B N 1
ATOM 2810 C CA . MET B 1 144 ? -28.562 13.594 0.13 1 34.44 144 MET B CA 1
ATOM 2811 C C . MET B 1 144 ? -28.484 13.414 1.642 1 34.44 144 MET B C 1
ATOM 2813 O O . MET B 1 144 ? -27.969 14.281 2.35 1 34.44 144 MET B O 1
ATOM 2817 N N . ASP B 1 145 ? -29.531 12.922 2.307 1 37.47 145 ASP B N 1
ATOM 2818 C CA . ASP B 1 145 ? -29.5 12.445 3.686 1 37.47 145 ASP B CA 1
ATOM 2819 C C . ASP B 1 145 ? -28.062 12.109 4.113 1 37.47 145 ASP B C 1
ATOM 2821 O O . ASP B 1 145 ? -27.547 11.039 3.783 1 37.47 145 ASP B O 1
ATOM 2825 N N . MET B 1 146 ? -27.141 12.891 3.85 1 43.22 146 MET B N 1
ATOM 2826 C CA . MET B 1 146 ? -25.906 12.773 4.629 1 43.22 146 MET B CA 1
ATOM 2827 C C . MET B 1 146 ? -26.219 12.383 6.07 1 43.22 146 MET B C 1
ATOM 2829 O O . MET B 1 146 ? -26.312 13.242 6.945 1 43.22 146 MET B O 1
ATOM 2833 N N . ALA B 1 147 ? -27.312 11.617 6.258 1 44.16 147 ALA B N 1
ATOM 2834 C CA . ALA B 1 147 ? -27.906 11.25 7.539 1 44.16 147 ALA B CA 1
ATOM 2835 C C . ALA B 1 147 ? -26.844 11.156 8.633 1 44.16 147 ALA B C 1
ATOM 2837 O O . ALA B 1 147 ? -27.078 11.562 9.766 1 44.16 147 ALA B O 1
ATOM 2838 N N . HIS B 1 148 ? -25.766 10.281 8.492 1 51.84 148 HIS B N 1
ATOM 2839 C CA . HIS B 1 148 ? -25.031 9.984 9.719 1 51.84 148 HIS B CA 1
ATOM 2840 C C . HIS B 1 148 ? -23.906 10.984 9.953 1 51.84 148 HIS B C 1
ATOM 2842 O O . HIS B 1 148 ? -22.766 10.734 9.586 1 51.84 148 HIS B O 1
ATOM 2848 N N . SER B 1 149 ? -24.344 12.25 10.086 1 60.06 149 SER B N 1
ATOM 2849 C CA . SER B 1 149 ? -23.438 13.375 10.258 1 60.06 149 SER B CA 1
ATOM 2850 C C . SER B 1 149 ? -22.875 13.43 11.68 1 60.06 149 SER B C 1
ATOM 2852 O O . SER B 1 149 ? -22.25 14.422 12.062 1 60.06 149 SER B O 1
ATOM 2854 N N . GLY B 1 150 ? -22.953 12.414 12.477 1 70.06 150 GLY B N 1
ATOM 2855 C CA . GLY B 1 150 ? -22.406 12.461 13.82 1 70.06 150 GLY B CA 1
ATOM 2856 C C . GLY B 1 150 ? -21.516 11.281 14.148 1 70.06 150 GLY B C 1
ATOM 2857 O O . GLY B 1 150 ? -21.266 10.43 13.289 1 70.06 150 GLY B O 1
ATOM 2858 N N . PRO B 1 151 ? -20.938 11.359 15.258 1 84.19 151 PRO B N 1
ATOM 2859 C CA . PRO B 1 151 ? -20.109 10.242 15.703 1 84.19 151 PRO B CA 1
ATOM 2860 C C . PRO B 1 151 ? -20.844 8.914 15.734 1 84.19 151 PRO B C 1
ATOM 2862 O O . PRO B 1 151 ? -22.047 8.875 16.062 1 84.19 151 PRO B O 1
ATOM 2865 N N . VAL B 1 152 ? -20.266 7.949 15.273 1 89.56 152 VAL B N 1
ATOM 2866 C CA . VAL B 1 152 ? -20.875 6.621 15.211 1 89.56 152 VAL B CA 1
ATOM 2867 C C . VAL B 1 152 ? -19.906 5.59 15.781 1 89.56 152 VAL B C 1
ATOM 2869 O O . VAL B 1 152 ? -18.688 5.789 15.75 1 89.56 152 VAL B O 1
ATOM 2872 N N . ASP B 1 153 ? -20.438 4.492 16.25 1 91.5 153 ASP B N 1
ATOM 2873 C CA . ASP B 1 153 ? -19.609 3.414 16.781 1 91.5 153 ASP B CA 1
ATOM 2874 C C . ASP B 1 153 ? -19.047 2.547 15.648 1 91.5 153 ASP B C 1
ATOM 2876 O O . ASP B 1 153 ? -17.984 1.953 15.781 1 91.5 153 ASP B O 1
ATOM 2880 N N . THR B 1 154 ? -19.891 2.443 14.633 1 94.44 154 THR B N 1
ATOM 2881 C CA . THR B 1 154 ? -19.484 1.701 13.445 1 94.44 154 THR B CA 1
ATOM 2882 C C . THR B 1 154 ? -19.672 2.549 12.188 1 94.44 154 THR B C 1
ATOM 2884 O O . THR B 1 154 ? -20.719 3.17 12.008 1 94.44 154 THR B O 1
ATOM 2887 N N . MET B 1 155 ? -18.656 2.598 11.367 1 96.75 155 MET B N 1
ATOM 2888 C CA . MET B 1 155 ? -18.75 3.385 10.141 1 96.75 155 MET B CA 1
ATOM 2889 C C . MET B 1 155 ? -19.656 2.711 9.125 1 96.75 155 MET B C 1
ATOM 2891 O O . MET B 1 155 ? -19.703 1.482 9.047 1 96.75 155 MET B O 1
ATOM 2895 N N . PRO B 1 156 ? -20.344 3.494 8.32 1 96.88 156 PRO B N 1
ATOM 2896 C CA . PRO B 1 156 ? -21.234 2.922 7.309 1 96.88 156 PRO B CA 1
ATOM 2897 C C . PRO B 1 156 ? -20.5 2.004 6.332 1 96.88 156 PRO B C 1
ATOM 2899 O O . PRO B 1 156 ? -19.375 2.287 5.945 1 96.88 156 PRO B O 1
ATOM 2902 N N . GLY B 1 157 ? -21.172 0.917 6.004 1 98.44 157 GLY B N 1
ATOM 2903 C CA . GLY B 1 157 ? -20.719 0.029 4.949 1 98.44 157 GLY B CA 1
ATOM 2904 C C . GLY B 1 157 ? -19.734 -1.022 5.441 1 98.44 157 GLY B C 1
ATOM 2905 O O . GLY B 1 157 ? -19.375 -1.934 4.695 1 98.44 157 GLY B O 1
ATOM 2906 N N . MET B 1 158 ? -19.297 -1.033 6.707 1 98.69 158 MET B N 1
ATOM 2907 C CA . MET B 1 158 ? -18.375 -2.02 7.242 1 98.69 158 MET B CA 1
ATOM 2908 C C . MET B 1 158 ? -19.016 -3.402 7.297 1 98.69 158 MET B C 1
ATOM 2910 O O . MET B 1 158 ? -20.172 -3.533 7.664 1 98.69 158 MET B O 1
ATOM 2914 N N . ALA B 1 159 ? -18.219 -4.309 6.871 1 98.81 159 ALA B N 1
ATOM 2915 C CA . ALA B 1 159 ? -18.656 -5.691 7.047 1 98.81 159 ALA B CA 1
ATOM 2916 C C . ALA B 1 159 ? -18.609 -6.094 8.523 1 98.81 159 ALA B C 1
ATOM 2918 O O . ALA B 1 159 ? -17.641 -5.781 9.227 1 98.81 159 ALA B O 1
ATOM 2919 N N . SER B 1 160 ? -19.625 -6.82 9 1 98.44 160 SER B N 1
ATOM 2920 C CA . SER B 1 160 ? -19.656 -7.336 10.367 1 98.44 160 SER B CA 1
ATOM 2921 C C . SER B 1 160 ? -18.75 -8.547 10.523 1 98.44 160 SER B C 1
ATOM 2923 O O . SER B 1 160 ? -18.312 -9.141 9.531 1 98.44 160 SER B O 1
ATOM 2925 N N . PRO B 1 161 ? -18.484 -8.859 11.766 1 98.12 161 PRO B N 1
ATOM 2926 C CA . PRO B 1 161 ? -17.719 -10.102 11.977 1 98.12 161 PRO B CA 1
ATOM 2927 C C . PRO B 1 161 ? -18.406 -11.32 11.359 1 98.12 161 PRO B C 1
ATOM 2929 O O . PRO B 1 161 ? -17.734 -12.211 10.828 1 98.12 161 PRO B O 1
ATOM 2932 N N . GLU B 1 162 ? -19.703 -11.344 11.414 1 98.5 162 GLU B N 1
ATOM 2933 C CA . GLU B 1 162 ? -20.453 -12.43 10.789 1 98.5 162 GLU B CA 1
ATOM 2934 C C . GLU B 1 162 ? -20.312 -12.406 9.273 1 98.5 162 GLU B C 1
ATOM 2936 O O . GLU B 1 162 ? -20.188 -13.453 8.641 1 98.5 162 GLU B O 1
ATOM 2941 N N . ASP B 1 163 ? -20.344 -11.188 8.672 1 98.75 163 ASP B N 1
ATOM 2942 C CA . ASP B 1 163 ? -20.125 -11.039 7.238 1 98.75 163 ASP B CA 1
ATOM 2943 C C . ASP B 1 163 ? -18.766 -11.602 6.832 1 98.75 163 ASP B C 1
ATOM 2945 O O . ASP B 1 163 ? -18.656 -12.344 5.855 1 98.75 163 ASP B O 1
ATOM 2949 N N . LEU B 1 164 ? -17.75 -11.234 7.59 1 98.88 164 LEU B N 1
ATOM 2950 C CA . LEU B 1 164 ? -16.391 -11.656 7.277 1 98.88 164 LEU B CA 1
ATOM 2951 C C . LEU B 1 164 ? -16.234 -13.164 7.445 1 98.88 164 LEU B C 1
ATOM 2953 O O . LEU B 1 164 ? -15.555 -13.812 6.652 1 98.88 164 LEU B O 1
ATOM 2957 N N . ALA B 1 165 ? -16.844 -13.719 8.5 1 98.81 165 ALA B N 1
ATOM 2958 C CA . ALA B 1 165 ? -16.828 -15.164 8.688 1 98.81 165 ALA B CA 1
ATOM 2959 C C . ALA B 1 165 ? -17.484 -15.883 7.516 1 98.81 165 ALA B C 1
ATOM 2961 O O . ALA B 1 165 ? -16.969 -16.891 7.035 1 98.81 165 ALA B O 1
ATOM 2962 N N . ALA B 1 166 ? -18.609 -15.336 7.098 1 98.88 166 ALA B N 1
ATOM 2963 C CA . ALA B 1 166 ? -19.312 -15.914 5.957 1 98.88 166 ALA B CA 1
ATOM 2964 C C . ALA B 1 166 ? -18.469 -15.852 4.691 1 98.88 166 ALA B C 1
ATOM 2966 O O . ALA B 1 166 ? -18.422 -16.797 3.908 1 98.88 166 ALA B O 1
ATOM 2967 N N . LEU B 1 167 ? -17.812 -14.734 4.52 1 98.88 167 LEU B N 1
ATOM 2968 C CA . LEU B 1 167 ? -16.953 -14.57 3.361 1 98.88 167 LEU B CA 1
ATOM 2969 C C . LEU B 1 167 ? -15.805 -15.578 3.396 1 98.88 167 LEU B C 1
ATOM 2971 O O . LEU B 1 167 ? -15.492 -16.203 2.381 1 98.88 167 LEU B O 1
ATOM 2975 N N . ARG B 1 168 ? -15.195 -15.75 4.539 1 98.75 168 ARG B N 1
ATOM 2976 C CA . ARG B 1 168 ? -14.086 -16.688 4.688 1 98.75 168 ARG B CA 1
ATOM 2977 C C . ARG B 1 168 ? -14.547 -18.125 4.449 1 98.75 168 ARG B C 1
ATOM 2979 O O . ARG B 1 168 ? -13.789 -18.938 3.93 1 98.75 168 ARG B O 1
ATOM 2986 N N . ALA B 1 169 ? -15.812 -18.406 4.738 1 98.75 169 ALA B N 1
ATOM 2987 C CA . ALA B 1 169 ? -16.344 -19.766 4.633 1 98.75 169 ALA B CA 1
ATOM 2988 C C . ALA B 1 169 ? -16.844 -20.047 3.217 1 98.75 169 ALA B C 1
ATOM 2990 O O . ALA B 1 169 ? -16.984 -21.219 2.824 1 98.75 169 ALA B O 1
ATOM 2991 N N . ALA B 1 170 ? -17.172 -19.016 2.465 1 98.75 170 ALA B N 1
ATOM 2992 C CA . ALA B 1 170 ? -17.781 -19.172 1.145 1 98.75 170 ALA B CA 1
ATOM 2993 C C . ALA B 1 170 ? -16.766 -19.703 0.131 1 98.75 170 ALA B C 1
ATOM 2995 O O . ALA B 1 170 ? -15.555 -19.578 0.331 1 98.75 170 ALA B O 1
ATOM 2996 N N . GLU B 1 171 ? -17.281 -20.375 -0.917 1 98.38 171 GLU B N 1
ATOM 2997 C CA . GLU B 1 171 ? -16.484 -20.906 -2.014 1 98.38 171 GLU B CA 1
ATOM 2998 C C . GLU B 1 171 ? -17.156 -20.688 -3.359 1 98.38 171 GLU B C 1
ATOM 3000 O O . GLU B 1 171 ? -18.375 -20.438 -3.416 1 98.38 171 GLU B O 1
ATOM 3005 N N . GLY B 1 172 ? -16.438 -20.703 -4.422 1 97.44 172 GLY B N 1
ATOM 3006 C CA . GLY B 1 172 ? -16.984 -20.641 -5.766 1 97.44 172 GLY B CA 1
ATOM 3007 C C . GLY B 1 172 ? -17.859 -19.422 -6 1 97.44 172 GLY B C 1
ATOM 3008 O O . GLY B 1 172 ? -17.484 -18.312 -5.609 1 97.44 172 GLY B O 1
ATOM 3009 N N . LEU B 1 173 ? -18.969 -19.609 -6.594 1 98.12 173 LEU B N 1
ATOM 3010 C CA . LEU B 1 173 ? -19.844 -18.516 -6.98 1 98.12 173 LEU B CA 1
ATOM 3011 C C . LEU B 1 173 ? -20.359 -17.781 -5.75 1 98.12 173 LEU B C 1
ATOM 3013 O O . LEU B 1 173 ? -20.547 -16.562 -5.785 1 98.12 173 LEU B O 1
ATOM 3017 N N . GLN B 1 174 ? -20.562 -18.516 -4.691 1 98.56 174 GLN B N 1
ATOM 3018 C CA . GLN B 1 174 ? -21.031 -17.859 -3.471 1 98.56 174 GLN B CA 1
ATOM 3019 C C . GLN B 1 174 ? -19.984 -16.891 -2.928 1 98.56 174 GLN B C 1
ATOM 3021 O O . GLN B 1 174 ? -20.328 -15.805 -2.457 1 98.56 174 GLN B O 1
ATOM 3026 N N . LEU B 1 175 ? -18.703 -17.266 -2.93 1 98.94 175 LEU B N 1
ATOM 3027 C CA . LEU B 1 175 ? -17.609 -16.391 -2.52 1 98.94 175 LEU B CA 1
ATOM 3028 C C . LEU B 1 175 ? -17.578 -15.125 -3.377 1 98.94 175 LEU B C 1
ATOM 3030 O O . LEU B 1 175 ? -17.5 -14.016 -2.85 1 98.94 175 LEU B O 1
ATOM 3034 N N . ASP B 1 176 ? -17.656 -15.32 -4.688 1 98.88 176 ASP B N 1
ATOM 3035 C CA . ASP B 1 176 ? -17.547 -14.203 -5.625 1 98.88 176 ASP B CA 1
ATOM 3036 C C . ASP B 1 176 ? -18.672 -13.203 -5.402 1 98.88 176 ASP B C 1
ATOM 3038 O O . ASP B 1 176 ? -18.438 -11.992 -5.32 1 98.88 176 ASP B O 1
ATOM 3042 N N . THR B 1 177 ? -19.844 -13.758 -5.305 1 98.94 177 THR B N 1
ATOM 3043 C CA . THR B 1 177 ? -21.016 -12.906 -5.145 1 98.94 177 THR B CA 1
ATOM 3044 C C . THR B 1 177 ? -20.969 -12.164 -3.812 1 98.94 177 THR B C 1
ATOM 3046 O O . THR B 1 177 ? -21.203 -10.953 -3.764 1 98.94 177 THR B O 1
ATOM 3049 N N . LEU B 1 178 ? -20.641 -12.859 -2.777 1 98.94 178 LEU B N 1
ATOM 3050 C CA . LEU B 1 178 ? -20.594 -12.25 -1.454 1 98.94 178 LEU B CA 1
ATOM 3051 C C . LEU B 1 178 ? -19.5 -11.188 -1.374 1 98.94 178 LEU B C 1
ATOM 3053 O O . LEU B 1 178 ? -19.703 -10.133 -0.776 1 98.94 178 LEU B O 1
ATOM 3057 N N . PHE B 1 179 ? -18.391 -11.461 -1.94 1 99 179 PHE B N 1
ATOM 3058 C CA . PHE B 1 179 ? -17.328 -10.477 -1.99 1 99 179 PHE B CA 1
ATOM 3059 C C . PHE B 1 179 ? -17.797 -9.195 -2.674 1 99 179 PHE B C 1
ATOM 3061 O O . PHE B 1 179 ? -17.594 -8.102 -2.148 1 99 179 PHE B O 1
ATOM 3068 N N . LEU B 1 180 ? -18.359 -9.352 -3.816 1 99 180 LEU B N 1
ATOM 3069 C CA . LEU B 1 180 ? -18.828 -8.195 -4.574 1 99 180 LEU B CA 1
ATOM 3070 C C . LEU B 1 180 ? -19.875 -7.418 -3.785 1 99 180 LEU B C 1
ATOM 3072 O O . LEU B 1 180 ? -19.859 -6.188 -3.771 1 99 180 LEU B O 1
ATOM 3076 N N . GLN B 1 181 ? -20.75 -8.102 -3.164 1 98.94 181 GLN B N 1
ATOM 3077 C CA . GLN B 1 181 ? -21.812 -7.469 -2.389 1 98.94 181 GLN B CA 1
ATOM 3078 C C . GLN B 1 181 ? -21.234 -6.691 -1.207 1 98.94 181 GLN B C 1
ATOM 3080 O O . GLN B 1 181 ? -21.578 -5.527 -1.002 1 98.94 181 GLN B O 1
ATOM 3085 N N . LEU B 1 182 ? -20.391 -7.332 -0.457 1 99 182 LEU B N 1
ATOM 3086 C CA . LEU B 1 182 ? -19.812 -6.707 0.729 1 99 182 LEU B CA 1
ATOM 3087 C C . LEU B 1 182 ? -18.922 -5.539 0.344 1 99 182 LEU B C 1
ATOM 3089 O O . LEU B 1 182 ? -18.969 -4.477 0.973 1 99 182 LEU B O 1
ATOM 3093 N N . MET B 1 183 ? -18.125 -5.727 -0.688 1 98.94 183 MET B N 1
ATOM 3094 C CA . MET B 1 183 ? -17.188 -4.684 -1.096 1 98.94 183 MET B CA 1
ATOM 3095 C C . MET B 1 183 ? -17.922 -3.482 -1.675 1 98.94 183 MET B C 1
ATOM 3097 O O . MET B 1 183 ? -17.531 -2.338 -1.444 1 98.94 183 MET B O 1
ATOM 3101 N N . LEU B 1 184 ? -18.984 -3.738 -2.443 1 98.94 184 LEU B N 1
ATOM 3102 C CA . LEU B 1 184 ? -19.781 -2.639 -2.967 1 98.94 184 LEU B CA 1
ATOM 3103 C C . LEU B 1 184 ? -20.391 -1.812 -1.833 1 98.94 184 LEU B C 1
ATOM 3105 O O . LEU B 1 184 ? -20.281 -0.583 -1.837 1 98.94 184 LEU B O 1
ATOM 3109 N N . ARG B 1 185 ? -21 -2.477 -0.86 1 98.88 185 ARG B N 1
ATOM 3110 C CA . ARG B 1 185 ? -21.562 -1.781 0.294 1 98.88 185 ARG B CA 1
ATOM 3111 C C . ARG B 1 185 ? -20.484 -1.007 1.042 1 98.88 185 ARG B C 1
ATOM 3113 O O . ARG B 1 185 ? -20.719 0.121 1.483 1 98.88 185 ARG B O 1
ATOM 3120 N N . HIS B 1 186 ? -19.375 -1.64 1.177 1 98.94 186 HIS B N 1
ATOM 3121 C CA . HIS B 1 186 ? -18.219 -1.03 1.843 1 98.94 186 HIS B CA 1
ATOM 3122 C C . HIS B 1 186 ? -17.797 0.248 1.134 1 98.94 186 HIS B C 1
ATOM 3124 O O . HIS B 1 186 ? -17.609 1.285 1.774 1 98.94 186 HIS B O 1
ATOM 3130 N N . HIS B 1 187 ? -17.672 0.178 -0.227 1 98.88 187 HIS B N 1
ATOM 3131 C CA . HIS B 1 187 ? -17.297 1.337 -1.033 1 98.88 187 HIS B CA 1
ATOM 3132 C C . HIS B 1 187 ? -18.328 2.457 -0.889 1 98.88 187 HIS B C 1
ATOM 3134 O O . HIS B 1 187 ? -17.953 3.619 -0.7 1 98.88 187 HIS B O 1
ATOM 3140 N N . GLU B 1 188 ? -19.547 2.119 -0.924 1 98.56 188 GLU B N 1
ATOM 3141 C CA . GLU B 1 188 ? -20.609 3.105 -0.829 1 98.56 188 GLU B CA 1
ATOM 3142 C C . GLU B 1 188 ? -20.656 3.744 0.557 1 98.56 188 GLU B C 1
ATOM 3144 O O . GLU B 1 188 ? -20.922 4.941 0.687 1 98.56 188 GLU B O 1
ATOM 3149 N N . GLY B 1 189 ? -20.375 2.951 1.523 1 98.19 189 GLY B N 1
ATOM 3150 C CA . GLY B 1 189 ? -20.391 3.445 2.891 1 98.19 189 GLY B CA 1
ATOM 3151 C C . GLY B 1 189 ? -19.281 4.438 3.174 1 98.19 189 GLY B C 1
ATOM 3152 O O . GLY B 1 189 ? -19.406 5.297 4.047 1 98.19 189 GLY B O 1
ATOM 3153 N N . GLY B 1 190 ? -18.172 4.277 2.461 1 98.12 190 GLY B N 1
ATOM 3154 C CA . GLY B 1 190 ? -17.031 5.145 2.686 1 98.12 190 GLY B CA 1
ATOM 3155 C C . GLY B 1 190 ? -17.109 6.441 1.902 1 98.12 190 GLY B C 1
ATOM 3156 O O . GLY B 1 190 ? -16.359 7.383 2.178 1 98.12 190 GLY B O 1
ATOM 3157 N N . LEU B 1 191 ? -18.016 6.574 0.963 1 98.12 191 LEU B N 1
ATOM 3158 C CA . LEU B 1 191 ? -18.031 7.668 0.002 1 98.12 191 LEU B CA 1
ATOM 3159 C C . LEU B 1 191 ? -18.25 9.008 0.706 1 98.12 191 LEU B C 1
ATOM 3161 O O . LEU B 1 191 ? -17.547 9.977 0.445 1 98.12 191 LEU B O 1
ATOM 3165 N N . PRO B 1 192 ? -19.156 9.133 1.692 1 96.5 192 PRO B N 1
ATOM 3166 C CA . PRO B 1 192 ? -19.359 10.43 2.334 1 96.5 192 PRO B CA 1
ATOM 3167 C C . PRO B 1 192 ? -18.109 10.945 3.049 1 96.5 192 PRO B C 1
ATOM 3169 O O . PRO B 1 192 ? -17.844 12.148 3.037 1 96.5 192 PRO B O 1
ATOM 3172 N N . MET B 1 193 ? -17.328 10.031 3.662 1 97.88 193 MET B N 1
ATOM 3173 C CA . MET B 1 193 ? -16.109 10.453 4.332 1 97.88 193 MET B CA 1
ATOM 3174 C C . MET B 1 193 ? -15.117 11.031 3.334 1 97.88 193 MET B C 1
ATOM 3176 O O . MET B 1 193 ? -14.477 12.047 3.607 1 97.88 193 MET B O 1
ATOM 3180 N N . MET B 1 194 ? -14.992 10.383 2.213 1 98.69 194 MET B N 1
ATOM 3181 C CA . MET B 1 194 ? -14.062 10.828 1.185 1 98.69 194 MET B CA 1
ATOM 3182 C C . MET B 1 194 ? -14.484 12.172 0.609 1 98.69 194 MET B C 1
ATOM 3184 O O . MET B 1 194 ? -13.664 13.078 0.451 1 98.69 194 MET B O 1
ATOM 3188 N N . GLU B 1 195 ? -15.766 12.273 0.318 1 98.12 195 GLU B N 1
ATOM 3189 C CA . GLU B 1 195 ? -16.297 13.523 -0.233 1 98.12 195 GLU B CA 1
ATOM 3190 C C . GLU B 1 195 ? -16.094 14.68 0.742 1 98.12 195 GLU B C 1
ATOM 3192 O O . GLU B 1 195 ? -15.711 15.781 0.339 1 98.12 195 GLU B O 1
ATOM 3197 N N . TYR B 1 196 ? -16.344 14.414 2.008 1 97.31 196 TYR B N 1
ATOM 3198 C CA . TYR B 1 196 ? -16.172 15.453 3.016 1 97.31 196 TYR B CA 1
ATOM 3199 C C . TYR B 1 196 ? -14.719 15.898 3.105 1 97.31 196 TYR B C 1
ATOM 3201 O O . TYR B 1 196 ? -14.43 17.094 3.145 1 97.31 196 TYR B O 1
ATOM 3209 N N . ALA B 1 197 ? -13.836 14.945 3.164 1 98.44 197 ALA B N 1
ATOM 3210 C CA . ALA B 1 197 ? -12.422 15.281 3.262 1 98.44 197 ALA B CA 1
ATOM 3211 C C . ALA B 1 197 ? -11.945 16.016 2.018 1 98.44 197 ALA B C 1
ATOM 3213 O O . ALA B 1 197 ? -11.133 16.953 2.111 1 98.44 197 ALA B O 1
ATOM 3214 N N . ALA B 1 198 ? -12.445 15.617 0.847 1 98.62 198 ALA B N 1
ATOM 3215 C CA . ALA B 1 198 ? -12.062 16.297 -0.395 1 98.62 198 ALA B CA 1
ATOM 3216 C C . ALA B 1 198 ? -12.469 17.766 -0.367 1 98.62 198 ALA B C 1
ATOM 3218 O O . ALA B 1 198 ? -11.773 18.609 -0.923 1 98.62 198 ALA B O 1
ATOM 3219 N N . ALA B 1 199 ? -13.523 18.047 0.353 1 97.88 199 ALA B N 1
ATOM 3220 C CA . ALA B 1 199 ? -14.07 19.406 0.374 1 97.88 199 ALA B CA 1
ATOM 3221 C C . ALA B 1 199 ? -13.477 20.219 1.523 1 97.88 199 ALA B C 1
ATOM 3223 O O . ALA B 1 199 ? -13.234 21.422 1.383 1 97.88 199 ALA B O 1
ATOM 3224 N N . ASP B 1 200 ? -13.117 19.562 2.666 1 97.38 200 ASP B N 1
ATOM 3225 C CA . ASP B 1 200 ? -13.016 20.344 3.893 1 97.38 200 ASP B CA 1
ATOM 3226 C C . ASP B 1 200 ? -11.641 20.188 4.539 1 97.38 200 ASP B C 1
ATOM 3228 O O . ASP B 1 200 ? -11.305 20.891 5.484 1 97.38 200 ASP B O 1
ATOM 3232 N N . ALA B 1 201 ? -10.828 19.219 4.055 1 97.5 201 ALA B N 1
ATOM 3233 C CA . ALA B 1 201 ? -9.492 19.094 4.629 1 97.5 201 ALA B CA 1
ATOM 3234 C C . ALA B 1 201 ? -8.664 20.344 4.383 1 97.5 201 ALA B C 1
ATOM 3236 O O . ALA B 1 201 ? -8.867 21.047 3.385 1 97.5 201 ALA B O 1
ATOM 3237 N N . THR B 1 202 ? -7.754 20.609 5.293 1 96.38 202 THR B N 1
ATOM 3238 C CA . THR B 1 202 ? -6.922 21.797 5.164 1 96.38 202 THR B CA 1
ATOM 3239 C C . THR B 1 202 ? -5.668 21.5 4.348 1 96.38 202 THR B C 1
ATOM 3241 O O . THR B 1 202 ? -5.172 22.359 3.615 1 96.38 202 THR B O 1
ATOM 3244 N N . GLU B 1 203 ? -5.188 20.297 4.504 1 95.88 203 GLU B N 1
ATOM 3245 C CA . GLU B 1 203 ? -3.98 19.891 3.785 1 95.88 203 GLU B CA 1
ATOM 3246 C C . GLU B 1 203 ? -4.293 19.531 2.336 1 95.88 203 GLU B C 1
ATOM 3248 O O . GLU B 1 203 ? -5.121 18.656 2.076 1 95.88 203 GLU B O 1
ATOM 3253 N N . GLY B 1 204 ? -3.604 20.172 1.333 1 96.31 204 GLY B N 1
ATOM 3254 C CA . GLY B 1 204 ? -3.801 19.922 -0.083 1 96.31 204 GLY B CA 1
ATOM 3255 C C . GLY B 1 204 ? -3.68 18.453 -0.441 1 96.31 204 GLY B C 1
ATOM 3256 O O . GLY B 1 204 ? -4.559 17.891 -1.101 1 96.31 204 GLY B O 1
ATOM 3257 N N . PRO B 1 205 ? -2.582 17.797 0.015 1 96.81 205 PRO B N 1
ATOM 3258 C CA . PRO B 1 205 ? -2.41 16.375 -0.289 1 96.81 205 PRO B CA 1
ATOM 3259 C C . PRO B 1 205 ? -3.561 15.516 0.233 1 96.81 205 PRO B C 1
ATOM 3261 O O . PRO B 1 205 ? -3.93 14.523 -0.396 1 96.81 205 PRO B O 1
ATOM 3264 N N . VAL B 1 206 ? -4.145 15.875 1.343 1 98.31 206 VAL B N 1
ATOM 3265 C CA . VAL B 1 206 ? -5.273 15.133 1.882 1 98.31 206 VAL B CA 1
ATOM 3266 C C . VAL B 1 206 ? -6.488 15.297 0.969 1 98.31 206 VAL B C 1
ATOM 3268 O O . VAL B 1 206 ? -7.133 14.32 0.598 1 98.31 206 VAL B O 1
ATOM 3271 N N . ARG B 1 207 ? -6.777 16.531 0.562 1 98.69 207 ARG B N 1
ATOM 3272 C CA . ARG B 1 207 ? -7.887 16.766 -0.354 1 98.69 207 ARG B CA 1
ATOM 3273 C C . ARG B 1 207 ? -7.699 16 -1.66 1 98.69 207 ARG B C 1
ATOM 3275 O O . ARG B 1 207 ? -8.641 15.398 -2.174 1 98.69 207 ARG B O 1
ATOM 3282 N N . SER B 1 208 ? -6.5 16.031 -2.105 1 98.5 208 SER B N 1
ATOM 3283 C CA . SER B 1 208 ? -6.207 15.398 -3.385 1 98.5 208 SER B CA 1
ATOM 3284 C C . SER B 1 208 ? -6.383 13.883 -3.299 1 98.5 208 SER B C 1
ATOM 3286 O O . SER B 1 208 ? -6.969 13.273 -4.195 1 98.5 208 SER B O 1
ATOM 3288 N N . LEU B 1 209 ? -5.863 13.258 -2.238 1 98.69 209 LEU B N 1
ATOM 3289 C CA . LEU B 1 209 ? -6.023 11.812 -2.094 1 98.69 209 LEU B CA 1
ATOM 3290 C C . LEU B 1 209 ? -7.492 11.445 -1.933 1 98.69 209 LEU B C 1
ATOM 3292 O O . LEU B 1 209 ? -7.961 10.469 -2.523 1 98.69 209 LEU B O 1
ATOM 3296 N N . ALA B 1 210 ? -8.211 12.219 -1.15 1 98.88 210 ALA B N 1
ATOM 3297 C CA . ALA B 1 210 ? -9.641 11.961 -0.95 1 98.88 210 ALA B CA 1
ATOM 3298 C C . ALA B 1 210 ? -10.398 12.008 -2.273 1 98.88 210 ALA B C 1
ATOM 3300 O O . ALA B 1 210 ? -11.227 11.133 -2.551 1 98.88 210 ALA B O 1
ATOM 3301 N N . GLN B 1 211 ? -10.117 12.992 -3.062 1 98.88 211 GLN B N 1
ATOM 3302 C CA . GLN B 1 211 ? -10.781 13.102 -4.355 1 98.88 211 GLN B CA 1
ATOM 3303 C C . GLN B 1 211 ? -10.422 11.922 -5.258 1 98.88 211 GLN B C 1
ATOM 3305 O O . GLN B 1 211 ? -11.273 11.406 -5.984 1 98.88 211 GLN B O 1
ATOM 3310 N N . THR B 1 212 ? -9.188 11.539 -5.246 1 98.75 212 THR B N 1
ATOM 3311 C CA . THR B 1 212 ? -8.773 10.367 -6.008 1 98.75 212 THR B CA 1
ATOM 3312 C C . THR B 1 212 ? -9.547 9.125 -5.551 1 98.75 212 THR B C 1
ATOM 3314 O O . THR B 1 212 ? -9.969 8.32 -6.375 1 98.75 212 THR B O 1
ATOM 3317 N N . MET B 1 213 ? -9.703 9.008 -4.273 1 98.88 213 MET B N 1
ATOM 3318 C CA . MET B 1 21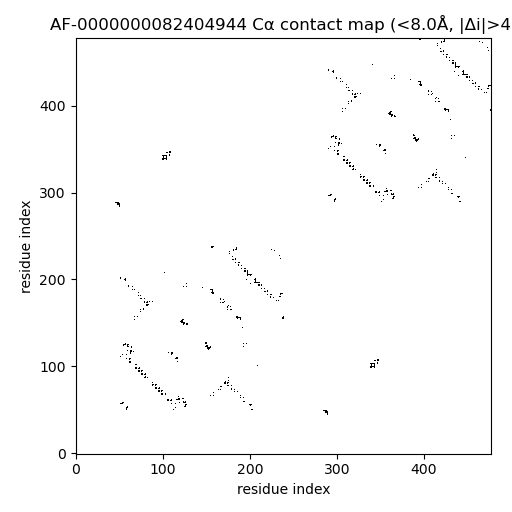3 ? -10.469 7.887 -3.725 1 98.88 213 MET B CA 1
ATOM 3319 C C . MET B 1 213 ? -11.914 7.922 -4.219 1 98.88 213 MET B C 1
ATOM 3321 O O . MET B 1 213 ? -12.477 6.891 -4.582 1 98.88 213 MET B O 1
ATOM 3325 N N . VAL B 1 214 ? -12.5 9.109 -4.188 1 98.81 214 VAL B N 1
ATOM 3326 C CA . VAL B 1 214 ? -13.867 9.25 -4.668 1 98.81 214 VAL B CA 1
ATOM 3327 C C . VAL B 1 214 ? -13.969 8.727 -6.098 1 98.81 214 VAL B C 1
ATOM 3329 O O . VAL B 1 214 ? -14.828 7.887 -6.398 1 98.81 214 VAL B O 1
ATOM 3332 N N . ASN B 1 215 ? -13.086 9.156 -6.949 1 98.69 215 ASN B N 1
ATOM 3333 C CA . ASN B 1 215 ? -13.125 8.781 -8.359 1 98.69 215 ASN B CA 1
ATOM 3334 C C . ASN B 1 215 ? -12.93 7.281 -8.547 1 98.69 215 ASN B C 1
ATOM 3336 O O . ASN B 1 215 ? -13.695 6.641 -9.273 1 98.69 215 ASN B O 1
ATOM 3340 N N . THR B 1 216 ? -11.945 6.715 -7.879 1 98.62 216 THR B N 1
ATOM 3341 C CA . THR B 1 216 ? -11.602 5.309 -8.047 1 98.62 216 THR B CA 1
ATOM 3342 C C . THR B 1 216 ? -12.711 4.414 -7.488 1 98.62 216 THR B C 1
ATOM 3344 O O . THR B 1 216 ? -13.109 3.438 -8.133 1 98.62 216 THR B O 1
ATOM 3347 N N . GLN B 1 217 ? -13.211 4.773 -6.32 1 97.94 217 GLN B N 1
ATOM 3348 C CA . GLN B 1 217 ? -14.172 3.889 -5.676 1 97.94 217 GLN B CA 1
ATOM 3349 C C . GLN B 1 217 ? -15.539 3.984 -6.352 1 97.94 217 GLN B C 1
ATOM 3351 O O . GLN B 1 217 ? -16.297 3.01 -6.379 1 97.94 217 GLN B O 1
ATOM 3356 N N . GLN B 1 218 ? -15.867 5.105 -6.973 1 98.19 218 GLN B N 1
ATOM 3357 C CA . GLN B 1 218 ? -17.094 5.191 -7.762 1 98.19 218 GLN B CA 1
ATOM 3358 C C . GLN B 1 218 ? -17 4.328 -9.016 1 98.19 218 GLN B C 1
ATOM 3360 O O . GLN B 1 218 ? -17.953 3.643 -9.375 1 98.19 218 GLN B O 1
ATOM 3365 N N . SER B 1 219 ? -15.859 4.387 -9.672 1 98.62 219 SER B N 1
ATOM 3366 C CA . SER B 1 219 ? -15.648 3.545 -10.844 1 98.62 219 SER B CA 1
ATOM 3367 C C . SER B 1 219 ? -15.727 2.064 -10.484 1 98.62 219 SER B C 1
ATOM 3369 O O . SER B 1 219 ? -16.359 1.28 -11.203 1 98.62 219 SER B O 1
ATOM 3371 N N . GLU B 1 220 ? -15.133 1.686 -9.375 1 98.88 220 GLU B N 1
ATOM 3372 C CA . GLU B 1 220 ? -15.172 0.296 -8.93 1 98.88 220 GLU B CA 1
ATOM 3373 C C . GLU B 1 220 ? -16.578 -0.11 -8.5 1 98.88 220 GLU B C 1
ATOM 3375 O O . GLU B 1 220 ? -17 -1.252 -8.719 1 98.88 220 GLU B O 1
ATOM 3380 N N . SER B 1 221 ? -17.281 0.817 -7.891 1 98.88 221 SER B N 1
ATOM 3381 C CA . SER B 1 221 ? -18.672 0.541 -7.52 1 98.88 221 SER B CA 1
ATOM 3382 C C . SER B 1 221 ? -19.516 0.221 -8.75 1 98.88 221 SER B C 1
ATOM 3384 O O . SER B 1 221 ? -20.344 -0.699 -8.719 1 98.88 221 SER B O 1
ATOM 3386 N N . LYS B 1 222 ? -19.312 0.959 -9.797 1 98.81 222 LYS B N 1
ATOM 3387 C CA . LYS B 1 222 ? -20.031 0.678 -11.039 1 98.81 222 LYS B CA 1
ATOM 3388 C C . LYS B 1 222 ? -19.672 -0.703 -11.586 1 98.81 222 LYS B C 1
ATOM 3390 O O . LYS B 1 222 ? -20.547 -1.463 -12 1 98.81 222 LYS B O 1
ATOM 3395 N N . LEU B 1 223 ? -18.391 -1.021 -11.586 1 98.88 223 LEU B N 1
ATOM 3396 C CA . LEU B 1 223 ? -17.938 -2.326 -12.055 1 98.88 223 LEU B CA 1
ATOM 3397 C C . LEU B 1 223 ? -18.547 -3.445 -11.227 1 98.88 223 LEU B C 1
ATOM 3399 O O . LEU B 1 223 ? -19.031 -4.438 -11.773 1 98.88 223 LEU B O 1
ATOM 3403 N N . MET B 1 224 ? -18.547 -3.271 -9.906 1 98.94 224 MET B N 1
ATOM 3404 C CA . MET B 1 224 ? -19.094 -4.305 -9.023 1 98.94 224 MET B CA 1
ATOM 3405 C C . MET B 1 224 ? -20.594 -4.465 -9.234 1 98.94 224 MET B C 1
ATOM 3407 O O . MET B 1 224 ? -21.109 -5.578 -9.172 1 98.94 224 MET B O 1
ATOM 3411 N N . THR B 1 225 ? -21.266 -3.355 -9.453 1 98.88 225 THR B N 1
ATOM 3412 C CA . THR B 1 225 ? -22.688 -3.408 -9.75 1 98.88 225 THR B CA 1
ATOM 3413 C C . THR B 1 225 ? -22.938 -4.227 -11.016 1 98.88 225 THR B C 1
ATOM 3415 O O . THR B 1 225 ? -23.828 -5.09 -11.039 1 98.88 225 THR B O 1
ATOM 3418 N N . ASP B 1 226 ? -22.172 -3.986 -12.023 1 98.88 226 ASP B N 1
ATOM 3419 C CA . ASP B 1 226 ? -22.312 -4.723 -13.281 1 98.88 226 ASP B CA 1
ATOM 3420 C C . ASP B 1 226 ? -22 -6.203 -13.078 1 98.88 226 ASP B C 1
ATOM 3422 O O . ASP B 1 226 ? -22.688 -7.066 -13.633 1 98.88 226 ASP B O 1
ATOM 3426 N N . MET B 1 227 ? -20.984 -6.5 -12.297 1 98.88 227 MET B N 1
ATOM 3427 C CA . MET B 1 227 ? -20.594 -7.883 -12.055 1 98.88 227 MET B CA 1
ATOM 3428 C C . MET B 1 227 ? -21.672 -8.633 -11.266 1 98.88 227 MET B C 1
ATOM 3430 O O . MET B 1 227 ? -21.906 -9.812 -11.508 1 98.88 227 MET B O 1
ATOM 3434 N N . LEU B 1 228 ? -22.281 -7.922 -10.32 1 98.88 228 LEU B N 1
ATOM 3435 C CA . LEU B 1 228 ? -23.375 -8.516 -9.578 1 98.88 228 LEU B CA 1
ATOM 3436 C C . LEU B 1 228 ? -24.562 -8.812 -10.492 1 98.88 228 LEU B C 1
ATOM 3438 O O . LEU B 1 228 ? -25.141 -9.898 -10.438 1 98.88 228 LEU B O 1
ATOM 3442 N N . ALA B 1 229 ? -24.891 -7.883 -11.391 1 98.69 229 ALA B N 1
ATOM 3443 C CA . ALA B 1 229 ? -25.984 -8.07 -12.328 1 98.69 229 ALA B CA 1
ATOM 3444 C C . ALA B 1 229 ? -25.734 -9.266 -13.242 1 98.69 229 ALA B C 1
ATOM 3446 O O . ALA B 1 229 ? -26.641 -10.062 -13.5 1 98.69 229 ALA B O 1
ATOM 3447 N N . ALA B 1 230 ? -24.516 -9.414 -13.68 1 98.19 230 ALA B N 1
ATOM 3448 C CA . ALA B 1 230 ? -24.125 -10.508 -14.562 1 98.19 230 ALA B CA 1
ATOM 3449 C C . ALA B 1 230 ? -24.281 -11.859 -13.867 1 98.19 230 ALA B C 1
ATOM 3451 O O . ALA B 1 230 ? -24.422 -12.891 -14.523 1 98.19 230 ALA B O 1
ATOM 3452 N N . ARG B 1 231 ? -24.328 -11.828 -12.516 1 98.06 231 ARG B N 1
ATOM 3453 C CA . ARG B 1 231 ? -24.438 -13.047 -11.727 1 98.06 231 ARG B CA 1
ATOM 3454 C C . ARG B 1 231 ? -25.859 -13.242 -11.203 1 98.06 231 ARG B C 1
ATOM 3456 O O . ARG B 1 231 ? -26.109 -14.148 -10.406 1 98.06 231 ARG B O 1
ATOM 3463 N N . GLY B 1 232 ? -26.719 -12.375 -11.672 1 98.12 232 GLY B N 1
ATOM 3464 C CA . GLY B 1 232 ? -28.094 -12.445 -11.211 1 98.12 232 GLY B CA 1
ATOM 3465 C C . GLY B 1 232 ? -28.234 -12.125 -9.734 1 98.12 232 GLY B C 1
ATOM 3466 O O . GLY B 1 232 ? -29.172 -12.617 -9.078 1 98.12 232 GLY B O 1
ATOM 3467 N N . ALA B 1 233 ? -27.281 -11.383 -9.188 1 98.56 233 ALA B N 1
ATOM 3468 C CA . ALA B 1 233 ? -27.297 -11.008 -7.777 1 98.56 233 ALA B CA 1
ATOM 3469 C C . ALA B 1 233 ? -27.578 -9.516 -7.605 1 98.56 233 ALA B C 1
ATOM 3471 O O . ALA B 1 233 ? -27.453 -8.742 -8.555 1 98.56 233 ALA B O 1
ATOM 3472 N N . VAL B 1 234 ? -28.031 -9.133 -6.414 1 98.12 234 VAL B N 1
ATOM 3473 C CA . VAL B 1 234 ? -28.375 -7.742 -6.113 1 98.12 234 VAL B CA 1
ATOM 3474 C C . VAL B 1 234 ? -27.484 -7.223 -4.984 1 98.12 234 VAL B C 1
ATOM 3476 O O . VAL B 1 234 ? -27.062 -7.988 -4.117 1 98.12 234 VAL B O 1
ATOM 3479 N N . PRO B 1 235 ? -27.25 -5.91 -5.031 1 98.69 235 PRO B N 1
ATOM 3480 C CA . PRO B 1 235 ? -26.453 -5.328 -3.943 1 98.69 235 PRO B CA 1
ATOM 3481 C C . PRO B 1 235 ? -27.109 -5.523 -2.576 1 98.69 235 PRO B C 1
ATOM 3483 O O . PRO B 1 235 ? -28.328 -5.633 -2.482 1 98.69 235 PRO B O 1
ATOM 3486 N N . LEU B 1 236 ? -26.25 -5.551 -1.536 1 98.56 236 LEU B N 1
ATOM 3487 C CA . LEU B 1 236 ? -26.75 -5.527 -0.166 1 98.56 236 LEU B CA 1
ATOM 3488 C C . LEU B 1 236 ? -27.219 -4.133 0.219 1 98.56 236 LEU B C 1
ATOM 3490 O O . LEU B 1 236 ? -26.688 -3.135 -0.272 1 98.56 236 LEU B O 1
ATOM 3494 N N . PRO B 1 237 ? -28.219 -4.09 1.099 1 97.38 237 PRO B N 1
ATOM 3495 C CA . PRO B 1 237 ? -28.578 -2.764 1.604 1 97.38 237 PRO B CA 1
ATOM 3496 C C . PRO B 1 237 ? -27.469 -2.135 2.445 1 97.38 237 PRO B C 1
ATOM 3498 O O . PRO B 1 237 ? -26.641 -2.85 3.02 1 97.38 237 PRO B O 1
ATOM 3501 N N . MET B 1 238 ? -27.562 -0.908 2.498 1 96.69 238 MET B N 1
ATOM 3502 C CA . MET B 1 238 ? -26.625 -0.188 3.344 1 96.69 238 MET B CA 1
ATOM 3503 C C . MET B 1 238 ? -26.859 -0.49 4.816 1 96.69 238 MET B C 1
ATOM 3505 O O . MET B 1 238 ? -28.016 -0.634 5.242 1 96.69 238 MET B O 1
ATOM 3509 N N . ASN B 1 239 ? -25.828 -0.622 5.52 1 94 239 ASN B N 1
ATOM 3510 C CA . ASN B 1 239 ? -25.906 -0.79 6.965 1 94 239 ASN B CA 1
ATOM 3511 C C . ASN B 1 239 ? -25.234 0.36 7.707 1 94 239 ASN B C 1
ATOM 3513 O O . ASN B 1 239 ? -24.438 1.091 7.125 1 94 239 ASN B O 1
#

pLDDT: mean 79.03, std 28.49, range [27.52, 99.0]

Foldseek 3Di:
DPPPPPPPDPDDDDPVVVVVVVVVVPPVPPPPPPPPPPPPDDDPPPPDDDQDDCLALLNQLLQQVLVLLVQLLVLLVLQLVAEPDPVSNVLSVVSNVVSVVVNVVSQVSCVVSVHDSHDPDFHQQSLAPVPVPPDDDDDPDPPVCCVPSHTDRDQKLDDDPVLSVLLNVDHYPRNSLSSLQSSLRSLVRCLVSLVSQLPGHPDPVSVVSSVVSNVVSVVSSVVSCVVCVVSVHHHDDMD/DPPPPPPPPPDDPDPVVVVVVVVVVPPVPPPPPPPPPPPPDDDPPPPDDDQDDCLALLNQLLQQVLVLLVQLLVLLVLQLVAEPDPVLNVLSVVSNVVSVVVNVVSQVSCVVSVHDSHDPDFHQQSLAPCPVPPDDDDDPPPPPCCVVSHTDNDQKLDDDPVLSVLLNVDHYPRNSLSSLQSSLRSLVRCLVSLVSQLPGHPDPVSVVSSVVSNVVSVVSSVVSCVVCVVSVHHHDDMD

Solvent-accessible surface area (backbone atoms only — not comparable to full-atom values): 27373 Å² total; per-residue (Å²): 138,84,79,77,78,76,77,77,72,80,77,72,80,70,69,64,66,68,52,58,68,54,48,77,68,45,71,71,62,67,71,68,69,72,70,72,69,73,73,75,70,73,92,78,67,73,58,56,43,79,54,75,52,80,72,28,38,51,46,34,47,34,22,52,49,39,57,56,36,50,52,52,33,52,54,19,49,52,42,44,71,65,48,86,48,66,69,58,27,51,50,19,48,51,49,27,50,52,39,32,18,50,38,18,23,32,49,36,50,27,54,72,54,72,40,70,71,59,75,90,72,63,41,58,58,42,59,55,68,73,69,63,74,74,82,79,90,81,82,79,65,85,65,66,77,69,65,82,51,49,61,32,90,65,68,46,17,64,75,47,74,67,51,51,52,49,50,71,70,39,56,64,69,58,25,55,52,49,50,42,27,51,49,37,29,28,46,62,34,45,42,63,60,27,54,47,32,38,72,62,29,81,48,65,67,55,17,51,52,21,44,51,48,48,56,51,45,52,54,50,38,52,51,36,51,52,53,31,52,77,66,76,45,73,76,55,78,82,90,138,83,79,76,77,78,76,79,71,79,78,72,79,70,70,65,68,68,50,57,70,57,47,76,68,47,72,71,63,67,74,70,72,74,70,69,68,72,72,73,71,73,92,77,67,72,58,55,43,79,55,76,51,83,71,28,38,53,45,36,47,35,24,51,49,37,57,57,38,49,51,51,35,52,53,19,50,52,42,44,72,65,48,86,47,68,68,59,28,51,51,19,47,51,49,27,51,53,39,32,18,51,39,19,23,32,49,36,49,26,52,73,55,73,41,71,70,60,73,88,73,62,41,58,57,42,58,53,69,72,66,65,74,74,82,76,87,79,82,78,65,84,62,68,77,69,68,83,50,47,61,31,90,66,68,46,16,63,75,48,73,67,51,50,50,48,49,73,68,40,56,64,68,58,25,54,50,48,49,42,26,49,49,39,29,28,46,60,34,44,43,64,59,27,53,48,31,37,71,64,29,80,48,66,67,54,17,50,52,22,44,50,47,46,56,52,45,52,53,48,39,53,52,37,52,52,53,31,51,78,67,76,45,73,78,56,77,82,91

Organism: Rhodococcus erythropolis (NCBI:txid1833)

Secondary structure (DSSP, 8-state):
--------------THHHHHHHHHHHGGGGGGGGGGGGGGS-TT---EEEPPPTTSHHHHHHHHHHHHHHHHHHHHHHHHHH---HHHHHHHHHHHHHHHHHHHHHHHHHHHTT--SS-SS-B-GGG----------------------S-BSS-TTPPPHHHHHHHHH--HHHHHHHHHHHHHHHHHHHHHHHHHHHHH-SSHHHHHHHHHHHHHHHHHHHHHHHHHHHTT--PPPP-/--------------THHHHHHHHTTGGGGGGGGGGGGGGGS-TT---EEEPPPTTSHHHHHHHHHHHHHHHHHHHHHHHHHH---HHHHHHHHHHHHHHHHHHHHHHHHHHHTT--SS-SS-B-GGG----------------------S-BSS-TTPPPHHHHHHHHH--HHHHHHHHHHHHHHHHHHHHHHHHHHHHH-SSHHHHHHHHHHHHHHHHHHHHHHHHHHHTT--PPPP-

InterPro domains:
  IPR005183 Domain of unknown function DUF305, CopM-like [PF03713] (58-228)
  IPR012347 Ferritin-like [G3DSA:1.20.1260.10] (51-232)

Radius of gyration: 25.6 Å; Cα contacts (8 Å, |Δi|>4): 538; chains: 2; bounding box: 80×93×84 Å

Sequence (478 aa):
MNSSETTDQPSKPSQRTALLIIGLIGAIAVGFALGALTNLLGPDAKSSLTVPASDSVDVGFAQDMSVHHSQAVDMASIALTKSTDNDVRTLAFDILTTQQNQLGQMQAWLTMWDQPLSKVGPYMEWMSSDSGSGHGSHGTSATMDMAHSGPVDTMPGMASPEDLAALRAAEGLQLDTLFLQLMLRHHEGGLPMMEYAAADATEGPVRSLAQTMVNTQQSESKLMTDMLAARGAVPLPMNMNSSETTDQPSKPSQRTALLIIGLIGAIAVGFALGALTNLLGPDAKSSLTVPASDSVDVGFAQDMSVHHSQAVDMASIALTKSTDNDVRTLAFDILTTQQNQLGQMQAWLTMWDQPLSKVGPYMEWMSSDSGSGHGSHGTSATMDMAHSGPVDTMPGMASPEDLAALRAAEGLQLDTLFLQLMLRHHEGGLPMMEYAAADATEGPVRSLAQTMVNTQQSESKLMTDMLAARGAVPLPMN